Protein AF-A0A7S3IA56-F1 (afdb_monomer)

Foldseek 3Di:
DDDDDDDDDDDDDDDDDDDDDDDDDDDDDPVVVVVVVVVVVVVVVVVVVVVVVVVVVVVVVVVVVVVVVVVVVVVVVVVVVVVVVVVVVVVVVVVVVVVVVVVVVVVVVVVVVVVVVVVVVVVVVVVVVVVVVVVVVVVVVVVVVVVVVVVVVVVVVVVVVPPDPPDPVVVVVVVVVVVVVVVVVVVVVVVVVVVVVVVVVVVVVVVVVVVVVVVVVVVVVVVVVVVVVVVPPPDPDLVVLVLVLLLLVLVLCVVLVHDLLNLLCVQLVDQAADLVNQVVSCVVSVHDDDSVSSVSCCVRPRVHNHDSVNSSVVSVVSVVVVVVVPDDDDDDDDDDPDDDDDPDDPDDPPVLLLVLLLLLLLLLLLLLAALCVLLVVLLVQADQKHALVSQLVSCCDPSRHDPDPVNSSSVSCVLCVVDRTDGSVSSSVSCCCSNVVDPPDLPVVPVLLVVLLVLCVVCVVQLVVQVVVVVVVPPLWAAQVSSVVSCVVSPNDDDVSNSSVLQSVQCVVPVHRHTGNSNCSSPRDDSVSSVSYHDDDPPPPPDPDDDDDDDDDDDDDDDDDDDDDDDDDDDDDDDDDDDDDDDD

Sequence (584 aa):
KDYKPGEIKQRRPLPYLKPSTSNLTLVDPEKSLKCHAKSLIQEKNKVVEENSRLKKLCRELDQEVRSLKSQLRQQEHELFKFKELNCLRRNSKATQSEKRNSHAYTLTTLRENLKYCKSELNRAKDENKKLRSSVKAIKITELKQQVSVYYNEWKKLQLQLQKPRVFSVDSQEFNLSQQVQNLKEKLEFSQKEISELKQENQLLKDQLKSSQKVLTRKATIGESNFKQGLKRELAPTKEAVISNFFRKLCTQLENNQINTEQFSQEICKDSQVDFEQLKEKFNSFKLVFSENELQKALELIFQNKTNPNVLIKQLKLRQLELESNLSSDISSLNSQSSRNHSPDSNYPFTEDIEFILNKLRLQLMDSGKSSEYFLGKWKTKLPESVTSESLNDLFLDESYRIEDPVHRIKLTDFFLNSRKSLTRDSVLQSLKKEIFKEFGSVFEVSEKLKHFHKTLRKKKEEFLGSCKEFDCQNSGFLDWYTVLNVLEDIGITMTPELHKLVQFKCFKLKKSLETIPYRDLDRPWIVHEVLKVPNYAPLVVEEPRETIRSIESTTLLETEPDHLMETRDSLLGQRESVTEFEFN

Organism: NCBI:txid342563

Radius of gyration: 78.42 Å; Cα contacts (8 Å, |Δi|>4): 258; chains: 1; bounding box: 183×103×239 Å

Secondary structure (DSSP, 8-state):
--------PPPPPPPPPPPPP-------HHHHHHHHHHHHHHHHHHHHHHHHHHHHHHHHHHHHHHHHHHHHHHHHHHHHHHHHHHHHHHHHHHHHHHHHHHHHHHHHHHHHHHHHHHHHHHHHHHHHHHHHHHHHHHHHHHHHHHHHHHHHHHHHHHHHHHS----SHHHHHHHHHHHHHHHHHHHHHHHHHHHHHHHHHHHHHHHHHHHHHHHHHHHHHHHHHHHHHTTTS-SPPHHHHHHHHHHHHHHHHHHTT--HHHHHHHHTTSSS--HHHHHHHHHHTT----HHHHHHHIIIIISS---HHHHHHHHHHHHHHHHGGGS---------------S-----SHHHHHHHHHHHHHHHHHTT--HHHHHHHHHHHS-SEEEHHHHHHHTTSTTS----HHHHHHHHHHHHTT-SEEEHHHHHHHHHHHHHTT---HHHHHHHHHHHHHHHHHTHHHHHHHHHHH-TT--S-B-HHHHHHHHHHTT----HHHHHHHHHHHHHHHT-SSSB-GGGTTSPP-GGGTTTSSS-------------------------------------------------

Solvent-accessible surface area (backbone atoms only — not comparable to full-atom values): 35261 Å² total; per-residue (Å²): 137,90,84,82,92,81,79,89,82,79,85,81,83,83,85,85,82,82,87,83,80,87,82,92,74,95,70,70,66,76,65,48,54,56,52,49,52,53,51,53,51,52,50,51,50,52,52,51,51,53,51,51,52,50,53,52,51,50,51,52,48,55,50,49,53,52,50,51,54,50,52,49,54,52,51,53,52,52,52,49,54,54,51,53,53,50,52,54,55,50,52,53,52,51,55,52,50,51,53,50,53,53,50,51,52,51,52,50,52,52,50,51,50,51,50,50,54,51,50,52,52,50,52,52,52,53,50,50,53,51,50,53,52,49,53,49,53,52,52,51,52,52,50,51,51,52,51,52,50,52,50,52,51,50,51,50,51,49,52,63,66,66,47,70,96,69,78,56,64,65,60,48,48,50,52,48,49,52,50,51,50,54,51,50,53,50,49,53,51,51,51,49,51,52,50,52,53,50,50,50,50,50,51,50,51,52,51,47,52,52,49,49,52,51,48,52,53,51,48,56,56,43,52,62,53,43,68,70,49,61,81,73,72,81,68,83,54,72,66,60,56,52,52,53,51,51,54,56,48,52,56,48,32,60,76,66,71,49,56,61,66,61,51,28,47,64,69,45,67,52,86,73,66,52,74,67,58,48,49,50,53,36,49,76,69,70,52,90,73,54,72,72,57,50,54,50,41,38,68,74,62,48,70,56,81,49,52,39,71,59,53,38,51,54,51,56,55,55,51,58,61,60,66,68,75,77,77,86,88,92,81,86,88,89,77,85,80,84,77,90,72,78,98,77,74,96,68,80,70,62,64,61,50,51,54,53,49,49,54,51,38,49,44,41,48,72,65,48,50,42,53,66,57,52,53,52,52,48,61,73,69,47,50,69,71,32,35,61,65,58,45,44,58,56,37,60,36,86,77,58,54,55,86,52,68,68,59,39,52,53,50,34,42,59,68,41,68,81,43,80,56,42,47,38,67,58,43,52,49,49,49,48,48,74,60,60,68,76,74,72,70,71,73,70,49,55,59,54,51,51,48,50,50,55,50,48,57,75,41,38,69,59,50,55,49,53,52,47,67,74,25,80,80,71,77,58,48,39,32,53,67,60,51,48,51,48,42,43,73,75,66,46,83,72,46,81,68,52,44,54,51,53,50,47,52,41,23,67,76,63,77,30,53,69,53,20,53,62,84,60,66,71,54,85,75,67,62,77,70,61,70,32,46,58,63,81,78,80,76,80,74,75,75,78,76,85,76,82,90,82,82,81,87,83,80,89,81,90,81,85,90,85,87,91,76,90,84,84,90,87,89,85,85,86,84,81,87,85,81,86,86,84,89,131

Mean predicted aligned error: 24.68 Å

Structure (mmCIF, N/CA/C/O backbone):
data_AF-A0A7S3IA56-F1
#
_entry.id   AF-A0A7S3IA56-F1
#
loop_
_atom_site.group_PDB
_atom_site.id
_atom_site.type_symbol
_atom_site.label_atom_id
_atom_site.label_alt_id
_atom_site.label_comp_id
_atom_site.label_asym_id
_atom_site.label_entity_id
_atom_site.label_seq_id
_atom_site.pdbx_PDB_ins_code
_atom_site.Cartn_x
_atom_site.Cartn_y
_atom_site.Cartn_z
_atom_site.occupancy
_atom_site.B_iso_or_equiv
_atom_site.auth_seq_id
_atom_site.auth_comp_id
_atom_site.auth_asym_id
_atom_site.auth_atom_id
_atom_site.pdbx_PDB_model_num
ATOM 1 N N . LYS A 1 1 ? 58.331 -8.209 -91.322 1.00 36.94 1 LYS A N 1
ATOM 2 C CA . LYS A 1 1 ? 57.944 -8.508 -92.715 1.00 36.94 1 LYS A CA 1
ATOM 3 C C . LYS A 1 1 ? 58.868 -7.698 -93.606 1.00 36.94 1 LYS A C 1
ATOM 5 O O . LYS A 1 1 ? 58.939 -6.493 -93.423 1.00 36.94 1 LYS A O 1
ATOM 10 N N . ASP A 1 2 ? 59.627 -8.433 -94.411 1.00 44.78 2 ASP A N 1
ATOM 11 C CA . ASP A 1 2 ? 60.446 -8.032 -95.559 1.00 44.78 2 ASP A CA 1
ATOM 12 C C . ASP A 1 2 ? 61.681 -7.149 -95.329 1.00 44.78 2 ASP A C 1
ATOM 14 O O . ASP A 1 2 ? 61.674 -5.948 -95.565 1.00 44.78 2 ASP A O 1
ATOM 18 N N . TYR A 1 3 ? 62.797 -7.803 -94.984 1.00 31.84 3 TYR A N 1
ATOM 19 C CA . TYR A 1 3 ? 64.118 -7.402 -95.478 1.00 31.84 3 TYR A CA 1
ATOM 20 C C . TYR A 1 3 ? 64.990 -8.653 -95.680 1.00 31.84 3 TYR A C 1
ATOM 22 O O . TYR A 1 3 ? 65.279 -9.382 -94.731 1.00 31.84 3 TYR A O 1
ATOM 30 N N . LYS A 1 4 ? 65.355 -8.935 -96.937 1.00 40.91 4 LYS A N 1
ATOM 31 C CA . LYS A 1 4 ? 66.299 -9.994 -97.332 1.00 40.91 4 LYS A CA 1
ATOM 32 C C . LYS A 1 4 ? 67.740 -9.455 -97.253 1.00 40.91 4 LYS A C 1
ATOM 34 O O . LYS A 1 4 ? 67.956 -8.325 -97.689 1.00 40.91 4 LYS A O 1
ATOM 39 N N . PRO A 1 5 ? 68.739 -10.231 -96.795 1.00 41.12 5 PRO A N 1
ATOM 40 C CA . PRO A 1 5 ? 70.150 -9.887 -96.968 1.00 41.12 5 PRO A CA 1
ATOM 41 C C . PRO A 1 5 ? 70.594 -10.228 -98.398 1.00 41.12 5 PRO A C 1
ATOM 43 O O . PRO A 1 5 ? 70.495 -11.379 -98.819 1.00 41.12 5 PRO A O 1
ATOM 46 N N . GLY A 1 6 ? 71.058 -9.226 -99.147 1.00 39.59 6 GLY A N 1
ATOM 47 C CA . GLY A 1 6 ? 71.532 -9.369 -100.523 1.00 39.59 6 GLY A CA 1
ATOM 48 C C . GLY A 1 6 ? 73.046 -9.191 -100.658 1.00 39.59 6 GLY A C 1
ATOM 49 O O . GLY A 1 6 ? 73.581 -8.141 -100.325 1.00 39.59 6 GLY A O 1
ATOM 50 N N . GLU A 1 7 ? 73.669 -10.234 -101.208 1.00 38.19 7 GLU A N 1
ATOM 51 C CA . GLU A 1 7 ? 74.774 -10.223 -102.181 1.00 38.19 7 GLU A CA 1
ATOM 52 C C . GLU A 1 7 ? 76.172 -9.717 -101.771 1.00 38.19 7 GLU A C 1
ATOM 54 O O . GLU A 1 7 ? 76.546 -8.553 -101.906 1.00 38.19 7 GLU A O 1
ATOM 59 N N . ILE A 1 8 ? 77.022 -10.694 -101.439 1.00 38.75 8 ILE A N 1
ATOM 60 C CA . ILE A 1 8 ? 78.484 -10.617 -101.519 1.00 38.75 8 ILE A CA 1
ATOM 61 C C . ILE A 1 8 ? 78.881 -10.574 -103.005 1.00 38.75 8 ILE A C 1
ATOM 63 O O . ILE A 1 8 ? 78.788 -11.581 -103.708 1.00 38.75 8 ILE A O 1
ATOM 67 N N . LYS A 1 9 ? 79.348 -9.421 -103.500 1.00 41.44 9 LYS A N 1
ATOM 68 C CA . LYS A 1 9 ? 79.936 -9.315 -104.846 1.00 41.44 9 LYS A CA 1
ATOM 69 C C . LYS A 1 9 ? 81.388 -9.799 -104.841 1.00 41.44 9 LYS A C 1
ATOM 71 O O . LYS A 1 9 ? 82.242 -9.273 -104.130 1.00 41.44 9 LYS A O 1
ATOM 76 N N . GLN A 1 10 ? 81.635 -10.818 -105.660 1.00 38.88 10 GLN A N 1
ATOM 77 C CA . GLN A 1 10 ? 82.927 -11.448 -105.917 1.00 38.88 10 GLN A CA 1
ATOM 78 C C . GLN A 1 10 ? 83.960 -10.460 -106.488 1.00 38.88 10 GLN A C 1
ATOM 80 O O . GLN A 1 10 ? 83.655 -9.617 -107.335 1.00 38.88 10 GLN A O 1
ATOM 85 N N . ARG A 1 11 ? 85.207 -10.602 -106.021 1.00 36.25 11 ARG A N 1
ATOM 86 C CA . ARG A 1 11 ? 86.402 -9.890 -106.494 1.00 36.25 11 ARG A CA 1
ATOM 87 C C . ARG A 1 11 ? 86.699 -10.247 -107.958 1.00 36.25 11 ARG A C 1
ATOM 89 O O . ARG A 1 11 ? 86.791 -11.424 -108.291 1.00 36.25 11 ARG A O 1
ATOM 96 N N . ARG A 1 12 ? 86.916 -9.239 -108.812 1.00 37.00 12 ARG A N 1
ATOM 97 C CA . ARG A 1 12 ? 87.500 -9.417 -110.155 1.00 37.00 12 ARG A CA 1
ATOM 98 C C . ARG A 1 12 ? 89.031 -9.562 -110.050 1.00 37.00 12 ARG A C 1
ATOM 100 O O . ARG A 1 12 ? 89.632 -8.795 -109.297 1.00 37.00 12 ARG A O 1
ATOM 107 N N . PRO A 1 13 ? 89.664 -10.495 -110.781 1.00 40.94 13 PRO A N 1
ATOM 108 C CA . PRO A 1 13 ? 91.118 -10.635 -110.813 1.00 40.94 13 PRO A CA 1
ATOM 109 C C . PRO A 1 13 ? 91.794 -9.581 -111.712 1.00 40.94 13 PRO A C 1
ATOM 111 O O . PRO A 1 13 ? 91.230 -9.132 -112.710 1.00 40.94 13 PRO A O 1
ATOM 114 N N . LEU A 1 14 ? 93.011 -9.196 -111.315 1.00 37.84 14 LEU A N 1
ATOM 115 C CA . LEU A 1 14 ? 93.925 -8.269 -111.995 1.00 37.84 14 LEU A CA 1
ATOM 116 C C . LEU A 1 14 ? 94.403 -8.829 -113.353 1.00 37.84 14 LEU A C 1
ATOM 118 O O . LEU A 1 14 ? 94.651 -10.033 -113.447 1.00 37.84 14 LEU A O 1
ATOM 122 N N . PRO A 1 15 ? 94.600 -7.993 -114.391 1.00 42.34 15 PRO A N 1
ATOM 123 C CA . PRO A 1 15 ? 95.155 -8.445 -115.660 1.00 42.34 15 PRO A CA 1
ATOM 124 C C . PRO A 1 15 ? 96.685 -8.591 -115.596 1.00 42.34 15 PRO A C 1
ATOM 126 O O . PRO A 1 15 ? 97.406 -7.686 -115.178 1.00 42.34 15 PRO A O 1
ATOM 129 N N . TYR A 1 16 ? 97.159 -9.750 -116.053 1.00 35.31 16 TYR A N 1
ATOM 130 C CA . TYR A 1 16 ? 98.562 -10.083 -116.291 1.00 35.31 16 TYR A CA 1
ATOM 131 C C . TYR A 1 16 ? 99.156 -9.214 -117.413 1.00 35.31 16 TYR A C 1
ATOM 133 O O . TYR A 1 16 ? 98.645 -9.209 -118.534 1.00 35.31 16 TYR A O 1
ATOM 141 N N . LEU A 1 17 ? 100.276 -8.539 -117.139 1.00 37.22 17 LEU A N 1
ATOM 142 C CA . LEU A 1 17 ? 101.141 -7.931 -118.154 1.00 37.22 17 LEU A CA 1
ATOM 143 C C . LEU A 1 17 ? 102.213 -8.946 -118.582 1.00 37.22 17 LEU A C 1
ATOM 145 O O . LEU A 1 17 ? 102.972 -9.452 -117.757 1.00 37.22 17 LEU A O 1
ATOM 149 N N . LYS A 1 18 ? 102.233 -9.259 -119.882 1.00 33.94 18 LYS A N 1
ATOM 150 C CA . LYS A 1 18 ? 103.211 -10.132 -120.552 1.00 33.94 18 LYS A CA 1
ATOM 151 C C . LYS A 1 18 ? 104.568 -9.421 -120.706 1.00 33.94 18 LYS A C 1
ATOM 153 O O . LYS A 1 18 ? 104.570 -8.225 -120.997 1.00 33.94 18 LYS A O 1
ATOM 158 N N . PRO A 1 19 ? 105.707 -10.131 -120.615 1.00 35.97 19 PRO A N 1
ATOM 159 C CA . PRO A 1 19 ? 107.005 -9.582 -120.986 1.00 35.97 19 PRO A CA 1
ATOM 160 C C . PRO A 1 19 ? 107.216 -9.698 -122.502 1.00 35.97 19 PRO A C 1
ATOM 162 O O . PRO A 1 19 ? 107.043 -10.771 -123.078 1.00 35.97 19 PRO A O 1
ATOM 165 N N . SER A 1 20 ? 107.593 -8.591 -123.142 1.00 32.97 20 SER A N 1
ATOM 166 C CA . SER A 1 20 ? 108.018 -8.565 -124.543 1.00 32.97 20 SER A CA 1
ATOM 167 C C . SER A 1 20 ? 109.540 -8.478 -124.586 1.00 32.97 20 SER A C 1
ATOM 169 O O . SER A 1 20 ? 110.132 -7.527 -124.079 1.00 32.97 20 SER A O 1
ATOM 171 N N . THR A 1 21 ? 110.170 -9.501 -125.152 1.00 34.09 21 THR A N 1
ATOM 172 C CA . THR A 1 21 ? 111.609 -9.579 -125.394 1.00 34.09 21 THR A CA 1
ATOM 173 C C . THR A 1 21 ? 111.997 -8.878 -126.695 1.00 34.09 21 THR A C 1
ATOM 175 O O . THR A 1 21 ? 111.237 -8.885 -127.662 1.00 34.09 21 THR A O 1
ATOM 178 N N . SER A 1 22 ? 113.248 -8.403 -126.700 1.00 34.22 22 SER A N 1
ATOM 179 C CA . SER A 1 22 ? 114.167 -8.238 -127.842 1.00 34.22 22 SER A CA 1
ATOM 180 C C . SER A 1 22 ? 113.837 -7.202 -128.926 1.00 34.22 22 SER A C 1
ATOM 182 O O . SER A 1 22 ? 112.888 -7.351 -129.684 1.00 34.22 22 SER A O 1
ATOM 184 N N . ASN A 1 23 ? 114.744 -6.234 -129.110 1.00 37.19 23 ASN A N 1
ATOM 185 C CA . ASN A 1 23 ? 115.738 -6.332 -130.187 1.00 37.19 23 ASN A CA 1
ATOM 186 C C . ASN A 1 23 ? 116.940 -5.402 -129.950 1.00 37.19 23 ASN A C 1
ATOM 188 O O . ASN A 1 23 ? 116.801 -4.214 -129.676 1.00 37.19 23 ASN A O 1
ATOM 192 N N . LEU A 1 24 ? 118.127 -6.006 -130.045 1.00 35.66 24 LEU A N 1
ATOM 193 C CA . LEU A 1 24 ? 119.443 -5.379 -130.040 1.00 35.66 24 LEU A CA 1
ATOM 194 C C . LEU A 1 24 ? 119.621 -4.490 -131.274 1.00 35.66 24 LEU A C 1
ATOM 196 O O . LEU A 1 24 ? 119.377 -4.924 -132.394 1.00 35.66 24 LEU A O 1
ATOM 200 N N . THR A 1 25 ? 120.150 -3.285 -131.085 1.00 37.78 25 THR A N 1
ATOM 201 C CA . THR A 1 25 ? 120.978 -2.627 -132.107 1.00 37.78 25 THR A CA 1
ATOM 202 C C . THR A 1 25 ? 122.085 -1.843 -131.410 1.00 37.78 25 THR A C 1
ATOM 204 O O . THR A 1 25 ? 121.820 -1.043 -130.515 1.00 37.78 25 THR A O 1
ATOM 207 N N . LEU A 1 26 ? 123.332 -2.151 -131.780 1.00 37.19 26 LEU A N 1
ATOM 208 C CA . LEU A 1 26 ? 124.554 -1.522 -131.284 1.00 37.19 26 LEU A CA 1
ATOM 209 C C . LEU A 1 26 ? 124.539 -0.015 -131.575 1.00 37.19 26 LEU A C 1
ATOM 211 O O . LEU A 1 26 ? 124.609 0.378 -132.737 1.00 37.19 26 LEU A O 1
ATOM 215 N N . VAL A 1 27 ? 124.543 0.811 -130.526 1.00 41.31 27 VAL A N 1
ATOM 216 C CA . VAL A 1 27 ? 125.020 2.199 -130.579 1.00 41.31 27 VAL A CA 1
ATOM 217 C C . VAL A 1 27 ? 125.778 2.502 -129.279 1.00 41.31 27 VAL A C 1
ATOM 219 O O . VAL A 1 27 ? 125.243 2.350 -128.184 1.00 41.31 27 VAL A O 1
ATOM 222 N N . ASP A 1 28 ? 127.044 2.876 -129.450 1.00 43.72 28 ASP A N 1
ATOM 223 C CA . ASP A 1 28 ? 128.055 3.403 -128.518 1.00 43.72 28 ASP A CA 1
ATOM 224 C C . ASP A 1 28 ? 127.688 3.521 -127.000 1.00 43.72 28 ASP A C 1
ATOM 226 O O . ASP A 1 28 ? 126.899 4.393 -126.601 1.00 43.72 28 ASP A O 1
ATOM 230 N N . PRO A 1 29 ? 128.269 2.686 -126.108 1.00 51.12 29 PRO A N 1
ATOM 231 C CA . PRO A 1 29 ? 127.777 2.469 -124.739 1.00 51.12 29 PRO A CA 1
ATOM 232 C C . PRO A 1 29 ? 127.956 3.649 -123.764 1.00 51.12 29 PRO A C 1
ATOM 234 O O . PRO A 1 29 ? 127.140 3.815 -122.854 1.00 51.12 29 PRO A O 1
ATOM 237 N N . GLU A 1 30 ? 128.950 4.525 -123.934 1.00 52.81 30 GLU A N 1
ATOM 238 C CA . GLU A 1 30 ? 129.246 5.558 -122.921 1.00 52.81 30 GLU A CA 1
ATOM 239 C C . GLU A 1 30 ? 128.303 6.776 -122.952 1.00 52.81 30 GLU A C 1
ATOM 241 O O . GLU A 1 30 ? 128.049 7.403 -121.916 1.00 52.81 30 GLU A O 1
ATOM 246 N N . LYS A 1 31 ? 127.723 7.106 -124.114 1.00 52.69 31 LYS A N 1
ATOM 247 C CA . LYS A 1 31 ? 126.730 8.194 -124.239 1.00 52.69 31 LYS A CA 1
ATOM 248 C C . LYS A 1 31 ? 125.304 7.720 -123.923 1.00 52.69 31 LYS A C 1
ATOM 250 O O . LYS A 1 31 ? 124.515 8.500 -123.382 1.00 52.69 31 LYS A O 1
ATOM 255 N N . SER A 1 32 ? 125.006 6.442 -124.176 1.0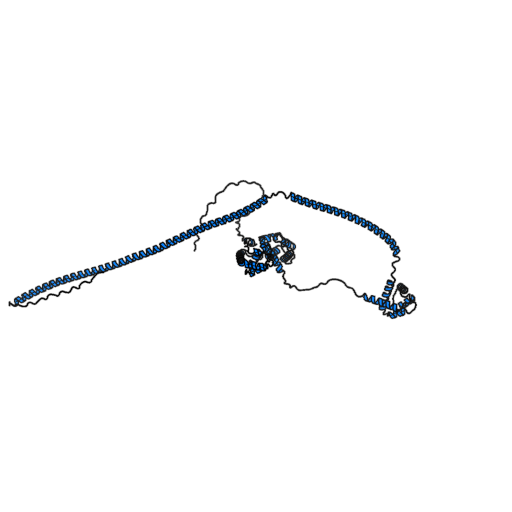0 55.09 32 SER A N 1
ATOM 256 C CA . SER A 1 32 ? 123.731 5.788 -123.845 1.00 55.09 32 SER A CA 1
ATOM 257 C C . SER A 1 32 ? 123.522 5.665 -122.330 1.00 55.09 32 SER A C 1
ATOM 259 O O . SER A 1 32 ? 122.502 6.118 -121.810 1.00 55.09 32 SER A O 1
ATOM 261 N N . LEU A 1 33 ? 124.528 5.190 -121.583 1.00 58.75 33 LEU A N 1
ATOM 262 C CA . LEU A 1 33 ? 124.456 5.034 -120.121 1.00 58.75 33 LEU A CA 1
ATOM 263 C C . LEU A 1 33 ? 124.213 6.362 -119.378 1.00 58.75 33 LEU A C 1
ATOM 265 O O . LEU A 1 33 ? 123.403 6.413 -118.450 1.00 58.75 33 LEU A O 1
ATOM 269 N N . LYS A 1 34 ? 124.842 7.466 -119.812 1.00 58.06 34 LYS A N 1
ATOM 270 C CA . LYS A 1 34 ? 124.615 8.803 -119.225 1.00 58.06 34 LYS A CA 1
ATOM 271 C C . LYS A 1 34 ? 123.226 9.371 -119.539 1.00 58.06 34 LYS A C 1
ATOM 273 O O . LYS A 1 34 ? 122.640 10.019 -118.671 1.00 58.06 34 LYS A O 1
ATOM 278 N N . CYS A 1 35 ? 122.686 9.141 -120.740 1.00 58.03 35 CYS A N 1
ATOM 279 C CA . CYS A 1 35 ? 121.307 9.531 -121.060 1.00 58.03 35 CYS A CA 1
ATOM 280 C C . CYS A 1 35 ? 120.285 8.681 -120.295 1.00 58.03 35 CYS A C 1
ATOM 282 O O . CYS A 1 35 ? 119.316 9.223 -119.759 1.00 58.03 35 CYS A O 1
ATOM 284 N N . HIS A 1 36 ? 120.529 7.375 -120.164 1.00 62.28 36 HIS A N 1
ATOM 285 C CA . HIS A 1 36 ? 119.618 6.464 -119.478 1.00 62.28 36 HIS A CA 1
ATOM 286 C C . HIS A 1 36 ? 119.565 6.725 -117.964 1.00 62.28 36 HIS A C 1
ATOM 288 O O . HIS A 1 36 ? 118.480 6.759 -117.386 1.00 62.28 36 HIS A O 1
ATOM 294 N N . ALA A 1 37 ? 120.708 7.034 -117.336 1.00 68.88 37 ALA A N 1
ATOM 295 C CA . ALA A 1 37 ? 120.772 7.443 -115.932 1.00 68.88 37 ALA A CA 1
ATOM 296 C C . ALA A 1 37 ? 120.004 8.751 -115.661 1.00 68.88 37 ALA A C 1
ATOM 298 O O . ALA A 1 37 ? 119.281 8.847 -114.671 1.00 68.88 37 ALA A O 1
ATOM 299 N N . LYS A 1 38 ? 120.097 9.749 -116.554 1.00 71.75 38 LYS A N 1
ATOM 300 C CA . LYS A 1 38 ? 119.320 10.999 -116.437 1.00 71.75 38 LYS A CA 1
ATOM 301 C C . LYS A 1 38 ? 117.813 10.757 -116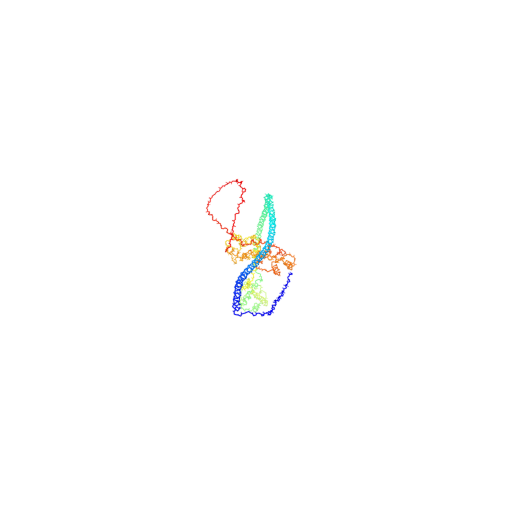.564 1.00 71.75 38 LYS A C 1
ATOM 303 O O . LYS A 1 38 ? 117.046 11.342 -115.801 1.00 71.75 38 LYS A O 1
ATOM 308 N N . SER A 1 39 ? 117.399 9.878 -117.477 1.00 74.56 39 SER A N 1
ATOM 309 C CA . SER A 1 39 ? 115.993 9.493 -117.647 1.00 74.56 39 SER A CA 1
ATOM 310 C C . SER A 1 39 ? 115.442 8.763 -116.415 1.00 74.56 39 SER A C 1
ATOM 312 O O . SER A 1 39 ? 114.360 9.110 -115.948 1.00 74.56 39 SER A O 1
ATOM 314 N N . LEU A 1 40 ? 116.202 7.827 -115.836 1.00 77.31 40 LEU A N 1
ATOM 315 C CA . LEU A 1 40 ? 115.827 7.128 -114.599 1.00 77.31 40 LEU A CA 1
ATOM 316 C C . LEU A 1 40 ? 115.731 8.075 -113.394 1.00 77.31 40 LEU A C 1
ATOM 318 O O . LEU A 1 40 ? 114.846 7.922 -112.556 1.00 77.31 40 LEU A O 1
ATOM 322 N N . ILE A 1 41 ? 116.608 9.082 -113.303 1.00 79.44 41 ILE A N 1
ATOM 323 C CA . ILE A 1 41 ? 116.536 10.109 -112.251 1.00 79.44 41 ILE A CA 1
ATOM 324 C C . ILE A 1 41 ? 115.269 10.962 -112.404 1.00 79.44 41 ILE A C 1
ATOM 326 O O . ILE A 1 41 ? 114.590 11.223 -111.412 1.00 79.44 41 ILE A O 1
ATOM 330 N N . GLN A 1 42 ? 114.917 11.373 -113.627 1.00 79.69 42 GLN A N 1
ATOM 331 C CA . GLN A 1 42 ? 113.673 12.111 -113.875 1.00 79.69 42 GLN A CA 1
ATOM 332 C C . GLN A 1 42 ? 112.430 11.282 -113.535 1.00 79.69 42 GLN A C 1
ATOM 334 O O . GLN A 1 42 ? 111.497 11.800 -112.926 1.00 79.69 42 GLN A O 1
ATOM 339 N N . GLU A 1 43 ? 112.418 9.998 -113.887 1.00 79.69 43 GLU A N 1
ATOM 340 C CA . GLU A 1 43 ? 111.311 9.094 -113.570 1.00 79.69 43 GLU A CA 1
ATOM 341 C C . GLU A 1 43 ? 111.192 8.850 -112.061 1.00 79.69 43 GLU A C 1
ATOM 343 O O . GLU A 1 43 ? 110.103 8.971 -111.500 1.00 79.69 43 GLU A O 1
ATOM 348 N N . LYS A 1 44 ? 112.319 8.641 -111.368 1.00 84.69 44 LYS A N 1
ATOM 349 C CA . LYS A 1 44 ? 112.365 8.592 -109.901 1.00 84.69 44 LYS A CA 1
ATOM 350 C C . LYS A 1 44 ? 111.785 9.864 -109.281 1.00 84.69 44 LYS A C 1
ATOM 352 O O . LYS A 1 44 ? 110.999 9.762 -108.343 1.00 84.69 44 LYS A O 1
ATOM 357 N N . ASN A 1 45 ? 112.140 11.043 -109.793 1.00 85.00 45 ASN A N 1
ATOM 358 C CA . ASN A 1 45 ? 111.621 12.311 -109.279 1.00 85.00 45 ASN A CA 1
ATOM 359 C C . ASN A 1 45 ? 110.103 12.429 -109.485 1.00 85.00 45 ASN A C 1
ATOM 361 O O . ASN A 1 45 ? 109.403 12.770 -108.535 1.00 85.00 45 ASN A O 1
ATOM 365 N N . LYS A 1 46 ? 109.578 12.040 -110.657 1.00 85.81 46 LYS A N 1
ATOM 366 C CA . LYS A 1 46 ? 108.124 11.977 -110.903 1.00 85.81 46 LYS A CA 1
ATOM 367 C C . LYS A 1 46 ? 107.414 11.029 -109.936 1.00 85.81 46 LYS A C 1
ATOM 369 O O . LYS A 1 46 ? 106.377 11.379 -109.385 1.00 85.81 46 LYS A O 1
ATOM 374 N N . VAL A 1 47 ? 107.982 9.850 -109.678 1.00 84.88 47 VAL A N 1
ATOM 375 C CA . VAL A 1 47 ? 107.420 8.889 -108.713 1.00 84.88 47 VAL A CA 1
ATOM 376 C C . VAL A 1 47 ? 107.452 9.448 -107.289 1.00 84.88 47 VAL A C 1
ATOM 378 O O . VAL A 1 47 ? 106.500 9.254 -106.538 1.00 84.88 47 VAL A O 1
ATOM 381 N N . VAL A 1 48 ? 108.513 10.158 -106.899 1.00 87.38 48 VAL A N 1
ATOM 382 C CA . VAL A 1 48 ? 108.603 10.816 -105.585 1.00 87.38 48 VAL A CA 1
ATOM 383 C C . VAL A 1 48 ? 107.549 11.918 -105.448 1.00 87.38 48 VAL A C 1
ATOM 385 O O . VAL A 1 48 ? 106.901 11.998 -104.403 1.00 87.38 48 VAL A O 1
ATOM 388 N N . GLU A 1 49 ? 107.337 12.724 -106.488 1.00 87.56 49 GLU A N 1
ATOM 389 C CA . GLU A 1 49 ? 106.288 13.750 -106.527 1.00 87.56 49 GLU A CA 1
ATOM 390 C C . GLU A 1 49 ? 104.883 13.139 -106.453 1.00 87.56 49 GLU A C 1
ATOM 392 O O . GLU A 1 49 ? 104.085 13.549 -105.607 1.00 87.56 49 GLU A O 1
ATOM 397 N N . GLU A 1 50 ? 104.590 12.108 -107.251 1.00 88.56 50 GLU A N 1
ATOM 398 C CA . GLU A 1 50 ? 103.309 11.387 -107.215 1.00 88.56 50 GLU A CA 1
ATOM 399 C C . GLU A 1 50 ? 103.073 10.762 -105.830 1.00 88.56 50 GLU A C 1
ATOM 401 O O . GLU A 1 50 ? 101.990 10.878 -105.260 1.00 88.56 50 GLU A O 1
ATOM 406 N N . ASN A 1 51 ? 104.103 10.163 -105.226 1.00 89.62 51 ASN A N 1
ATOM 407 C CA . ASN A 1 51 ? 104.022 9.575 -103.888 1.00 89.62 51 ASN A CA 1
ATOM 408 C C . ASN A 1 51 ? 103.827 10.653 -102.804 1.00 89.62 51 ASN A C 1
ATOM 410 O O . ASN A 1 51 ? 103.080 10.451 -101.847 1.00 89.62 51 ASN A O 1
ATOM 414 N N . SER A 1 52 ? 104.429 11.834 -102.969 1.00 90.06 52 SER A N 1
ATOM 415 C CA . SER A 1 52 ? 104.167 12.999 -102.114 1.00 90.06 52 SER A CA 1
ATOM 416 C C . SER A 1 52 ? 102.706 13.458 -102.225 1.00 90.06 52 SER A C 1
ATOM 418 O O . SER A 1 52 ? 102.035 13.656 -101.207 1.00 90.06 52 SER A O 1
ATOM 420 N N . ARG A 1 53 ? 102.171 13.531 -103.453 1.00 92.31 53 ARG A N 1
ATOM 421 C CA . ARG A 1 53 ? 100.768 13.875 -103.728 1.00 92.31 53 ARG A CA 1
ATOM 422 C C . ARG A 1 53 ? 99.800 12.857 -103.124 1.00 92.31 53 ARG A C 1
ATOM 424 O O . ARG A 1 53 ? 98.850 13.249 -102.452 1.00 92.31 53 ARG A O 1
ATOM 431 N N . LEU A 1 54 ? 100.068 11.562 -103.293 1.00 91.06 54 LEU A N 1
ATOM 432 C CA . LEU A 1 54 ? 99.266 10.480 -102.716 1.00 91.06 54 LEU A CA 1
ATOM 433 C C . LEU A 1 54 ? 99.299 10.501 -101.187 1.00 91.06 54 LEU A C 1
ATOM 435 O O . LEU A 1 54 ? 98.256 10.367 -100.558 1.00 91.06 54 LEU A O 1
ATOM 439 N N . LYS A 1 55 ? 100.459 10.744 -100.564 1.00 90.94 55 LYS A N 1
ATOM 440 C CA . LYS A 1 55 ? 100.551 10.905 -99.103 1.00 90.94 55 LYS A CA 1
ATOM 441 C C . LYS A 1 55 ? 99.728 12.084 -98.600 1.00 90.94 55 LYS A C 1
ATOM 443 O O . LYS A 1 55 ? 99.119 11.974 -97.537 1.00 90.94 55 LYS A O 1
ATOM 448 N N . LYS A 1 56 ? 99.709 13.200 -99.336 1.00 92.31 56 LYS A N 1
ATOM 449 C CA . LYS A 1 56 ? 98.868 14.354 -99.003 1.00 92.31 56 LYS A CA 1
ATOM 450 C C . LYS A 1 56 ? 97.383 13.983 -99.070 1.00 92.31 56 LYS A C 1
ATOM 452 O O . LYS A 1 56 ? 96.677 14.199 -98.092 1.00 92.31 56 LYS A O 1
ATOM 457 N N . LEU A 1 57 ? 96.960 13.322 -100.148 1.00 93.31 57 LEU A N 1
ATOM 458 C CA . LEU A 1 57 ? 95.582 12.857 -100.318 1.00 93.31 57 LEU A CA 1
ATOM 459 C C . LEU A 1 57 ? 95.166 11.847 -99.233 1.00 93.31 57 LEU A C 1
ATOM 461 O O . LEU A 1 57 ? 94.078 11.955 -98.680 1.00 93.31 57 LEU A O 1
ATOM 465 N N . CYS A 1 58 ? 96.041 10.903 -98.868 1.00 89.62 58 CYS A N 1
ATOM 466 C CA . CYS A 1 58 ? 95.775 9.964 -97.774 1.00 89.62 58 CYS A CA 1
ATOM 467 C C . CYS A 1 58 ? 95.563 10.687 -96.438 1.00 89.62 58 CYS A C 1
ATOM 469 O O . CYS A 1 58 ? 94.663 10.325 -95.689 1.00 89.62 58 CYS A O 1
ATOM 471 N N . ARG A 1 59 ? 96.349 11.733 -96.143 1.00 92.19 59 ARG A N 1
ATOM 472 C CA . ARG A 1 59 ? 96.167 12.531 -94.918 1.00 92.19 59 ARG A CA 1
ATOM 473 C C . ARG A 1 59 ? 94.847 13.302 -94.922 1.00 92.19 59 ARG A C 1
ATOM 475 O O . ARG A 1 59 ? 94.205 13.375 -93.879 1.00 92.19 59 ARG A O 1
ATOM 482 N N . GLU A 1 60 ? 94.458 13.859 -96.068 1.00 92.56 60 GLU A N 1
ATOM 483 C CA . GLU A 1 60 ? 93.176 14.556 -96.243 1.00 92.56 60 GLU A CA 1
ATOM 484 C C . GLU A 1 60 ? 91.999 13.592 -96.019 1.00 92.56 60 GLU A C 1
ATOM 486 O O . GLU A 1 60 ? 91.126 13.873 -95.198 1.00 92.56 60 GLU A O 1
ATOM 491 N N . LEU A 1 61 ? 92.044 12.402 -96.629 1.00 92.00 61 LEU A N 1
ATOM 492 C CA . LEU A 1 61 ? 91.065 11.330 -96.414 1.00 92.00 61 LEU A CA 1
ATOM 493 C C . LEU A 1 61 ? 91.021 10.861 -94.952 1.00 92.00 61 LEU A C 1
ATOM 495 O O . LEU A 1 61 ? 89.943 10.718 -94.382 1.00 92.00 61 LEU A O 1
ATOM 499 N N . ASP A 1 62 ? 92.170 10.664 -94.303 1.00 89.94 62 ASP A N 1
ATOM 500 C CA . ASP A 1 62 ? 92.229 10.280 -92.886 1.00 89.94 62 ASP A CA 1
ATOM 501 C C . ASP A 1 62 ? 91.627 11.351 -91.967 1.00 89.94 62 ASP A C 1
ATOM 503 O O . ASP A 1 62 ? 91.097 11.047 -90.891 1.00 89.94 62 ASP A O 1
ATOM 507 N N . GLN A 1 63 ? 91.746 12.622 -92.347 1.00 91.69 63 GLN A N 1
ATOM 508 C CA . GLN A 1 63 ? 91.158 13.731 -91.608 1.00 91.69 63 GLN A CA 1
ATOM 509 C C . GLN A 1 63 ? 89.644 13.803 -91.828 1.00 91.69 63 GLN A C 1
ATOM 511 O O . GLN A 1 63 ? 88.900 13.967 -90.858 1.00 91.69 63 GLN A O 1
ATOM 516 N N . GLU A 1 64 ? 89.176 13.578 -93.054 1.00 93.06 64 GLU A N 1
ATOM 517 C CA . GLU A 1 64 ? 87.752 13.488 -93.377 1.00 93.06 64 GLU A CA 1
ATOM 518 C C . GLU A 1 64 ? 87.083 12.297 -92.674 1.00 93.06 64 GLU A C 1
ATOM 520 O O . GLU A 1 64 ? 86.061 12.464 -92.010 1.00 93.06 64 GLU A O 1
ATOM 525 N N . VAL A 1 65 ? 87.707 11.115 -92.683 1.00 92.25 65 VAL A N 1
ATOM 526 C CA . VAL A 1 65 ? 87.221 9.929 -91.957 1.00 92.25 65 VAL A CA 1
ATOM 527 C C . VAL A 1 65 ? 87.149 10.187 -90.452 1.00 92.25 65 VAL A C 1
ATOM 529 O O . VAL A 1 65 ? 86.201 9.750 -89.794 1.00 92.25 65 VAL A O 1
ATOM 532 N N . ARG A 1 66 ? 88.126 10.900 -89.877 1.00 91.56 66 ARG A N 1
ATOM 533 C CA . ARG A 1 66 ? 88.082 11.298 -88.460 1.00 91.56 66 ARG A CA 1
ATOM 534 C C . ARG A 1 66 ? 86.931 12.259 -88.174 1.00 91.56 66 ARG A C 1
ATOM 536 O O . ARG A 1 66 ? 86.228 12.059 -87.185 1.00 91.56 66 ARG A O 1
ATOM 543 N N . SER A 1 67 ? 86.709 13.237 -89.049 1.00 93.81 67 SER A N 1
ATOM 544 C CA . SER A 1 67 ? 85.587 14.175 -88.951 1.00 93.81 67 SER A CA 1
ATOM 545 C C . SER A 1 67 ? 84.239 13.448 -89.017 1.00 93.81 67 SER A C 1
ATOM 547 O O . SER A 1 67 ? 83.425 13.573 -88.102 1.00 93.81 67 SER A O 1
ATOM 549 N N . LEU A 1 68 ? 84.044 12.586 -90.019 1.00 92.69 68 LEU A N 1
ATOM 550 C CA . LEU A 1 68 ? 82.818 11.804 -90.199 1.00 92.69 68 LEU A CA 1
ATOM 551 C C . LEU A 1 68 ? 82.565 10.843 -89.032 1.00 92.69 68 LEU A C 1
ATOM 553 O O . LEU A 1 68 ? 81.439 10.741 -88.555 1.00 92.69 68 LEU A O 1
ATOM 557 N N . LYS A 1 69 ? 83.603 10.178 -88.505 1.00 90.94 69 LYS A N 1
ATOM 558 C CA . LYS A 1 69 ? 83.470 9.341 -87.299 1.00 90.94 69 LYS A CA 1
ATOM 559 C C . LYS A 1 69 ? 83.059 10.157 -86.075 1.00 90.94 69 LYS A C 1
ATOM 561 O O . LYS A 1 69 ? 82.298 9.654 -85.255 1.00 90.94 69 LYS A O 1
ATOM 566 N N . SER A 1 70 ? 83.571 11.380 -85.934 1.00 89.94 70 SER A N 1
ATOM 567 C CA . SER A 1 70 ? 83.178 12.283 -84.848 1.00 89.94 70 SER A CA 1
ATOM 568 C C . SER A 1 70 ? 81.709 12.693 -84.982 1.00 89.94 70 SER A C 1
ATOM 570 O O . SER A 1 70 ? 80.943 12.558 -84.029 1.00 89.94 70 SER A O 1
ATOM 572 N N . GLN A 1 71 ? 81.291 13.097 -86.186 1.00 91.25 71 GLN A N 1
ATOM 573 C CA . GLN A 1 71 ? 79.902 13.456 -86.484 1.00 91.25 71 GLN A CA 1
ATOM 574 C C . GLN A 1 71 ? 78.940 12.284 -86.259 1.00 91.25 71 GLN A C 1
ATOM 576 O O . GLN A 1 71 ? 77.892 12.470 -85.645 1.00 91.25 71 GLN A O 1
ATOM 581 N N . LEU A 1 72 ? 79.310 11.073 -86.685 1.00 90.44 72 LEU A N 1
ATOM 582 C CA . LEU A 1 72 ? 78.494 9.878 -86.480 1.00 90.44 72 LEU A CA 1
ATOM 583 C C . LEU A 1 72 ? 78.284 9.595 -84.988 1.00 90.44 72 LEU A C 1
ATOM 585 O O . LEU A 1 72 ? 77.145 9.442 -84.558 1.00 90.44 72 LEU A O 1
ATOM 589 N N . ARG A 1 73 ? 79.355 9.608 -84.179 1.00 89.19 73 ARG A N 1
ATOM 590 C CA . ARG A 1 73 ? 79.238 9.411 -82.721 1.00 89.19 73 ARG A CA 1
ATOM 591 C C . ARG A 1 73 ? 78.366 10.480 -82.067 1.00 89.19 73 ARG A C 1
ATOM 593 O O . ARG A 1 73 ? 77.602 10.177 -81.155 1.00 89.19 73 ARG A O 1
ATOM 600 N N . GLN A 1 74 ? 78.472 11.727 -82.526 1.00 89.31 74 GLN A N 1
ATOM 601 C CA . GLN A 1 74 ? 77.637 12.816 -82.028 1.00 89.31 74 GLN A CA 1
ATOM 602 C C . GLN A 1 74 ? 76.158 12.581 -82.364 1.00 89.31 74 GLN A C 1
ATOM 604 O O . GLN A 1 74 ? 75.305 12.724 -81.489 1.00 89.31 74 GLN A O 1
ATOM 609 N N . GLN A 1 75 ? 75.847 12.151 -83.589 1.00 90.31 75 GLN A N 1
ATOM 610 C CA . GLN A 1 75 ? 74.479 11.810 -83.988 1.00 90.31 75 GLN A CA 1
ATOM 611 C C . GLN A 1 75 ? 73.928 10.596 -83.231 1.00 90.31 75 GLN A C 1
ATOM 613 O O . GLN A 1 75 ? 72.772 10.618 -82.812 1.00 90.31 75 GLN A O 1
ATOM 618 N N . GLU A 1 76 ? 74.736 9.558 -83.000 1.00 89.50 76 GLU A N 1
ATOM 619 C CA . GLU A 1 76 ? 74.346 8.399 -82.186 1.00 89.50 76 GLU A CA 1
ATOM 620 C C . GLU A 1 76 ? 74.004 8.809 -80.748 1.00 89.50 76 GLU A C 1
ATOM 622 O O . GLU A 1 76 ? 73.003 8.351 -80.190 1.00 89.50 76 GLU A O 1
ATOM 627 N N . HIS A 1 77 ? 74.794 9.713 -80.164 1.00 88.06 77 HIS A N 1
ATOM 628 C CA . HIS A 1 77 ? 74.555 10.224 -78.818 1.00 88.06 77 HIS A CA 1
ATOM 629 C C . HIS A 1 77 ? 73.275 11.069 -78.729 1.00 88.06 77 HIS A C 1
ATOM 631 O O . HIS A 1 77 ? 72.480 10.890 -77.805 1.00 88.06 77 HIS A O 1
ATOM 637 N N . GLU A 1 78 ? 73.018 11.939 -79.707 1.00 87.19 78 GLU A N 1
ATOM 638 C CA . GLU A 1 78 ? 71.769 12.709 -79.774 1.00 87.19 78 GLU A CA 1
ATOM 639 C C . GLU A 1 78 ? 70.545 11.804 -79.986 1.00 87.19 78 GLU A C 1
ATOM 641 O O . GLU A 1 78 ? 69.505 11.983 -79.346 1.00 87.19 78 GLU A O 1
ATOM 646 N N . LEU A 1 79 ? 70.672 10.759 -80.806 1.00 87.19 79 LEU A N 1
ATOM 647 C CA . LEU A 1 79 ? 69.607 9.779 -81.013 1.00 87.19 79 LEU A CA 1
ATOM 648 C C . LEU A 1 79 ? 69.317 8.968 -79.741 1.00 87.19 79 LEU A C 1
ATOM 650 O O . LEU A 1 79 ? 68.157 8.643 -79.467 1.00 87.19 79 LEU A O 1
ATOM 654 N N . PHE A 1 80 ? 70.342 8.671 -78.939 1.00 88.50 80 PHE A N 1
ATOM 655 C CA . PHE A 1 80 ? 70.177 8.057 -77.623 1.00 88.50 80 PHE A CA 1
ATOM 656 C C . PHE A 1 80 ? 69.400 8.972 -76.664 1.00 88.50 80 PHE A C 1
ATOM 658 O O . PHE A 1 80 ? 68.370 8.548 -76.134 1.00 88.50 80 PHE A O 1
ATOM 665 N N . LYS A 1 81 ? 69.804 10.244 -76.525 1.00 84.88 81 LYS A N 1
ATOM 666 C CA . LYS A 1 81 ? 69.076 11.235 -75.706 1.00 84.88 81 LYS A CA 1
ATOM 667 C C . LYS A 1 81 ? 67.621 11.379 -76.143 1.00 84.88 81 LYS A C 1
ATOM 669 O O . LYS A 1 81 ? 66.712 11.430 -75.316 1.00 84.88 81 LYS A O 1
ATOM 674 N N . PHE A 1 82 ? 67.374 11.402 -77.453 1.00 84.06 82 PHE A N 1
ATOM 675 C CA . PHE A 1 82 ? 66.022 11.505 -77.995 1.00 84.06 82 PHE A CA 1
ATOM 676 C C . PHE A 1 82 ? 65.154 10.283 -77.650 1.00 84.06 82 PHE A C 1
ATOM 678 O O . PHE A 1 82 ? 63.962 10.422 -77.357 1.00 84.06 82 PHE A O 1
ATOM 685 N N . LYS A 1 83 ? 65.726 9.071 -77.652 1.00 84.69 83 LYS A N 1
ATOM 686 C CA . LYS A 1 83 ? 65.020 7.856 -77.209 1.00 84.69 83 LYS A CA 1
ATOM 687 C C . LYS A 1 83 ? 64.675 7.921 -75.722 1.00 84.69 83 LYS A C 1
ATOM 689 O O . LYS A 1 83 ? 63.536 7.627 -75.361 1.00 84.69 83 LYS A O 1
ATOM 694 N N . GLU A 1 84 ? 65.614 8.352 -74.888 1.00 80.75 84 GLU A N 1
ATOM 695 C CA . GLU A 1 84 ? 65.422 8.484 -73.442 1.00 80.75 84 GLU A CA 1
ATOM 696 C C . GLU A 1 84 ? 64.320 9.501 -73.098 1.00 80.75 84 GLU A C 1
ATOM 698 O O . GLU A 1 84 ? 63.377 9.184 -72.367 1.00 80.75 84 GLU A O 1
ATOM 703 N N . LEU A 1 85 ? 64.345 10.678 -73.733 1.00 81.12 85 LEU A N 1
ATOM 704 C CA . LEU A 1 85 ? 63.297 11.699 -73.611 1.00 81.12 85 LEU A CA 1
ATOM 705 C C . LEU A 1 85 ? 61.908 11.171 -73.997 1.00 81.12 85 LEU A C 1
ATOM 707 O O . LEU A 1 85 ? 60.912 11.459 -73.328 1.00 81.12 85 LEU A O 1
ATOM 711 N N . ASN A 1 86 ? 61.819 10.366 -75.058 1.00 77.94 86 ASN A N 1
ATOM 712 C CA . ASN A 1 86 ? 60.550 9.766 -75.467 1.00 77.94 86 ASN A CA 1
ATOM 713 C C . ASN A 1 86 ? 60.039 8.717 -74.471 1.00 77.94 86 ASN A C 1
ATOM 715 O O . ASN A 1 86 ? 58.828 8.646 -74.245 1.00 77.94 86 ASN A O 1
ATOM 719 N N . CYS A 1 87 ? 60.924 7.932 -73.852 1.00 72.94 87 CYS A N 1
ATOM 720 C CA . CYS A 1 87 ? 60.551 7.002 -72.784 1.00 72.94 87 CYS A CA 1
ATOM 721 C C . CYS A 1 87 ? 59.991 7.751 -71.566 1.00 72.94 87 CYS A C 1
ATOM 723 O O . CYS A 1 87 ? 58.896 7.429 -71.101 1.00 72.94 87 CYS A O 1
ATOM 725 N N . LEU A 1 88 ? 60.664 8.815 -71.120 1.00 73.69 88 LEU A N 1
ATOM 726 C CA . LEU A 1 88 ? 60.191 9.656 -70.013 1.00 73.69 88 LEU A CA 1
ATOM 727 C C . LEU A 1 88 ? 58.820 10.283 -70.310 1.00 73.69 88 LEU A C 1
ATOM 729 O O . LEU A 1 88 ? 57.927 10.272 -69.461 1.00 73.69 88 LEU A O 1
ATOM 733 N N . ARG A 1 89 ? 58.604 10.758 -71.543 1.00 78.38 89 ARG A N 1
ATOM 734 C CA . ARG A 1 89 ? 57.317 11.328 -71.976 1.00 78.38 89 ARG A CA 1
ATOM 735 C C . ARG A 1 89 ? 56.181 10.301 -72.010 1.00 78.38 89 ARG A C 1
ATOM 737 O O . ARG A 1 89 ? 55.028 10.660 -71.776 1.00 78.38 89 ARG A O 1
ATOM 744 N N . ARG A 1 90 ? 56.468 9.036 -72.330 1.00 71.25 90 ARG A N 1
ATOM 745 C CA . ARG A 1 90 ? 55.464 7.958 -72.276 1.00 71.25 90 ARG A CA 1
ATOM 746 C C . ARG A 1 90 ? 55.101 7.622 -70.832 1.00 71.25 90 ARG A C 1
ATOM 748 O O . ARG A 1 90 ? 53.915 7.545 -70.519 1.00 71.25 90 ARG A O 1
ATOM 755 N N . ASN A 1 91 ? 56.097 7.526 -69.954 1.00 70.94 91 ASN A N 1
ATOM 756 C CA . ASN A 1 91 ? 55.887 7.222 -68.539 1.00 70.94 91 ASN A CA 1
ATOM 757 C C . ASN A 1 91 ? 55.108 8.335 -67.814 1.00 70.94 91 ASN A C 1
ATOM 759 O O . ASN A 1 91 ? 54.228 8.047 -67.002 1.00 70.94 91 ASN A O 1
ATOM 763 N N . SER A 1 92 ? 55.347 9.610 -68.146 1.00 72.69 92 SER A N 1
ATOM 764 C CA . SER A 1 92 ? 54.578 10.724 -67.568 1.00 72.69 92 SER A CA 1
ATOM 765 C C . SER A 1 92 ? 53.105 10.718 -67.997 1.00 72.69 92 SER A C 1
ATOM 767 O O . SER A 1 92 ? 52.218 10.956 -67.180 1.00 72.69 92 SER A O 1
ATOM 769 N N . LYS A 1 93 ? 52.810 10.373 -69.258 1.00 73.88 93 LYS A N 1
ATOM 770 C CA . LYS A 1 93 ? 51.426 10.219 -69.736 1.00 73.88 93 LYS A CA 1
ATOM 771 C C . LYS A 1 93 ? 50.708 9.040 -69.074 1.00 73.88 93 LYS A C 1
ATOM 773 O O . LYS A 1 93 ? 49.543 9.185 -68.711 1.00 73.88 93 LYS A O 1
ATOM 778 N N . ALA A 1 94 ? 51.390 7.906 -68.903 1.00 67.94 94 ALA A N 1
ATOM 779 C CA . ALA A 1 94 ? 50.829 6.727 -68.242 1.00 67.94 94 ALA A CA 1
ATOM 780 C C . ALA A 1 94 ? 50.480 7.022 -66.772 1.00 67.94 94 ALA A C 1
ATOM 782 O O . ALA A 1 94 ? 49.328 6.873 -66.370 1.00 67.94 94 ALA A O 1
ATOM 783 N N . THR A 1 95 ? 51.428 7.578 -66.012 1.00 69.62 95 THR A N 1
ATOM 784 C CA . THR A 1 95 ? 51.214 7.954 -64.601 1.00 69.62 95 THR A CA 1
ATOM 785 C C . THR A 1 95 ? 50.130 9.023 -64.425 1.00 69.62 95 THR A C 1
ATOM 787 O O . THR A 1 95 ? 49.353 8.974 -63.471 1.00 69.62 95 THR A O 1
ATOM 790 N N . GLN A 1 96 ? 50.010 9.981 -65.350 1.00 74.12 96 GLN A N 1
ATOM 791 C CA . GLN A 1 96 ? 48.924 10.964 -65.322 1.00 74.12 96 GLN A CA 1
ATOM 792 C C . GLN A 1 96 ? 47.556 10.333 -65.629 1.00 74.12 96 GLN A C 1
ATOM 794 O O . GLN A 1 96 ? 46.554 10.728 -65.031 1.00 74.12 96 GLN A O 1
ATOM 799 N N . SER A 1 97 ? 47.503 9.347 -66.529 1.00 71.56 97 SER A N 1
ATOM 800 C CA . SER A 1 97 ? 46.284 8.587 -66.827 1.00 71.56 97 SER A CA 1
ATOM 801 C C . SER A 1 97 ? 45.831 7.742 -65.632 1.00 71.56 97 SER A C 1
ATOM 803 O O . SER A 1 97 ? 44.652 7.749 -65.290 1.00 71.56 97 SER A O 1
ATOM 805 N N . GLU A 1 98 ? 46.755 7.064 -64.952 1.00 70.31 98 GLU A N 1
ATOM 806 C CA . GLU A 1 98 ? 46.457 6.267 -63.753 1.00 70.31 98 GLU A CA 1
ATOM 807 C C . GLU A 1 98 ? 45.943 7.135 -62.600 1.00 70.31 98 GLU A C 1
ATOM 809 O O . GLU A 1 98 ? 44.922 6.812 -61.989 1.00 70.31 98 GLU A O 1
ATOM 814 N N . LYS A 1 99 ? 46.578 8.291 -62.355 1.00 74.62 99 LYS A N 1
ATOM 815 C CA . LYS A 1 99 ? 46.100 9.264 -61.358 1.00 74.62 99 LYS A CA 1
ATOM 816 C C . LYS A 1 99 ? 44.686 9.756 -61.675 1.00 74.62 99 LYS A C 1
ATOM 818 O O . LYS A 1 99 ? 43.854 9.824 -60.773 1.00 74.62 99 LYS A O 1
ATOM 823 N N . ARG A 1 100 ? 44.381 10.048 -62.947 1.00 71.81 100 ARG A N 1
ATOM 824 C CA . ARG A 1 100 ? 43.028 10.449 -63.380 1.00 71.81 100 ARG A CA 1
ATOM 825 C C . ARG A 1 100 ? 41.995 9.349 -63.145 1.00 71.81 100 ARG A C 1
ATOM 827 O O . ARG A 1 100 ? 40.918 9.648 -62.640 1.00 71.81 100 ARG A O 1
ATOM 834 N N . ASN A 1 101 ? 42.331 8.097 -63.451 1.00 77.06 101 ASN A N 1
ATOM 835 C CA . ASN A 1 101 ? 41.431 6.962 -63.238 1.00 77.06 101 ASN A CA 1
ATOM 836 C C . ASN A 1 101 ? 41.179 6.709 -61.743 1.00 77.06 101 ASN A C 1
ATOM 838 O O . ASN A 1 101 ? 40.035 6.519 -61.336 1.00 77.06 101 ASN A O 1
ATOM 842 N N . SER A 1 102 ? 42.221 6.797 -60.912 1.00 79.31 102 SER A N 1
ATOM 843 C CA . SER A 1 102 ? 42.098 6.707 -59.453 1.00 79.31 102 SER A CA 1
ATOM 844 C C . SER A 1 102 ? 41.217 7.826 -58.884 1.00 79.31 102 SER A C 1
ATOM 846 O O . SER A 1 102 ? 40.315 7.556 -58.095 1.00 79.31 102 SER A O 1
ATOM 848 N N . HIS A 1 103 ? 41.405 9.073 -59.333 1.00 79.25 103 HIS A N 1
ATOM 849 C CA . HIS A 1 103 ? 40.573 10.202 -58.901 1.00 79.25 103 HIS A CA 1
ATOM 850 C C . HIS A 1 103 ? 39.119 10.084 -59.381 1.00 79.25 103 HIS A C 1
ATOM 852 O O . HIS A 1 103 ? 38.199 10.469 -58.667 1.00 79.25 103 HIS A O 1
ATOM 858 N N . ALA A 1 104 ? 38.881 9.531 -60.573 1.00 81.06 104 ALA A N 1
ATOM 859 C CA . ALA A 1 104 ? 37.527 9.267 -61.054 1.00 81.06 104 ALA A CA 1
ATOM 860 C C . ALA A 1 104 ? 36.814 8.208 -60.194 1.00 81.06 104 ALA A C 1
ATOM 862 O O . ALA A 1 104 ? 35.640 8.375 -59.855 1.00 81.06 104 ALA A O 1
ATOM 863 N N . TYR A 1 105 ? 37.525 7.154 -59.787 1.00 82.25 105 TYR A N 1
ATOM 864 C CA . TYR A 1 105 ? 36.993 6.124 -58.893 1.00 82.25 105 TYR A CA 1
ATOM 865 C C . TYR A 1 105 ? 36.677 6.669 -57.489 1.00 82.25 105 TYR A C 1
ATOM 867 O O . TYR A 1 105 ? 35.603 6.423 -56.939 1.00 82.25 105 TYR A O 1
ATOM 875 N N . THR A 1 106 ? 37.563 7.482 -56.908 1.00 81.94 106 THR A N 1
ATOM 876 C CA . THR A 1 106 ? 37.286 8.099 -55.601 1.00 81.94 106 THR A CA 1
ATOM 877 C C . THR A 1 106 ? 36.137 9.102 -55.677 1.00 81.94 106 THR A C 1
ATOM 879 O O . THR A 1 106 ? 35.278 9.108 -54.799 1.00 81.94 106 THR A O 1
ATOM 882 N N . LEU A 1 107 ? 36.047 9.904 -56.744 1.00 83.56 107 LEU A N 1
ATOM 883 C CA . LEU A 1 107 ? 34.935 10.837 -56.948 1.00 83.56 107 LEU A CA 1
ATOM 884 C C . LEU A 1 107 ? 33.589 10.130 -57.134 1.00 83.56 107 LEU A C 1
ATOM 886 O O . LEU A 1 107 ? 32.578 10.617 -56.633 1.00 83.56 107 LEU A O 1
ATOM 890 N N . THR A 1 108 ? 33.551 9.005 -57.849 1.00 84.81 108 THR A N 1
ATOM 891 C CA . THR A 1 108 ? 32.320 8.208 -57.999 1.00 84.81 108 THR A CA 1
ATOM 892 C C . THR A 1 108 ? 31.890 7.608 -56.664 1.00 84.81 108 THR A C 1
ATOM 894 O O . THR A 1 108 ? 30.752 7.829 -56.254 1.00 84.81 108 THR A O 1
ATOM 897 N N . THR A 1 109 ? 32.820 7.011 -55.919 1.00 84.50 109 THR A N 1
ATOM 898 C CA . THR A 1 109 ? 32.560 6.482 -54.568 1.00 84.50 109 THR A CA 1
ATOM 899 C C . THR A 1 109 ? 32.061 7.574 -53.610 1.00 84.50 109 THR A C 1
ATOM 901 O O . THR A 1 109 ? 31.073 7.395 -52.901 1.00 84.50 109 THR A O 1
ATOM 904 N N . LEU A 1 110 ? 32.687 8.758 -53.613 1.00 87.31 110 LEU A N 1
ATOM 905 C CA . LEU A 1 110 ? 32.250 9.892 -52.790 1.00 87.31 110 LEU A CA 1
ATOM 906 C C . LEU A 1 110 ? 30.855 10.392 -53.182 1.00 87.31 110 LEU A C 1
ATOM 908 O O . LEU A 1 110 ? 30.072 10.759 -52.307 1.00 87.31 110 LEU A O 1
ATOM 912 N N . ARG A 1 111 ? 30.514 10.395 -54.477 1.00 90.31 111 ARG A N 1
ATOM 913 C CA . ARG A 1 111 ? 29.170 10.762 -54.953 1.00 90.31 111 ARG A CA 1
ATOM 914 C C . ARG A 1 111 ? 28.113 9.759 -54.502 1.00 90.31 111 ARG A C 1
ATOM 916 O O . ARG A 1 111 ? 27.027 10.180 -54.106 1.00 90.31 111 ARG A O 1
ATOM 923 N N . GLU A 1 112 ? 28.419 8.468 -54.543 1.00 88.81 112 GLU A N 1
ATOM 924 C CA . GLU A 1 112 ? 27.524 7.409 -54.068 1.00 88.81 112 GLU A CA 1
ATOM 925 C C . GLU A 1 112 ? 27.314 7.494 -52.556 1.00 88.81 112 GLU A C 1
ATOM 927 O O . GLU A 1 112 ? 26.170 7.531 -52.101 1.00 88.81 112 GLU A O 1
ATOM 932 N N . ASN A 1 113 ? 28.391 7.667 -51.786 1.00 88.56 113 ASN A N 1
ATOM 933 C CA . ASN A 1 113 ? 28.311 7.878 -50.341 1.00 88.56 113 ASN A CA 1
ATOM 934 C C . ASN A 1 113 ? 27.517 9.144 -49.995 1.00 88.56 113 ASN A C 1
ATOM 936 O O . ASN A 1 113 ? 26.665 9.125 -49.111 1.00 88.56 113 ASN A O 1
ATOM 940 N N . LEU A 1 114 ? 27.721 10.243 -50.726 1.00 91.12 114 LEU A N 1
ATOM 941 C CA . LEU A 1 114 ? 26.956 11.475 -50.532 1.00 91.12 114 LEU A CA 1
ATOM 942 C C . LEU A 1 114 ? 25.469 11.288 -50.867 1.00 91.12 114 LEU A C 1
ATOM 944 O O . LEU A 1 114 ? 24.612 11.854 -50.186 1.00 91.12 114 LEU A O 1
ATOM 948 N N . LYS A 1 115 ? 25.141 10.484 -51.886 1.00 92.62 115 LYS A N 1
ATOM 949 C CA . LYS A 1 115 ? 23.756 10.114 -52.210 1.00 92.62 115 LYS A CA 1
ATOM 950 C C . LYS A 1 115 ? 23.130 9.295 -51.078 1.00 92.62 115 LYS A C 1
ATOM 952 O O . LYS A 1 115 ? 22.018 9.619 -50.669 1.00 92.62 115 LYS A O 1
ATOM 957 N N . TYR A 1 116 ? 23.857 8.314 -50.546 1.00 92.25 116 TYR A N 1
ATOM 958 C CA . TYR A 1 116 ? 23.425 7.492 -49.416 1.00 92.25 116 TYR A CA 1
ATOM 959 C C . TYR A 1 116 ? 23.196 8.326 -48.145 1.00 92.25 116 TYR A C 1
ATOM 961 O O . TYR A 1 116 ? 22.120 8.282 -47.551 1.00 92.25 116 TYR A O 1
ATOM 969 N N . CYS A 1 117 ? 24.152 9.181 -47.769 1.00 88.06 117 CYS A N 1
ATOM 970 C CA . CYS A 1 117 ? 24.005 10.069 -46.615 1.00 88.06 117 CYS A CA 1
ATOM 971 C C . CYS A 1 117 ? 22.813 11.027 -46.773 1.00 88.06 117 CYS A C 1
ATOM 973 O O . CYS A 1 117 ? 22.097 11.290 -45.809 1.00 88.06 117 CYS A O 1
ATOM 975 N N . LYS A 1 118 ? 22.550 11.529 -47.990 1.00 92.69 118 LYS A N 1
ATOM 976 C CA . LYS A 1 118 ? 21.363 12.354 -48.269 1.00 92.69 118 LYS A CA 1
ATOM 977 C C . LYS A 1 118 ? 20.057 11.572 -48.116 1.00 92.69 118 LYS A C 1
ATOM 979 O O . LYS A 1 118 ? 19.103 12.124 -47.569 1.00 92.69 118 LYS A O 1
ATOM 984 N N . SER A 1 119 ? 19.990 10.321 -48.578 1.00 91.00 119 SER A N 1
ATOM 985 C CA . SER A 1 119 ? 18.795 9.490 -48.380 1.00 91.00 119 SER A CA 1
ATOM 986 C C . SER A 1 119 ? 18.560 9.171 -46.906 1.00 91.00 119 SER A C 1
ATOM 988 O O . SER A 1 119 ? 17.429 9.294 -46.443 1.00 91.00 119 SER A O 1
ATOM 990 N N . GLU A 1 120 ? 19.618 8.863 -46.155 1.00 90.94 120 GLU A N 1
ATOM 991 C CA . GLU A 1 120 ? 19.534 8.606 -44.715 1.00 90.94 120 GLU A CA 1
ATOM 992 C C . GLU A 1 120 ? 19.081 9.846 -43.937 1.00 90.94 120 GLU A C 1
ATOM 994 O O . GLU A 1 120 ? 18.185 9.762 -43.097 1.00 90.94 120 GLU A O 1
ATOM 999 N N . LEU A 1 121 ? 19.609 11.026 -44.279 1.00 92.19 121 LEU A N 1
ATOM 1000 C CA . LEU A 1 121 ? 19.169 12.289 -43.688 1.00 92.19 121 LEU A CA 1
ATOM 1001 C C . LEU A 1 121 ? 17.683 12.566 -43.958 1.00 92.19 121 LEU A C 1
ATOM 1003 O O . LEU A 1 121 ? 16.970 13.026 -43.066 1.00 92.19 121 LEU A O 1
ATOM 1007 N N . ASN A 1 122 ? 17.203 12.304 -45.176 1.00 93.00 122 ASN A N 1
ATOM 1008 C CA . ASN A 1 122 ? 15.789 12.483 -45.513 1.00 93.00 122 ASN A CA 1
ATOM 1009 C C . ASN A 1 122 ? 14.899 11.486 -44.760 1.00 93.00 122 ASN A C 1
ATOM 1011 O O . ASN A 1 122 ? 13.886 11.894 -44.196 1.00 93.00 122 ASN A O 1
ATOM 1015 N N . ARG A 1 123 ? 15.317 10.219 -44.661 1.00 93.25 123 ARG A N 1
ATOM 1016 C CA . ARG A 1 123 ? 14.620 9.200 -43.867 1.00 93.25 123 ARG A CA 1
ATOM 1017 C C . ARG A 1 123 ? 14.503 9.619 -42.400 1.00 93.25 123 ARG A C 1
ATOM 1019 O O . ARG A 1 123 ? 13.401 9.628 -41.856 1.00 93.25 123 ARG A O 1
ATOM 1026 N N . ALA A 1 124 ? 15.604 10.065 -41.794 1.00 88.62 124 ALA A N 1
ATOM 1027 C CA . ALA A 1 124 ? 15.615 10.550 -40.416 1.00 88.62 124 ALA A CA 1
ATOM 1028 C C . ALA A 1 124 ? 14.720 11.790 -40.220 1.00 88.62 124 ALA A C 1
ATOM 1030 O O . ALA A 1 124 ? 14.033 11.909 -39.203 1.00 88.62 124 ALA A O 1
ATOM 1031 N N . LYS A 1 125 ? 14.674 12.712 -41.194 1.00 92.88 125 LYS A N 1
ATOM 1032 C CA . LYS A 1 125 ? 13.754 13.866 -41.166 1.00 92.88 125 LYS A CA 1
ATOM 1033 C C . LYS A 1 125 ? 12.288 13.431 -41.190 1.00 92.88 125 LYS A C 1
ATOM 1035 O O . LYS A 1 125 ? 11.489 13.969 -40.420 1.00 92.88 125 LYS A O 1
ATOM 1040 N N . ASP A 1 126 ? 11.939 12.462 -42.030 1.00 93.12 126 ASP A N 1
ATOM 1041 C CA . ASP A 1 126 ? 10.574 11.941 -42.127 1.00 93.12 126 ASP A CA 1
ATOM 1042 C C . ASP A 1 126 ? 10.154 11.190 -40.859 1.00 93.12 126 ASP A C 1
ATOM 1044 O O . ASP A 1 126 ? 9.039 11.377 -40.365 1.00 93.12 126 ASP A O 1
ATOM 1048 N N . GLU A 1 127 ? 11.052 10.396 -40.276 1.00 92.44 127 GLU A N 1
ATOM 1049 C CA . GLU A 1 127 ? 10.835 9.740 -38.983 1.00 92.44 127 GLU A CA 1
ATOM 1050 C C . GLU A 1 127 ? 10.637 10.761 -37.859 1.00 92.44 127 GLU A C 1
ATOM 1052 O O . GLU A 1 127 ? 9.677 10.661 -37.093 1.00 92.44 127 GLU A O 1
ATOM 1057 N N . ASN A 1 128 ? 11.463 11.810 -37.805 1.00 91.44 128 ASN A N 1
ATOM 1058 C CA . ASN A 1 128 ? 11.316 12.884 -36.822 1.00 91.44 128 ASN A CA 1
ATOM 1059 C C . ASN A 1 128 ? 9.973 13.616 -36.985 1.00 91.44 128 ASN A C 1
ATOM 1061 O O . ASN A 1 128 ? 9.283 13.892 -36.001 1.00 91.44 128 ASN A O 1
ATOM 1065 N N . LYS A 1 129 ? 9.538 13.870 -38.228 1.00 93.19 129 LYS A N 1
ATOM 1066 C CA . LYS A 1 129 ? 8.218 14.451 -38.516 1.00 93.19 129 LYS A CA 1
ATOM 1067 C C . LYS A 1 129 ? 7.084 13.550 -38.016 1.00 93.19 129 LYS A C 1
ATOM 1069 O O . LYS A 1 129 ? 6.157 14.054 -37.381 1.00 93.19 129 LYS A O 1
ATOM 1074 N N . LYS A 1 130 ? 7.160 12.233 -38.248 1.00 91.38 130 LYS A N 1
ATOM 1075 C CA . LYS A 1 130 ? 6.177 11.254 -37.745 1.00 91.38 130 LYS A CA 1
ATOM 1076 C C . LYS A 1 130 ? 6.141 11.221 -36.216 1.00 91.38 130 LYS A C 1
ATOM 1078 O O . LYS A 1 130 ? 5.057 11.302 -35.640 1.00 91.38 130 LYS A O 1
ATOM 1083 N N . LEU A 1 131 ? 7.302 11.182 -35.561 1.00 89.62 131 LEU A N 1
ATOM 1084 C CA . LEU A 1 131 ? 7.410 11.195 -34.100 1.00 89.62 131 LEU A CA 1
ATOM 1085 C C . LEU A 1 131 ? 6.810 12.468 -33.500 1.00 89.62 131 LEU A C 1
ATOM 1087 O O . LEU A 1 131 ? 6.000 12.386 -32.580 1.00 89.62 131 LEU A O 1
ATOM 1091 N N . ARG A 1 132 ? 7.119 13.644 -34.060 1.00 88.88 132 ARG A N 1
ATOM 1092 C CA . ARG A 1 132 ? 6.525 14.918 -33.621 1.00 88.88 132 ARG A CA 1
ATOM 1093 C C . ARG A 1 132 ? 5.002 14.912 -33.731 1.00 88.88 132 ARG A C 1
ATOM 1095 O O . ARG A 1 132 ? 4.329 15.364 -32.807 1.00 88.88 132 ARG A O 1
ATOM 1102 N N . SER A 1 133 ? 4.453 14.399 -34.831 1.00 87.88 133 SER A N 1
ATOM 1103 C CA . SER A 1 133 ? 3.001 14.265 -34.997 1.00 87.88 133 SER A CA 1
ATOM 1104 C C . SER A 1 133 ? 2.394 13.292 -33.984 1.00 87.88 133 SER A C 1
ATOM 1106 O O . SER A 1 133 ? 1.360 13.597 -33.394 1.00 87.88 133 SER A O 1
ATOM 1108 N N . SER A 1 134 ? 3.062 12.166 -33.718 1.00 89.69 134 SER A N 1
ATOM 1109 C CA . SER A 1 134 ? 2.625 11.180 -32.723 1.00 89.69 134 SER A CA 1
ATOM 1110 C C . SER A 1 134 ? 2.613 11.758 -31.307 1.00 89.69 134 SER A C 1
ATOM 1112 O O . SER A 1 134 ? 1.622 11.627 -30.595 1.00 89.69 134 SER A O 1
ATOM 1114 N N . VAL A 1 135 ? 3.680 12.455 -30.905 1.00 86.56 135 VAL A N 1
ATOM 1115 C CA . VAL A 1 135 ? 3.771 13.105 -29.588 1.00 86.56 135 VAL A CA 1
ATOM 1116 C C . VAL A 1 135 ? 2.670 14.153 -29.424 1.00 86.56 135 VAL A C 1
ATOM 1118 O O . VAL A 1 135 ? 2.008 14.187 -28.388 1.00 86.56 135 VAL A O 1
ATOM 1121 N N . LYS A 1 136 ? 2.408 14.966 -30.459 1.00 89.38 136 LYS A N 1
ATOM 1122 C CA . LYS A 1 136 ? 1.289 15.920 -30.447 1.00 89.38 136 LYS A CA 1
ATOM 1123 C C . LYS A 1 136 ? -0.058 15.218 -30.267 1.00 89.38 136 LYS A C 1
ATOM 1125 O O . LYS A 1 136 ? -0.857 15.666 -29.452 1.00 89.38 136 LYS A O 1
ATOM 1130 N N . ALA A 1 137 ? -0.307 14.122 -30.983 1.00 85.75 137 ALA A N 1
ATOM 1131 C CA . ALA A 1 137 ? -1.560 13.374 -30.881 1.00 85.75 137 ALA A CA 1
ATOM 1132 C C . ALA A 1 137 ? -1.764 12.762 -29.484 1.00 85.75 137 ALA A C 1
ATOM 1134 O O . ALA A 1 137 ? -2.851 12.880 -28.911 1.00 85.75 137 ALA A O 1
ATOM 1135 N N . ILE A 1 138 ? -0.710 12.177 -28.906 1.00 87.75 138 ILE A N 1
ATOM 1136 C CA . ILE A 1 138 ? -0.727 11.654 -27.533 1.00 87.75 138 ILE A CA 1
ATOM 1137 C C . ILE A 1 138 ? -1.042 12.787 -26.555 1.00 87.75 138 ILE A C 1
ATOM 1139 O O . ILE A 1 138 ? -1.962 12.655 -25.749 1.00 87.75 138 ILE A O 1
ATOM 1143 N N . LYS A 1 139 ? -0.358 13.934 -26.675 1.00 88.38 139 LYS A N 1
ATOM 1144 C CA . LYS A 1 139 ? -0.575 15.062 -25.765 1.00 88.38 139 LYS A CA 1
ATOM 1145 C C . LYS A 1 139 ? -1.983 15.645 -25.873 1.00 88.38 139 LYS A C 1
ATOM 1147 O O . LYS A 1 139 ? -2.589 15.963 -24.856 1.00 88.38 139 LYS A O 1
ATOM 1152 N N . ILE A 1 140 ? -2.530 15.749 -27.085 1.00 89.69 140 ILE A N 1
ATOM 1153 C CA . ILE A 1 140 ? -3.918 16.184 -27.304 1.00 89.69 140 ILE A CA 1
ATOM 1154 C C . ILE A 1 140 ? -4.900 15.208 -26.649 1.00 89.69 140 ILE A C 1
ATOM 1156 O O . ILE A 1 140 ? -5.883 15.643 -26.055 1.00 89.69 140 ILE A O 1
ATOM 1160 N N . THR A 1 141 ? -4.647 13.902 -26.737 1.00 88.00 141 THR A N 1
ATOM 1161 C CA . THR A 1 141 ? -5.518 12.879 -26.139 1.00 88.00 141 THR A CA 1
ATOM 1162 C C . THR A 1 141 ? -5.482 12.946 -24.613 1.00 88.00 141 THR A C 1
ATOM 1164 O O . THR A 1 141 ? -6.533 12.956 -23.978 1.00 88.00 141 THR A O 1
ATOM 1167 N N . GLU A 1 142 ? -4.291 13.090 -24.030 1.00 87.62 142 GLU A N 1
ATOM 1168 C CA . GLU A 1 142 ? -4.103 13.285 -22.589 1.00 87.62 142 GLU A CA 1
ATOM 1169 C C . GLU A 1 142 ? -4.820 14.552 -22.094 1.00 87.62 142 GLU A C 1
ATOM 1171 O O . GLU A 1 142 ? -5.584 14.497 -21.133 1.00 87.62 142 GLU A O 1
ATOM 1176 N N . LEU A 1 143 ? -4.644 15.682 -22.790 1.00 89.25 143 LEU A N 1
ATOM 1177 C CA . LEU A 1 143 ? -5.316 16.939 -22.450 1.00 89.25 143 LEU A CA 1
ATOM 1178 C C . LEU A 1 143 ? -6.839 16.824 -22.570 1.00 89.25 143 LEU A C 1
ATOM 1180 O O . LEU A 1 143 ? -7.552 17.305 -21.696 1.00 89.25 143 LEU A O 1
ATOM 1184 N N . LYS A 1 144 ? -7.360 16.148 -23.603 1.00 88.62 144 LYS A N 1
ATOM 1185 C CA . LYS A 1 144 ? -8.802 15.875 -23.726 1.00 88.62 144 LYS A CA 1
ATOM 1186 C C . LYS A 1 144 ? -9.327 15.058 -22.548 1.00 88.62 144 LYS A C 1
ATOM 1188 O O . LYS A 1 144 ? -10.408 15.351 -22.042 1.00 88.62 144 LYS A O 1
ATOM 1193 N N . GLN A 1 145 ? -8.569 14.060 -22.098 1.00 87.19 145 GLN A N 1
ATOM 1194 C CA . GLN A 1 145 ? -8.946 13.246 -20.948 1.00 87.19 145 GLN A CA 1
ATOM 1195 C C . GLN A 1 145 ? -8.931 14.066 -19.652 1.00 87.19 145 GLN A C 1
ATOM 1197 O O . GLN A 1 145 ? -9.895 14.000 -18.894 1.00 87.19 145 GLN A O 1
ATOM 1202 N N . GLN A 1 146 ? -7.908 14.901 -19.434 1.00 88.69 146 GLN A N 1
ATOM 1203 C CA . GLN A 1 146 ? -7.850 15.820 -18.291 1.00 88.69 146 GLN A CA 1
ATOM 1204 C C . GLN A 1 146 ? -9.022 16.809 -18.296 1.00 88.69 146 GLN A C 1
ATOM 1206 O O . GLN A 1 146 ? -9.715 16.938 -17.292 1.00 88.69 146 GLN A O 1
ATOM 1211 N N . VAL A 1 147 ? -9.309 17.444 -19.437 1.00 90.69 147 VAL A N 1
ATOM 1212 C CA . VAL A 1 147 ? -10.462 18.348 -19.588 1.00 90.69 147 VAL A CA 1
ATOM 1213 C C . VAL A 1 147 ? -11.772 17.619 -19.297 1.00 90.69 147 VAL A C 1
ATOM 1215 O O . VAL A 1 147 ? -12.630 18.173 -18.620 1.00 90.69 147 VAL A O 1
ATOM 1218 N N . SER A 1 148 ? -11.930 16.370 -19.743 1.00 89.94 148 SER A N 1
ATOM 1219 C CA . SER A 1 148 ? -13.124 15.581 -19.429 1.00 89.94 148 SER A CA 1
ATOM 1220 C C . SER A 1 148 ? -13.252 15.280 -17.934 1.00 89.94 148 SER A C 1
ATOM 1222 O O . SER A 1 148 ? -14.367 15.311 -17.416 1.00 89.94 148 SER A O 1
ATOM 1224 N N . VAL A 1 149 ? -12.148 14.983 -17.240 1.00 89.56 149 VAL A N 1
ATOM 1225 C CA . VAL A 1 149 ? -12.149 14.767 -15.784 1.00 89.56 149 VAL A CA 1
ATOM 1226 C C . VAL A 1 149 ? -12.549 16.053 -15.069 1.00 89.56 149 VAL A C 1
ATOM 1228 O O . VAL A 1 149 ? -13.508 16.034 -14.301 1.00 89.56 149 VAL A O 1
ATOM 1231 N N . TYR A 1 150 ? -11.908 17.178 -15.396 1.00 89.50 150 TYR A N 1
ATOM 1232 C CA . TYR A 1 150 ? -12.239 18.475 -14.805 1.00 89.50 150 TYR A CA 1
ATOM 1233 C C . TYR A 1 150 ? -13.673 18.904 -15.096 1.00 89.50 150 TYR A C 1
ATOM 1235 O O . TYR A 1 150 ? -14.352 19.406 -14.209 1.00 89.50 150 TYR A O 1
ATOM 1243 N N . TYR A 1 151 ? -14.170 18.667 -16.310 1.00 92.44 151 TYR A N 1
ATOM 1244 C CA . TYR A 1 151 ? -15.561 18.938 -16.655 1.00 92.44 151 TYR A CA 1
ATOM 1245 C C . TYR A 1 151 ? -16.528 18.101 -15.807 1.00 92.44 151 TYR A C 1
ATOM 1247 O O . TYR A 1 151 ? -17.520 18.625 -15.303 1.00 92.44 151 TYR A O 1
ATOM 1255 N N . ASN A 1 152 ? -16.237 16.812 -15.605 1.00 87.12 152 ASN A N 1
ATOM 1256 C CA . ASN A 1 152 ? -17.066 15.933 -14.781 1.00 87.12 152 ASN A CA 1
ATOM 1257 C C . ASN A 1 152 ? -17.038 16.335 -13.299 1.00 87.12 152 ASN A C 1
ATOM 1259 O O . ASN A 1 152 ? -18.080 16.327 -12.642 1.00 87.12 152 ASN A O 1
ATOM 1263 N N . GLU A 1 153 ? -15.873 16.716 -12.773 1.00 88.94 153 GLU A N 1
ATOM 1264 C CA . GLU A 1 153 ? -15.733 17.240 -11.411 1.00 88.94 153 GLU A CA 1
ATOM 1265 C C . GLU A 1 153 ? -16.460 18.573 -11.241 1.00 88.94 153 GLU A C 1
ATOM 1267 O O . GLU A 1 153 ? -17.243 18.724 -10.304 1.00 88.94 153 GLU A O 1
ATOM 1272 N N . TRP A 1 154 ? -16.283 19.502 -12.181 1.00 91.75 154 TRP A N 1
ATOM 1273 C CA . TRP A 1 154 ? -17.001 20.772 -12.211 1.00 91.75 154 TRP A CA 1
ATOM 1274 C C . TRP A 1 154 ? -18.513 20.550 -12.246 1.00 91.75 154 TRP A C 1
ATOM 1276 O O . TRP A 1 154 ? -19.231 21.135 -11.443 1.00 91.75 154 TRP A O 1
ATOM 1286 N N . LYS A 1 155 ? -19.007 19.638 -13.090 1.00 90.19 155 LYS A N 1
ATOM 1287 C CA . LYS A 1 155 ? -20.431 19.289 -13.164 1.00 90.19 155 LYS A CA 1
ATOM 1288 C C . LYS A 1 155 ? -20.940 18.674 -11.857 1.00 90.19 155 LYS A C 1
ATOM 1290 O O . LYS A 1 155 ? -22.048 18.981 -11.424 1.00 90.19 155 LYS A O 1
ATOM 1295 N N . LYS A 1 156 ? -20.139 17.830 -11.195 1.00 86.38 156 LYS A N 1
ATOM 1296 C CA . LYS A 1 156 ? -20.468 17.260 -9.878 1.00 86.38 156 LYS A CA 1
ATOM 1297 C C . LYS A 1 156 ? -20.548 18.345 -8.802 1.00 86.38 156 LYS A C 1
ATOM 1299 O O . LYS A 1 156 ? -21.497 18.342 -8.022 1.00 86.38 156 LYS A O 1
ATOM 1304 N N . LEU A 1 157 ? -19.592 19.272 -8.775 1.00 84.44 157 LEU A N 1
ATOM 1305 C CA . LEU A 1 157 ? -19.584 20.415 -7.858 1.00 84.44 157 LEU A CA 1
ATOM 1306 C C . LEU A 1 157 ? -20.754 21.363 -8.138 1.00 84.44 157 LEU A C 1
ATOM 1308 O O . LEU A 1 157 ? -21.440 21.784 -7.212 1.00 84.44 157 LEU A O 1
ATOM 1312 N N . GLN A 1 158 ? -21.050 21.630 -9.409 1.00 87.25 158 GLN A N 1
ATOM 1313 C CA . GLN A 1 158 ? -22.197 22.429 -9.823 1.00 87.25 158 GLN A CA 1
ATOM 1314 C C . GLN A 1 158 ? -23.514 21.784 -9.380 1.00 87.25 158 GLN A C 1
ATOM 1316 O O . GLN A 1 158 ? -24.369 22.481 -8.851 1.00 87.25 158 GLN A O 1
ATOM 1321 N N . LEU A 1 159 ? -23.665 20.459 -9.506 1.00 80.94 159 LEU A N 1
ATOM 1322 C CA . LEU A 1 159 ? -24.820 19.729 -8.970 1.00 80.94 159 LEU A CA 1
ATOM 1323 C C . LEU A 1 159 ? -24.889 19.785 -7.439 1.00 80.94 159 LEU A C 1
ATOM 1325 O O . LEU A 1 159 ? -25.979 19.856 -6.884 1.00 80.94 159 LEU A O 1
ATOM 1329 N N . GLN A 1 160 ? -23.754 19.763 -6.737 1.00 79.81 160 GLN A N 1
ATOM 1330 C CA . GLN A 1 160 ? -23.723 19.941 -5.280 1.00 79.81 160 GLN A CA 1
ATOM 1331 C C . GLN A 1 160 ? -24.116 21.361 -4.849 1.00 79.81 160 GLN A C 1
ATOM 1333 O O . GLN A 1 160 ? -24.705 21.514 -3.785 1.00 79.81 160 GLN A O 1
ATOM 1338 N N . LEU A 1 161 ? -23.828 22.369 -5.675 1.00 73.31 161 LEU A N 1
ATOM 1339 C CA . LEU A 1 161 ? -24.211 23.768 -5.458 1.00 73.31 161 LEU A CA 1
ATOM 1340 C C . LEU A 1 161 ? -25.656 24.069 -5.895 1.00 73.31 161 LEU A C 1
ATOM 1342 O O . LEU A 1 161 ? -26.314 24.894 -5.273 1.00 73.31 161 LEU A O 1
ATOM 1346 N N . GLN A 1 162 ? -26.156 23.400 -6.941 1.00 64.94 162 GLN A N 1
ATOM 1347 C CA . GLN A 1 162 ? -27.543 23.495 -7.417 1.00 64.94 162 GLN A CA 1
ATOM 1348 C C . GLN A 1 162 ? -28.523 22.642 -6.616 1.00 64.94 162 GLN A C 1
ATOM 1350 O O . GLN A 1 162 ? -29.729 22.854 -6.734 1.00 64.94 162 GLN A O 1
ATOM 1355 N N . LYS A 1 163 ? -28.049 21.696 -5.792 1.00 55.44 163 LYS A N 1
ATOM 1356 C CA . LYS A 1 163 ? -28.885 21.160 -4.717 1.00 55.44 163 LYS A CA 1
ATOM 1357 C C . LYS A 1 163 ? -29.289 22.355 -3.854 1.00 55.44 163 LYS A C 1
ATOM 1359 O O . LYS A 1 163 ? -28.402 22.963 -3.252 1.00 55.44 163 LYS A O 1
ATOM 1364 N N . PRO A 1 164 ? -30.579 22.725 -3.807 1.00 47.06 164 PRO A N 1
ATOM 1365 C CA . PRO A 1 164 ? -30.991 23.867 -3.021 1.00 47.06 164 PRO A CA 1
ATOM 1366 C C . PRO A 1 164 ? -30.571 23.598 -1.577 1.00 47.06 164 PRO A C 1
ATOM 1368 O O . PRO A 1 164 ? -30.997 22.618 -0.969 1.00 47.06 164 PRO A O 1
ATOM 1371 N N . ARG A 1 165 ? -29.733 24.474 -1.013 1.00 50.91 165 ARG A N 1
ATOM 1372 C CA . ARG A 1 165 ? -29.690 24.682 0.438 1.00 50.91 165 ARG A CA 1
ATOM 1373 C C . ARG A 1 165 ? -30.995 25.368 0.833 1.00 50.91 165 ARG A C 1
ATOM 1375 O O . ARG A 1 165 ? -31.005 26.533 1.201 1.00 50.91 165 ARG A O 1
ATOM 1382 N N . VAL A 1 166 ? -32.103 24.659 0.682 1.00 47.75 166 VAL A N 1
ATOM 1383 C CA . VAL A 1 166 ? -33.385 25.052 1.242 1.00 47.75 166 VAL A CA 1
ATOM 1384 C C . VAL A 1 166 ? -34.001 23.782 1.815 1.00 47.75 166 VAL A C 1
ATOM 1386 O O . VAL A 1 166 ? -34.236 22.814 1.097 1.00 47.75 166 VAL A O 1
ATOM 1389 N N . PHE A 1 167 ? -34.192 23.843 3.133 1.00 47.75 167 PHE A N 1
ATOM 1390 C CA . PHE A 1 167 ? -34.769 22.865 4.054 1.00 47.75 167 PHE A CA 1
ATOM 1391 C C . PHE A 1 167 ? -33.853 21.754 4.579 1.00 47.75 167 PHE A C 1
ATOM 1393 O O . PHE A 1 167 ? -33.927 20.594 4.187 1.00 47.75 167 PHE A O 1
ATOM 1400 N N . SER A 1 168 ? -33.095 22.106 5.621 1.00 48.34 168 SER A N 1
ATOM 1401 C CA . SER A 1 168 ? -33.089 21.253 6.817 1.00 48.34 168 SER A CA 1
ATOM 1402 C C . SER A 1 168 ? -33.319 21.996 8.130 1.00 48.34 168 SER A C 1
ATOM 1404 O O . SER A 1 168 ? -33.317 21.333 9.157 1.00 48.34 168 SER A O 1
ATOM 1406 N N . VAL A 1 169 ? -33.537 23.320 8.136 1.00 49.81 169 VAL A N 1
ATOM 1407 C CA . VAL A 1 169 ? -33.923 24.003 9.382 1.00 49.81 169 VAL A CA 1
ATOM 1408 C C . VAL A 1 169 ? -35.315 23.527 9.789 1.00 49.81 169 VAL A C 1
ATOM 1410 O O . VAL A 1 169 ? -35.418 22.934 10.845 1.00 49.81 169 VAL A O 1
ATOM 1413 N N . ASP A 1 170 ? -36.317 23.565 8.907 1.00 51.62 170 ASP A N 1
ATOM 1414 C CA . ASP A 1 170 ? -37.670 23.087 9.243 1.00 51.62 170 ASP A CA 1
ATOM 1415 C C . ASP A 1 170 ? -37.744 21.574 9.490 1.00 51.62 170 ASP A C 1
ATOM 1417 O O . ASP A 1 170 ? -38.518 21.122 10.327 1.00 51.62 170 ASP A O 1
ATOM 1421 N N . SER A 1 171 ? -36.933 20.757 8.805 1.00 53.97 171 SER A N 1
ATOM 1422 C CA . SER A 1 171 ? -36.931 19.307 9.045 1.00 53.97 171 SER A CA 1
ATOM 1423 C C . SER A 1 171 ? -36.161 18.932 10.310 1.00 53.97 171 SER A C 1
ATOM 1425 O O . SER A 1 171 ? -36.528 17.963 10.969 1.00 53.97 171 SER A O 1
ATOM 1427 N N . GLN A 1 172 ? -35.096 19.663 10.666 1.00 57.22 172 GLN A N 1
ATOM 1428 C CA . GLN A 1 172 ? -34.438 19.503 11.964 1.00 57.22 172 GLN A CA 1
ATOM 1429 C C . GLN A 1 172 ? -35.289 20.089 13.082 1.00 57.22 172 GLN A C 1
ATOM 1431 O O . GLN A 1 172 ? -35.363 19.468 14.128 1.00 57.22 172 GLN A O 1
ATOM 1436 N N . GLU A 1 173 ? -35.961 21.215 12.871 1.00 64.62 173 GLU A N 1
ATOM 1437 C CA . GLU A 1 173 ? -36.863 21.842 13.833 1.00 64.62 173 GLU A CA 1
ATOM 1438 C C . GLU A 1 173 ? -38.089 20.964 14.068 1.00 64.62 173 GLU A C 1
ATOM 1440 O O . GLU A 1 173 ? -38.421 20.706 15.215 1.00 64.62 173 GLU A O 1
ATOM 1445 N N . PHE A 1 174 ? -38.683 20.375 13.026 1.00 70.75 174 PHE A N 1
ATOM 1446 C CA . PHE A 1 174 ? -39.752 19.387 13.177 1.00 70.75 174 PHE A CA 1
ATOM 1447 C C . PHE A 1 174 ? -39.270 18.135 13.921 1.00 70.75 174 PHE A C 1
ATOM 1449 O O . PHE A 1 174 ? -39.934 17.673 14.843 1.00 70.75 174 PHE A O 1
ATOM 1456 N N . ASN A 1 175 ? -38.091 17.600 13.583 1.00 71.25 175 ASN A N 1
ATOM 1457 C CA . ASN A 1 175 ? -37.565 16.390 14.226 1.00 71.25 175 ASN A CA 1
ATOM 1458 C C . ASN A 1 175 ? -37.143 16.648 15.686 1.00 71.25 175 ASN A C 1
ATOM 1460 O O . ASN A 1 175 ? -37.427 15.838 16.565 1.00 71.25 175 ASN A O 1
ATOM 1464 N N . LEU A 1 176 ? -36.549 17.808 15.975 1.00 75.44 176 LEU A N 1
ATOM 1465 C CA . LEU A 1 176 ? -36.235 18.257 17.332 1.00 75.44 176 LEU A CA 1
ATOM 1466 C C . LEU A 1 176 ? -37.510 18.558 18.123 1.00 75.44 176 LEU A C 1
ATOM 1468 O O . LEU A 1 176 ? -37.600 18.161 19.277 1.00 75.44 176 LEU A O 1
ATOM 1472 N N . SER A 1 177 ? -38.517 19.182 17.513 1.00 77.38 177 SER A N 1
ATOM 1473 C CA . SER A 1 177 ? -39.805 19.473 18.151 1.00 77.38 177 SER A CA 1
ATOM 1474 C C . SER A 1 177 ? -40.568 18.183 18.476 1.00 77.38 1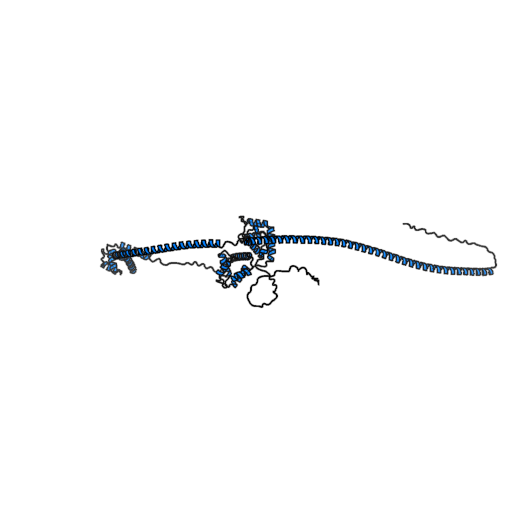77 SER A C 1
ATOM 1476 O O . SER A 1 177 ? -41.066 18.022 19.588 1.00 77.38 177 SER A O 1
ATOM 1478 N N . GLN A 1 178 ? -40.539 17.188 17.583 1.00 81.19 178 GLN A N 1
ATOM 1479 C CA . GLN A 1 178 ? -41.080 15.850 17.842 1.00 81.19 178 GLN A CA 1
ATOM 1480 C C . GLN A 1 178 ? -40.318 15.130 18.969 1.00 81.19 178 GLN A C 1
ATOM 1482 O O . GLN A 1 178 ? -40.929 14.485 19.820 1.00 81.19 178 GLN A O 1
ATOM 1487 N N . GLN A 1 179 ? -38.985 15.245 19.014 1.00 82.75 179 GLN A N 1
ATOM 1488 C CA . GLN A 1 179 ? -38.174 14.676 20.097 1.00 82.75 179 GLN A CA 1
ATOM 1489 C C . GLN A 1 179 ? -38.445 15.359 21.440 1.00 82.75 179 GLN A C 1
ATOM 1491 O O . GLN A 1 179 ? -38.591 14.672 22.450 1.00 82.75 179 GLN A O 1
ATOM 1496 N N . VAL A 1 180 ? -38.562 16.688 21.456 1.00 87.38 180 VAL A N 1
ATOM 1497 C CA . VAL A 1 180 ? -38.909 17.469 22.649 1.00 87.38 180 VAL A CA 1
ATOM 1498 C C . VAL A 1 180 ? -40.306 17.099 23.141 1.00 87.38 180 VAL A C 1
ATOM 1500 O O . VAL A 1 180 ? -40.476 16.869 24.337 1.00 87.38 180 VAL A O 1
ATOM 1503 N N . GLN A 1 181 ? -41.281 16.956 22.243 1.00 86.19 181 GLN A N 1
ATOM 1504 C CA . GLN A 1 181 ? -42.637 16.542 22.596 1.00 86.19 181 GLN A CA 1
ATOM 1505 C C . GLN A 1 181 ? -42.665 15.119 23.178 1.00 86.19 181 GLN A C 1
ATOM 1507 O O . GLN A 1 181 ? -43.226 14.910 24.251 1.00 86.19 181 GLN A O 1
ATOM 1512 N N . ASN A 1 182 ? -41.961 14.166 22.560 1.00 86.88 182 ASN A N 1
ATOM 1513 C CA . ASN A 1 182 ? -41.844 12.798 23.080 1.00 86.88 182 ASN A CA 1
ATOM 1514 C C . ASN A 1 182 ? -41.157 12.744 24.457 1.00 86.88 182 ASN A C 1
ATOM 1516 O O . ASN A 1 182 ? -41.524 11.936 25.311 1.00 86.88 182 ASN A O 1
ATOM 1520 N N . LEU A 1 183 ? -40.137 13.577 24.688 1.00 86.69 183 LEU A N 1
ATOM 1521 C CA . LEU A 1 183 ? -39.476 13.675 25.992 1.00 86.69 183 LEU A CA 1
ATOM 1522 C C . LEU A 1 183 ? -40.390 14.310 27.041 1.00 86.69 183 LEU A C 1
ATOM 1524 O O . LEU A 1 183 ? -40.386 13.869 28.189 1.00 86.69 183 LEU A O 1
ATOM 1528 N N . LYS A 1 184 ? -41.193 15.301 26.650 1.00 89.75 184 LYS A N 1
ATOM 1529 C CA . LYS A 1 184 ? -42.172 15.945 27.524 1.00 89.75 184 LYS A CA 1
ATOM 1530 C C . LYS A 1 184 ? -43.269 14.970 27.951 1.00 89.75 184 LYS A C 1
ATOM 1532 O O . LYS A 1 184 ? -43.553 14.877 29.138 1.00 89.75 184 LYS A O 1
ATOM 1537 N N . GLU A 1 185 ? -43.798 14.178 27.022 1.00 88.94 185 GLU A N 1
ATOM 1538 C CA . GLU A 1 185 ? -44.791 13.138 27.319 1.00 88.94 185 GLU A CA 1
ATOM 1539 C C . GLU A 1 185 ? -44.225 12.051 28.243 1.00 88.94 185 GLU A C 1
ATOM 1541 O O . GLU A 1 185 ? -44.879 11.650 29.206 1.00 88.94 185 GLU A O 1
ATOM 1546 N N . LYS A 1 186 ? -42.975 11.619 28.022 1.00 88.69 186 LYS A N 1
ATOM 1547 C CA . LYS A 1 186 ? -42.289 10.695 28.942 1.00 88.69 186 LYS A CA 1
ATOM 1548 C C . LYS A 1 186 ? -42.097 11.300 30.331 1.00 88.69 186 LYS A C 1
ATOM 1550 O O . LYS A 1 186 ? -42.287 10.603 31.323 1.00 88.69 186 LYS A O 1
ATOM 1555 N N . LEU A 1 187 ? -41.735 12.580 30.412 1.00 90.31 187 LEU A N 1
ATOM 1556 C CA . LEU A 1 187 ? -41.556 13.277 31.683 1.00 90.31 187 LEU A CA 1
ATOM 1557 C C . LEU A 1 187 ? -42.880 13.410 32.444 1.00 90.31 187 LEU A C 1
ATOM 1559 O O . LEU A 1 187 ? -42.908 13.140 33.641 1.00 90.31 187 LEU A O 1
ATOM 1563 N N . GLU A 1 188 ? -43.966 13.784 31.763 1.00 90.50 188 GLU A N 1
ATOM 1564 C CA . GLU A 1 188 ? -45.310 13.865 32.348 1.00 90.50 188 GLU A CA 1
ATOM 1565 C C . GLU A 1 188 ? -45.790 12.492 32.834 1.00 90.50 188 GLU A C 1
ATOM 1567 O O . GLU A 1 188 ? -46.313 12.378 33.944 1.00 90.50 188 GLU A O 1
ATOM 1572 N N . PHE A 1 189 ? -45.541 11.434 32.056 1.00 90.38 189 PHE A N 1
ATOM 1573 C CA . PHE A 1 189 ? -45.848 10.065 32.463 1.00 90.38 189 PHE A CA 1
ATOM 1574 C C . PHE A 1 189 ? -45.074 9.664 33.726 1.00 90.38 189 PHE A C 1
ATOM 1576 O O . PHE A 1 189 ? -45.680 9.239 34.707 1.00 90.38 189 PHE A O 1
ATOM 1583 N N . SER A 1 190 ? -43.755 9.878 33.757 1.00 86.50 190 SER A N 1
ATOM 1584 C CA . SER A 1 190 ? -42.937 9.585 34.940 1.00 86.50 190 SER A CA 1
ATOM 1585 C C . SER A 1 190 ? -43.310 10.453 36.146 1.00 86.50 190 SER A C 1
ATOM 1587 O O . SER A 1 190 ? -43.280 9.980 37.278 1.00 86.50 190 SER A O 1
ATOM 1589 N N . GLN A 1 191 ? -43.694 11.716 35.949 1.00 89.62 191 GLN A N 1
ATOM 1590 C CA . GLN A 1 191 ? -44.182 12.574 37.034 1.00 89.62 191 GLN A CA 1
ATOM 1591 C C . GLN A 1 191 ? -45.512 12.080 37.606 1.00 89.62 191 GLN A C 1
ATOM 1593 O O . GLN A 1 191 ? -45.717 12.142 38.825 1.00 89.62 191 GLN A O 1
ATOM 1598 N N . LYS A 1 192 ? -46.402 11.573 36.749 1.00 90.56 192 LYS A N 1
ATOM 1599 C CA . LYS A 1 192 ? -47.658 10.954 37.169 1.00 90.56 192 LYS A CA 1
ATOM 1600 C C . LYS A 1 192 ? -47.395 9.673 37.958 1.00 90.56 192 LYS A C 1
ATOM 1602 O O . LYS A 1 192 ? -47.897 9.553 39.070 1.00 90.56 192 LYS A O 1
ATOM 1607 N N . GLU A 1 193 ? -46.522 8.804 37.458 1.00 90.06 193 GLU A N 1
ATOM 1608 C CA . GLU A 1 193 ? -46.101 7.576 38.142 1.00 90.06 193 GLU A CA 1
ATOM 1609 C C . GLU A 1 193 ? -45.459 7.874 39.509 1.00 90.06 193 GLU A C 1
ATOM 1611 O O . GLU A 1 193 ? -45.824 7.278 40.517 1.00 90.06 193 GLU A O 1
ATOM 1616 N N . ILE A 1 194 ? -44.580 8.880 39.600 1.00 90.06 194 ILE A N 1
ATOM 1617 C CA . ILE A 1 194 ? -44.004 9.327 40.880 1.00 90.06 194 ILE A CA 1
ATOM 1618 C C . ILE A 1 194 ? -45.091 9.829 41.838 1.00 90.06 194 ILE A C 1
ATOM 1620 O O . ILE A 1 194 ? -44.992 9.617 43.047 1.00 90.06 194 ILE A O 1
ATOM 1624 N N . SER A 1 195 ? -46.108 10.526 41.333 1.00 90.06 195 SER A N 1
ATOM 1625 C CA . SER A 1 195 ? -47.208 11.039 42.157 1.00 90.06 195 SER A CA 1
ATOM 1626 C C . SER A 1 195 ? -48.090 9.907 42.683 1.00 90.06 195 SER A C 1
ATOM 1628 O O . SER A 1 195 ? -48.411 9.898 43.871 1.00 90.06 195 SER A O 1
ATOM 1630 N N . GLU A 1 196 ? -48.402 8.924 41.840 1.00 91.00 196 GLU A N 1
ATOM 1631 C CA . GLU A 1 196 ? -49.131 7.709 42.216 1.00 91.00 196 GLU A CA 1
ATOM 1632 C C . GLU A 1 196 ? -48.339 6.897 43.250 1.00 91.00 196 GLU A C 1
ATOM 1634 O O . GLU A 1 196 ? -48.864 6.597 44.321 1.00 91.00 196 GLU A O 1
ATOM 1639 N N . LEU A 1 197 ? -47.040 6.671 43.026 1.00 89.38 197 LEU A N 1
ATOM 1640 C CA . LEU A 1 197 ? -46.152 5.990 43.976 1.00 89.38 197 LEU A CA 1
ATOM 1641 C C . LEU A 1 197 ? -45.993 6.749 45.298 1.00 89.38 197 LEU A C 1
ATOM 1643 O O . LEU A 1 197 ? -45.839 6.136 46.358 1.00 89.38 197 LEU A O 1
ATOM 1647 N N . LYS A 1 198 ? -46.013 8.088 45.278 1.00 89.19 198 LYS A N 1
ATOM 1648 C CA . LYS A 1 198 ? -46.034 8.903 46.504 1.00 89.19 198 LYS A CA 1
ATOM 1649 C C . LYS A 1 198 ? -47.341 8.715 47.266 1.00 89.19 198 LYS A C 1
ATOM 1651 O O . LYS A 1 198 ? -47.309 8.618 48.493 1.00 89.19 198 LYS A O 1
ATOM 1656 N N . GLN A 1 199 ? -48.466 8.662 46.561 1.00 89.88 199 GLN A N 1
ATOM 1657 C CA . GLN A 1 199 ? -49.783 8.475 47.157 1.00 89.88 199 GLN A CA 1
ATOM 1658 C C . GLN A 1 199 ? -49.938 7.058 47.729 1.00 89.88 199 GLN A C 1
ATOM 1660 O O . GLN A 1 199 ? -50.392 6.903 48.862 1.00 89.88 199 GLN A O 1
ATOM 1665 N N . GLU A 1 200 ? -49.463 6.043 47.007 1.00 87.94 200 GLU A N 1
ATOM 1666 C CA . GLU A 1 200 ? -49.392 4.659 47.472 1.00 87.94 200 GLU A CA 1
ATOM 1667 C C . GLU A 1 200 ? -48.476 4.527 48.694 1.00 87.94 200 GLU A C 1
ATOM 1669 O O . GLU A 1 200 ? -48.880 3.960 49.706 1.00 87.94 200 GLU A O 1
ATOM 1674 N N . ASN A 1 201 ? -47.284 5.134 48.678 1.00 88.12 201 ASN A N 1
ATOM 1675 C CA . ASN A 1 201 ? -46.407 5.152 49.852 1.00 88.12 201 ASN A CA 1
ATOM 1676 C C . ASN A 1 201 ? -47.056 5.826 51.062 1.00 88.12 201 ASN A C 1
ATOM 1678 O O . ASN A 1 201 ? -46.837 5.401 52.197 1.00 88.12 201 ASN A O 1
ATOM 1682 N N . GLN A 1 202 ? -47.829 6.891 50.847 1.00 88.88 202 GLN A N 1
ATOM 1683 C CA . GLN A 1 202 ? -48.544 7.555 51.928 1.00 88.88 202 GLN A CA 1
ATOM 1684 C C . GLN A 1 202 ? -49.647 6.651 52.494 1.00 88.88 202 GLN A C 1
ATOM 1686 O O . GLN A 1 202 ? -49.726 6.490 53.712 1.00 88.88 202 GLN A O 1
ATOM 1691 N N . LEU A 1 203 ? -50.415 5.981 51.629 1.00 89.19 203 LEU A N 1
ATOM 1692 C CA . LEU A 1 203 ? -51.400 4.973 52.030 1.00 89.19 203 LEU A CA 1
ATOM 1693 C C . LEU A 1 203 ? -50.753 3.816 52.798 1.00 89.19 203 LEU A C 1
ATOM 1695 O O . LEU A 1 203 ? -51.248 3.445 53.858 1.00 89.19 203 LEU A O 1
ATOM 1699 N N . LEU A 1 204 ? -49.621 3.291 52.325 1.00 87.31 204 LEU A N 1
ATOM 1700 C CA . LEU A 1 204 ? -48.862 2.240 53.006 1.00 87.31 204 LEU A CA 1
ATOM 1701 C C . LEU A 1 204 ? -48.344 2.710 54.369 1.00 87.31 204 LEU A C 1
ATOM 1703 O O . LEU A 1 204 ? -48.433 1.970 55.346 1.00 87.31 204 LEU A O 1
ATOM 1707 N N . LYS A 1 205 ? -47.854 3.951 54.484 1.00 87.06 205 LYS A N 1
ATOM 1708 C CA . LYS A 1 205 ? -47.454 4.536 55.776 1.00 87.06 205 LYS A CA 1
ATOM 1709 C C . LYS A 1 205 ? -48.631 4.661 56.737 1.00 87.06 205 LYS A C 1
ATOM 1711 O O . LYS A 1 205 ? -48.474 4.391 57.929 1.00 87.06 205 LYS A O 1
ATOM 1716 N N . ASP A 1 206 ? -49.799 5.058 56.248 1.00 85.81 206 ASP A N 1
ATOM 1717 C CA . ASP A 1 206 ? -50.994 5.195 57.077 1.00 85.81 206 ASP A CA 1
ATOM 1718 C C . ASP A 1 206 ? -51.562 3.822 57.480 1.00 85.81 206 ASP A C 1
ATOM 1720 O O . ASP A 1 206 ? -51.920 3.632 58.647 1.00 85.81 206 ASP A O 1
ATOM 1724 N N . GLN A 1 207 ? -51.510 2.827 56.587 1.00 84.44 207 GLN A N 1
ATOM 1725 C CA . GLN A 1 207 ? -51.795 1.420 56.893 1.00 84.44 207 GLN A CA 1
ATOM 1726 C C . GLN A 1 207 ? -50.798 0.822 57.893 1.00 84.44 207 GLN A C 1
ATOM 1728 O O . GLN A 1 207 ? -51.178 0.043 58.772 1.00 84.44 207 GLN A O 1
ATOM 1733 N N . LEU A 1 208 ? -49.519 1.194 57.808 1.00 83.88 208 LEU A N 1
ATOM 1734 C CA . LEU A 1 208 ? -48.503 0.776 58.768 1.00 83.88 208 LEU A CA 1
ATOM 1735 C C . LEU A 1 208 ? -48.800 1.378 60.143 1.00 83.88 208 LEU A C 1
ATOM 1737 O O . LEU A 1 208 ? -48.810 0.653 61.134 1.00 83.88 208 LEU A O 1
ATOM 1741 N N . LYS A 1 209 ? -49.143 2.671 60.217 1.00 83.25 209 LYS A N 1
ATOM 1742 C CA . LYS A 1 209 ? -49.562 3.321 61.470 1.00 83.25 209 LYS A CA 1
ATOM 1743 C C . LYS A 1 209 ? -50.821 2.685 62.055 1.00 83.25 209 LYS A C 1
ATOM 1745 O O . LYS A 1 209 ? -50.890 2.502 63.271 1.00 83.25 209 LYS A O 1
ATOM 1750 N N . SER A 1 210 ? -51.818 2.339 61.238 1.00 78.75 210 SER A N 1
ATOM 1751 C CA . SER A 1 210 ? -53.017 1.648 61.728 1.00 78.75 210 SER A CA 1
ATOM 1752 C C . SER A 1 210 ? -52.692 0.236 62.211 1.00 78.75 210 SER A C 1
ATOM 1754 O O . SER A 1 210 ? -53.134 -0.150 63.291 1.00 78.75 210 SER A O 1
ATOM 1756 N N . SER A 1 211 ? -51.859 -0.507 61.481 1.00 76.44 211 SER A N 1
ATOM 1757 C CA . SER A 1 211 ? -51.408 -1.849 61.870 1.00 76.44 211 SER A CA 1
ATOM 1758 C C . SER A 1 211 ? -50.576 -1.813 63.148 1.00 76.44 211 SER A C 1
ATOM 1760 O O . SER A 1 211 ? -50.766 -2.643 64.030 1.00 76.44 211 SER A O 1
ATOM 1762 N N . GLN A 1 212 ? -49.728 -0.800 63.315 1.00 78.50 212 GLN A N 1
ATOM 1763 C CA . GLN A 1 212 ? -48.941 -0.578 64.523 1.00 78.50 212 GLN A CA 1
ATOM 1764 C C . GLN A 1 212 ? -49.825 -0.182 65.713 1.00 78.50 212 GLN A C 1
ATOM 1766 O O . GLN A 1 212 ? -49.585 -0.648 66.825 1.00 78.50 212 GLN A O 1
ATOM 1771 N N . LYS A 1 213 ? -50.900 0.592 65.496 1.00 73.88 213 LYS A N 1
ATOM 1772 C CA . LYS A 1 213 ? -51.946 0.848 66.508 1.00 73.88 213 LYS A CA 1
ATOM 1773 C C . LYS A 1 213 ? -52.703 -0.428 66.896 1.00 73.88 213 LYS A C 1
ATOM 1775 O O . LYS A 1 213 ? -53.022 -0.621 68.066 1.00 73.88 213 LYS A O 1
ATOM 1780 N N . VAL A 1 214 ? -52.983 -1.316 65.942 1.00 71.50 214 VAL A N 1
ATOM 1781 C CA . VAL A 1 214 ? -53.608 -2.623 66.215 1.00 71.50 214 VAL A CA 1
ATOM 1782 C C . VAL A 1 214 ? -52.640 -3.546 66.957 1.00 71.50 214 VAL A C 1
ATOM 1784 O O . VAL A 1 214 ? -53.051 -4.192 67.915 1.00 71.50 214 VAL A O 1
ATOM 1787 N N . LEU A 1 215 ? -51.361 -3.575 66.580 1.00 66.19 215 LEU A N 1
ATOM 1788 C CA . LEU A 1 215 ? -50.315 -4.344 67.258 1.00 66.19 215 LEU A CA 1
ATOM 1789 C C . LEU A 1 215 ? -50.068 -3.842 68.680 1.00 66.19 215 LEU A C 1
ATOM 1791 O O . LEU A 1 215 ? -49.977 -4.658 69.583 1.00 66.19 215 LEU A O 1
ATOM 1795 N N . THR A 1 216 ? -50.041 -2.530 68.916 1.00 65.62 216 THR A N 1
ATOM 1796 C CA . THR A 1 216 ? -49.916 -1.967 70.276 1.00 65.62 216 THR A CA 1
ATOM 1797 C C . THR A 1 216 ? -51.157 -2.233 71.130 1.00 65.62 216 THR A C 1
ATOM 1799 O O . THR A 1 216 ? -51.020 -2.539 72.313 1.00 65.62 216 THR A O 1
ATOM 1802 N N . ARG A 1 217 ? -52.366 -2.227 70.549 1.00 61.56 217 ARG A N 1
ATOM 1803 C CA . ARG A 1 217 ? -53.592 -2.694 71.229 1.00 61.56 217 ARG A CA 1
ATOM 1804 C C . ARG A 1 217 ? -53.567 -4.201 71.519 1.00 61.56 217 ARG A C 1
ATOM 1806 O O . ARG A 1 217 ? -53.949 -4.621 72.604 1.00 61.56 217 ARG A O 1
ATOM 1813 N N . LYS A 1 218 ? -53.075 -5.026 70.591 1.00 61.03 218 LYS A N 1
ATOM 1814 C CA . LYS A 1 218 ? -52.889 -6.472 70.811 1.00 61.03 218 LYS A CA 1
ATOM 1815 C C . LYS A 1 218 ? -51.779 -6.770 71.823 1.00 61.03 218 LYS A C 1
ATOM 1817 O O . LYS A 1 218 ? -51.929 -7.709 72.589 1.00 61.03 218 LYS A O 1
ATOM 1822 N N . ALA A 1 219 ? -50.716 -5.970 71.871 1.00 55.56 219 ALA A N 1
ATOM 1823 C CA . ALA A 1 219 ? -49.624 -6.096 72.834 1.00 55.56 219 ALA A CA 1
ATOM 1824 C C . ALA A 1 219 ? -50.062 -5.692 74.248 1.00 55.56 219 ALA A C 1
ATOM 1826 O O . ALA A 1 219 ? -49.721 -6.385 75.194 1.00 55.56 219 ALA A O 1
ATOM 1827 N N . THR A 1 220 ? -50.896 -4.657 74.394 1.00 56.91 220 THR A N 1
ATOM 1828 C CA . THR A 1 220 ? -51.474 -4.272 75.698 1.00 56.91 220 THR A CA 1
ATOM 1829 C C . THR A 1 220 ? -52.500 -5.291 76.211 1.00 56.91 220 THR A C 1
ATOM 1831 O O . THR A 1 220 ? -52.524 -5.591 77.403 1.00 56.91 220 THR A O 1
ATOM 1834 N N . ILE A 1 221 ? -53.291 -5.906 75.322 1.00 55.88 221 ILE A N 1
ATOM 1835 C CA . ILE A 1 221 ? -54.158 -7.053 75.666 1.00 55.88 221 ILE A CA 1
ATOM 1836 C C . ILE A 1 221 ? -53.313 -8.313 75.958 1.00 55.88 221 ILE A C 1
ATOM 1838 O O . ILE A 1 221 ? -53.628 -9.085 76.863 1.00 55.88 221 ILE A O 1
ATOM 1842 N N . GLY A 1 222 ? -52.204 -8.492 75.237 1.00 53.31 222 GLY A N 1
ATOM 1843 C CA . GLY A 1 222 ? -51.220 -9.552 75.440 1.00 53.31 222 GLY A CA 1
ATOM 1844 C C . GLY A 1 222 ? -50.511 -9.453 76.790 1.00 53.31 222 GLY A C 1
ATOM 1845 O O . GLY A 1 222 ? -50.479 -10.438 77.508 1.00 53.31 222 GLY A O 1
ATOM 1846 N N . GLU A 1 223 ? -50.029 -8.280 77.200 1.00 49.12 223 GLU A N 1
ATOM 1847 C CA . GLU A 1 223 ? -49.354 -8.051 78.490 1.00 49.12 223 GLU A CA 1
ATOM 1848 C C . GLU A 1 223 ? -50.265 -8.291 79.701 1.00 49.12 223 GLU A C 1
ATOM 1850 O O . GLU A 1 223 ? -49.816 -8.833 80.714 1.00 49.12 223 GLU A O 1
ATOM 1855 N N . SER A 1 224 ? -51.549 -7.938 79.587 1.00 50.06 224 SER A N 1
ATOM 1856 C CA . SER A 1 224 ? -52.575 -8.237 80.595 1.00 50.06 224 SER A CA 1
ATOM 1857 C C . SER A 1 224 ? -52.748 -9.749 80.791 1.00 50.06 224 SER A C 1
ATOM 1859 O O . SER A 1 224 ? -52.755 -10.240 81.920 1.00 50.06 224 SER A O 1
ATOM 1861 N N . ASN A 1 225 ? -52.809 -10.506 79.693 1.00 46.72 225 ASN A N 1
ATOM 1862 C CA . ASN A 1 225 ? -53.015 -11.957 79.728 1.00 46.72 225 ASN A CA 1
ATOM 1863 C C . ASN A 1 225 ? -51.710 -12.737 80.003 1.00 46.72 225 ASN A C 1
ATOM 1865 O O . ASN A 1 225 ? -51.738 -13.817 80.592 1.00 46.72 225 ASN A O 1
ATOM 1869 N N . PHE A 1 226 ? -50.552 -12.166 79.665 1.00 47.91 226 PHE A N 1
ATOM 1870 C CA . PHE A 1 226 ? -49.222 -12.740 79.890 1.00 47.91 226 PHE A CA 1
ATOM 1871 C C . PHE A 1 226 ? -48.784 -12.619 81.358 1.00 47.91 226 PHE A C 1
ATOM 1873 O O . PHE A 1 226 ? -48.194 -13.552 81.897 1.00 47.91 226 PHE A O 1
ATOM 1880 N N . LYS A 1 227 ? -49.157 -11.542 82.070 1.00 46.59 227 LYS A N 1
ATOM 1881 C CA . LYS A 1 227 ? -48.903 -11.416 83.522 1.00 46.59 227 LYS A CA 1
ATOM 1882 C C . LYS A 1 227 ? -49.712 -12.399 84.379 1.00 46.59 227 LYS A C 1
ATOM 1884 O O . LYS A 1 227 ? -49.271 -12.739 85.477 1.00 46.59 227 LYS A O 1
ATOM 1889 N N . GLN A 1 228 ? -50.855 -12.887 83.890 1.00 46.50 228 GLN A N 1
ATOM 1890 C CA . GLN A 1 228 ? -51.639 -13.937 84.554 1.00 46.50 228 GLN A CA 1
ATOM 1891 C C . GLN A 1 228 ? -51.162 -15.360 84.197 1.00 46.50 228 GLN A C 1
ATOM 1893 O O . GLN A 1 228 ? -51.246 -16.249 85.044 1.00 46.50 228 GLN A O 1
ATOM 1898 N N . GLY A 1 229 ? -50.598 -15.567 82.999 1.00 42.47 229 GLY A N 1
ATOM 1899 C CA . GLY A 1 229 ? -50.039 -16.852 82.550 1.00 42.47 229 GLY A CA 1
ATOM 1900 C C . GLY A 1 229 ? -48.622 -17.162 83.060 1.00 42.47 229 GLY A C 1
ATOM 1901 O O . GLY A 1 229 ? -48.332 -18.306 83.407 1.00 42.47 229 GLY A O 1
ATOM 1902 N N . LEU A 1 230 ? -47.750 -16.155 83.219 1.00 42.06 230 LEU A N 1
ATOM 1903 C CA . LEU A 1 230 ? -46.341 -16.379 83.592 1.00 42.06 230 LEU A CA 1
ATOM 1904 C C . LEU A 1 230 ? -46.095 -16.862 85.029 1.00 42.06 230 LEU A C 1
ATOM 1906 O O . LEU A 1 230 ? -44.982 -17.268 85.348 1.00 42.06 230 LEU A O 1
ATOM 1910 N N . LYS A 1 231 ? -47.105 -16.848 85.907 1.00 42.41 231 LYS A N 1
ATOM 1911 C CA . LYS A 1 231 ? -46.993 -17.467 87.241 1.00 42.41 231 LYS A CA 1
ATOM 1912 C C . LYS A 1 231 ? -47.206 -18.988 87.226 1.00 42.41 231 LYS A C 1
ATOM 1914 O O . LYS A 1 231 ? -47.039 -19.605 88.273 1.00 42.41 231 LYS A O 1
ATOM 1919 N N . ARG A 1 232 ? -47.570 -19.599 86.087 1.00 45.34 232 ARG A N 1
ATOM 1920 C CA . ARG A 1 232 ? -47.849 -21.047 85.991 1.00 45.34 232 ARG A CA 1
ATOM 1921 C C . ARG A 1 232 ? -46.892 -21.857 85.100 1.00 45.34 232 ARG A C 1
ATOM 1923 O O . ARG A 1 232 ? -46.858 -23.066 85.277 1.00 45.34 232 ARG A O 1
ATOM 1930 N N . GLU A 1 233 ? -46.083 -21.248 84.225 1.00 42.22 233 GLU A N 1
ATOM 1931 C CA . GLU A 1 233 ? -45.297 -21.994 83.206 1.00 42.22 233 GLU A CA 1
ATOM 1932 C C . GLU A 1 233 ? -43.756 -21.917 83.313 1.00 42.22 233 GLU A C 1
ATOM 1934 O O . GLU A 1 233 ? -43.055 -22.430 82.448 1.00 42.22 233 GLU A O 1
ATOM 1939 N N . LEU A 1 234 ? -43.189 -21.353 84.386 1.00 46.84 234 LEU A N 1
ATOM 1940 C CA . LEU A 1 234 ? -41.731 -21.333 84.639 1.00 46.84 234 LEU A CA 1
ATOM 1941 C C . LEU A 1 234 ? -41.293 -22.319 85.741 1.00 46.84 234 LEU A C 1
ATOM 1943 O O . LEU A 1 234 ? -40.407 -22.029 86.544 1.00 46.84 234 LEU A O 1
ATOM 1947 N N . ALA A 1 235 ? -41.905 -23.505 85.789 1.00 47.53 235 ALA A N 1
ATOM 1948 C CA . ALA A 1 235 ? -41.375 -24.626 86.563 1.00 47.53 235 ALA A CA 1
ATOM 1949 C C . ALA A 1 235 ? -40.448 -25.471 85.661 1.00 47.53 235 ALA A C 1
ATOM 1951 O O . ALA A 1 235 ? -40.877 -25.860 84.574 1.00 47.53 235 ALA A O 1
ATOM 1952 N N . PRO A 1 236 ? -39.195 -25.773 86.062 1.00 55.06 236 PRO A N 1
ATOM 1953 C CA . PRO A 1 236 ? -38.331 -26.661 85.287 1.00 55.06 236 PRO A CA 1
ATOM 1954 C C . PRO A 1 236 ? -38.994 -28.037 85.133 1.00 55.06 236 PRO A C 1
ATOM 1956 O O . PRO A 1 236 ? -39.515 -28.588 86.107 1.00 55.06 236 PRO A O 1
ATOM 1959 N N . THR A 1 237 ? -38.991 -28.594 83.918 1.00 61.19 237 THR A N 1
ATOM 1960 C CA . THR A 1 237 ? -39.549 -29.930 83.652 1.00 61.19 237 THR A CA 1
ATOM 1961 C C . THR A 1 237 ? -38.861 -30.977 84.528 1.00 61.19 237 THR A C 1
ATOM 1963 O O . THR A 1 237 ? -37.654 -30.903 84.778 1.00 61.19 237 THR A O 1
ATOM 1966 N N . LYS A 1 238 ? -39.624 -31.971 85.009 1.00 66.19 238 LYS A N 1
ATOM 1967 C CA . LYS A 1 238 ? -39.108 -33.039 85.887 1.00 66.19 238 LYS A CA 1
ATOM 1968 C C . LYS A 1 238 ? -37.860 -33.715 85.297 1.00 66.19 238 LYS A C 1
ATOM 1970 O O . LYS A 1 238 ? -36.910 -33.979 86.025 1.00 66.19 238 LYS A O 1
ATOM 1975 N N . GLU A 1 239 ? -37.814 -33.907 83.979 1.00 65.38 239 GLU A N 1
ATOM 1976 C CA . GLU A 1 239 ? -36.670 -34.507 83.278 1.00 65.38 239 GLU A CA 1
ATOM 1977 C C . GLU A 1 239 ? -35.402 -33.643 83.308 1.00 65.38 239 GLU A C 1
ATOM 1979 O O . GLU A 1 239 ? -34.308 -34.183 83.473 1.00 65.38 239 GLU A O 1
ATOM 1984 N N . ALA A 1 240 ? -35.519 -32.314 83.217 1.00 67.12 240 ALA A N 1
ATOM 1985 C CA . ALA A 1 240 ? -34.364 -31.418 83.282 1.00 67.12 240 ALA A CA 1
ATOM 1986 C C . ALA A 1 240 ? -33.737 -31.405 84.687 1.00 67.12 240 ALA A C 1
ATOM 1988 O O . ALA A 1 240 ? -32.513 -31.374 84.831 1.00 67.12 240 ALA A O 1
ATOM 1989 N N . VAL A 1 241 ? -34.573 -31.491 85.729 1.00 69.12 241 VAL A N 1
ATOM 1990 C CA . VAL A 1 241 ? -34.125 -31.597 87.127 1.00 69.12 241 VAL A CA 1
ATOM 1991 C C . VAL A 1 241 ? -33.388 -32.920 87.362 1.00 69.12 241 VAL A C 1
ATOM 1993 O O . VAL A 1 241 ? -32.283 -32.913 87.903 1.00 69.12 241 VAL A O 1
ATOM 1996 N N . ILE A 1 242 ? -33.948 -34.040 86.890 1.00 72.44 242 ILE A N 1
ATOM 1997 C CA . ILE A 1 242 ? -33.335 -35.374 87.005 1.00 72.44 242 ILE A CA 1
ATOM 1998 C C . ILE A 1 242 ? -32.003 -35.435 86.239 1.00 72.44 242 ILE A C 1
ATOM 2000 O O . ILE A 1 242 ? -31.001 -35.921 86.764 1.00 72.44 242 ILE A O 1
ATOM 2004 N N . SER A 1 243 ? -31.957 -34.898 85.017 1.00 73.25 243 SER A N 1
ATOM 2005 C CA . SER A 1 243 ? -30.748 -34.926 84.187 1.00 73.25 243 SER A CA 1
ATOM 2006 C C . SER A 1 243 ? -29.605 -34.092 84.773 1.00 73.25 243 SER A C 1
ATOM 2008 O O . SER A 1 243 ? -28.446 -34.500 84.699 1.00 73.25 243 SER A O 1
ATOM 2010 N N . ASN A 1 244 ? -29.901 -32.932 85.370 1.00 77.31 244 ASN A N 1
ATOM 2011 C CA . ASN A 1 244 ? -28.890 -32.108 86.038 1.00 77.31 244 ASN A CA 1
ATOM 2012 C C . ASN A 1 244 ? -28.349 -32.779 87.304 1.00 77.31 244 ASN A C 1
ATOM 2014 O O . ASN A 1 244 ? -27.143 -32.731 87.549 1.00 77.31 244 ASN A O 1
ATOM 2018 N N . PHE A 1 245 ? -29.222 -33.440 88.067 1.00 83.00 245 PHE A N 1
ATOM 2019 C CA . PHE A 1 245 ? -28.832 -34.184 89.260 1.00 83.00 245 PHE A CA 1
ATOM 2020 C C . PHE A 1 245 ? -27.864 -35.328 88.929 1.00 83.00 245 PHE A C 1
ATOM 2022 O O . PHE A 1 245 ? -26.777 -35.389 89.501 1.00 83.00 245 PHE A O 1
ATOM 2029 N N . PHE A 1 246 ? -28.201 -36.183 87.955 1.00 81.69 246 PHE A N 1
ATOM 2030 C CA . PHE A 1 246 ? -27.339 -37.307 87.572 1.00 81.69 246 PHE A CA 1
ATOM 2031 C C . PHE A 1 246 ? -25.996 -36.867 86.995 1.00 81.69 246 PHE A C 1
ATOM 2033 O O . PHE A 1 246 ? -24.979 -37.477 87.304 1.00 81.69 246 PHE A O 1
ATOM 2040 N N . ARG A 1 247 ? -25.961 -35.777 86.222 1.00 79.12 247 ARG A N 1
ATOM 2041 C CA . ARG A 1 247 ? -24.708 -35.218 85.698 1.00 79.12 247 ARG A CA 1
ATOM 2042 C C . ARG A 1 247 ? -23.752 -34.829 86.827 1.00 79.12 247 ARG A C 1
ATOM 2044 O O . ARG A 1 247 ? -22.599 -35.241 86.827 1.00 79.12 247 ARG A O 1
ATOM 2051 N N . LYS A 1 248 ? -24.260 -34.083 87.815 1.00 82.31 248 LYS A N 1
ATOM 2052 C CA . LYS A 1 248 ? -23.498 -33.661 88.999 1.00 82.31 248 LYS A CA 1
ATOM 2053 C C . LYS A 1 248 ? -23.055 -34.863 89.835 1.00 82.31 248 LYS A C 1
ATOM 2055 O O . LYS A 1 248 ? -21.936 -34.871 90.337 1.00 82.31 248 LYS A O 1
ATOM 2060 N N . LEU A 1 249 ? -23.906 -35.884 89.944 1.00 83.81 249 LEU A N 1
ATOM 2061 C CA . LEU A 1 249 ? -23.602 -37.122 90.657 1.00 83.81 249 LEU A CA 1
ATOM 2062 C C . LEU A 1 249 ? -22.480 -37.918 89.980 1.00 83.81 249 LEU A C 1
ATOM 2064 O O . LEU A 1 249 ? -21.534 -38.288 90.664 1.00 83.81 249 LEU A O 1
ATOM 2068 N N . CYS A 1 250 ? -22.531 -38.124 88.659 1.00 80.50 250 CYS A N 1
ATOM 2069 C CA . CYS A 1 250 ? -21.474 -38.825 87.920 1.00 80.50 250 CYS A CA 1
ATOM 2070 C C . CYS A 1 250 ? -20.117 -38.128 88.080 1.00 80.50 250 CYS A C 1
ATOM 2072 O O . CYS A 1 250 ? -19.147 -38.774 88.464 1.00 80.50 250 CYS A O 1
ATOM 2074 N N . THR A 1 251 ? -20.070 -36.802 87.906 1.00 79.38 251 THR A N 1
ATOM 2075 C CA . THR A 1 251 ? -18.833 -36.025 88.084 1.00 79.38 251 THR A CA 1
ATOM 2076 C C . THR A 1 251 ? -18.269 -36.149 89.502 1.00 79.38 251 THR A C 1
ATOM 2078 O O . THR A 1 251 ? -17.060 -36.249 89.682 1.00 79.38 251 THR A O 1
ATOM 2081 N N . GLN A 1 252 ? -19.120 -36.152 90.533 1.00 81.69 252 GLN A N 1
ATOM 2082 C CA . GLN A 1 252 ? -18.649 -36.289 91.914 1.00 81.69 252 GLN A CA 1
ATOM 2083 C C . GLN A 1 252 ? -18.224 -37.721 92.266 1.00 81.69 252 GLN A C 1
ATOM 2085 O O . GLN A 1 252 ? -17.251 -37.885 92.998 1.00 81.69 252 GLN A O 1
ATOM 2090 N N . LEU A 1 253 ? -18.895 -38.749 91.736 1.00 82.25 253 LEU A N 1
ATOM 2091 C CA . LEU A 1 253 ? -18.480 -40.145 91.916 1.00 82.25 253 LEU A CA 1
ATOM 2092 C C . LEU A 1 253 ? -17.115 -40.411 91.265 1.00 82.25 253 LEU A C 1
ATOM 2094 O O . LEU A 1 253 ? -16.265 -41.042 91.889 1.00 82.25 253 LEU A O 1
ATOM 2098 N N . GLU A 1 254 ? -16.880 -39.875 90.063 1.00 79.75 254 GLU A N 1
ATOM 2099 C CA . GLU A 1 254 ? -15.583 -39.941 89.374 1.00 79.75 254 GLU A CA 1
ATOM 2100 C C . GLU A 1 254 ? -14.486 -39.209 90.152 1.00 79.75 254 GLU A C 1
ATOM 2102 O O . GLU A 1 254 ? -13.449 -39.798 90.458 1.00 79.75 254 GLU A O 1
ATOM 2107 N N . ASN A 1 255 ? -14.734 -37.954 90.545 1.00 81.38 255 ASN A N 1
ATOM 2108 C CA . ASN A 1 255 ? -13.763 -37.145 91.287 1.00 81.38 255 ASN A CA 1
ATOM 2109 C C . ASN A 1 255 ? -13.385 -37.764 92.643 1.00 81.38 255 ASN A C 1
ATOM 2111 O O . ASN A 1 255 ? -12.235 -37.658 93.068 1.00 81.38 255 ASN A O 1
ATOM 2115 N N . ASN A 1 256 ? -14.334 -38.426 93.312 1.00 81.12 256 ASN A N 1
ATOM 2116 C CA . ASN A 1 256 ? -14.109 -39.079 94.601 1.00 81.12 256 ASN A CA 1
ATOM 2117 C C . ASN A 1 256 ? -13.641 -40.546 94.470 1.00 81.12 256 ASN A C 1
ATOM 2119 O O . ASN A 1 256 ? -13.477 -41.209 95.493 1.00 81.12 256 ASN A O 1
ATOM 2123 N N . GLN A 1 257 ? -13.422 -41.052 93.247 1.00 79.31 257 GLN A N 1
ATOM 2124 C CA . GLN A 1 257 ? -13.031 -42.441 92.945 1.00 79.31 257 GLN A CA 1
ATOM 2125 C C . GLN A 1 257 ? -13.973 -43.499 93.551 1.00 79.31 257 GLN A C 1
ATOM 2127 O O . GLN A 1 257 ? -13.544 -44.557 94.016 1.00 79.31 257 GLN A O 1
ATOM 2132 N N . ILE A 1 258 ? -15.276 -43.221 93.558 1.00 79.75 258 ILE A N 1
ATOM 2133 C CA . ILE A 1 258 ? -16.288 -44.108 94.139 1.00 79.75 258 ILE A CA 1
ATOM 2134 C C . ILE A 1 258 ? -16.827 -45.031 93.051 1.00 79.75 258 ILE A C 1
ATOM 2136 O O . ILE A 1 258 ? -17.327 -44.578 92.022 1.00 79.75 258 ILE A O 1
ATOM 2140 N N . ASN A 1 259 ? -16.784 -46.340 93.297 1.00 80.50 259 ASN A N 1
ATOM 2141 C CA . ASN A 1 259 ? -17.352 -47.312 92.372 1.00 80.50 259 ASN A CA 1
ATOM 2142 C C . ASN A 1 259 ? -18.886 -47.165 92.310 1.00 80.50 259 ASN A C 1
ATOM 2144 O O . ASN A 1 259 ? -19.580 -47.282 93.322 1.00 80.50 259 ASN A O 1
ATOM 2148 N N . THR A 1 260 ? -19.419 -46.949 91.104 1.00 78.19 260 THR A N 1
ATOM 2149 C CA . THR A 1 260 ? -20.852 -46.777 90.816 1.00 78.19 260 THR A CA 1
ATOM 2150 C C . THR A 1 260 ? -21.713 -47.940 91.320 1.00 78.19 260 THR A C 1
ATOM 2152 O O . THR A 1 260 ? -22.853 -47.735 91.743 1.00 78.19 260 THR A O 1
ATOM 2155 N N . GLU A 1 261 ? -21.180 -49.161 91.297 1.00 76.81 261 GLU A N 1
ATOM 2156 C CA . GLU A 1 261 ? -21.865 -50.375 91.748 1.00 76.81 261 GLU A CA 1
ATOM 2157 C C . GLU A 1 261 ? -21.927 -50.427 93.277 1.00 76.81 261 GLU A C 1
ATOM 2159 O O . GLU A 1 261 ? -22.991 -50.689 93.836 1.00 76.81 261 GLU A O 1
ATOM 2164 N N . GLN A 1 262 ? -20.833 -50.061 93.951 1.00 79.56 262 GLN A N 1
ATOM 2165 C CA . GLN A 1 262 ? -20.774 -49.954 95.411 1.00 79.56 262 GLN A CA 1
ATOM 2166 C C . GLN A 1 262 ? -21.691 -48.837 95.935 1.00 79.56 262 GLN A C 1
ATOM 2168 O O . GLN A 1 262 ? -22.440 -49.045 96.888 1.00 79.56 262 GLN A O 1
ATOM 2173 N N . PHE A 1 263 ? -21.688 -47.673 95.278 1.00 83.06 263 PHE A N 1
ATOM 2174 C CA . PHE A 1 263 ? -22.583 -46.562 95.605 1.00 83.06 263 PHE A CA 1
ATOM 2175 C C . PHE A 1 263 ? -24.059 -46.962 95.464 1.00 83.06 263 PHE A C 1
ATOM 2177 O O . PHE A 1 263 ? -24.857 -46.752 96.376 1.00 83.06 263 PHE A O 1
ATOM 2184 N N . SER A 1 264 ? -24.424 -47.593 94.345 1.00 77.94 264 SER A N 1
ATOM 2185 C CA . SER A 1 264 ? -25.815 -47.977 94.079 1.00 77.94 264 SER A CA 1
ATOM 2186 C C . SER A 1 264 ? -26.315 -49.065 95.032 1.00 77.94 264 SER A C 1
ATOM 2188 O O . SER A 1 264 ? -27.478 -49.044 95.426 1.00 77.94 264 SER A O 1
ATOM 2190 N N . GLN A 1 265 ? -25.448 -49.998 95.437 1.00 78.31 265 GLN A N 1
ATOM 2191 C CA . GLN A 1 265 ? -25.790 -51.027 96.423 1.00 78.31 265 GLN A CA 1
ATOM 2192 C C . GLN A 1 265 ? -26.020 -50.439 97.820 1.00 78.31 265 GLN A C 1
ATOM 2194 O O . GLN A 1 265 ? -26.989 -50.816 98.472 1.00 78.31 265 GLN A O 1
ATOM 2199 N N . GLU A 1 266 ? -25.186 -49.496 98.269 1.00 77.31 266 GLU A N 1
ATOM 2200 C CA . GLU A 1 266 ? -25.298 -48.913 99.615 1.00 77.31 266 GLU A CA 1
ATOM 2201 C C . GLU A 1 266 ? -26.470 -47.918 99.727 1.00 77.31 266 GLU A C 1
ATOM 2203 O O . GLU A 1 266 ? -27.183 -47.882 100.735 1.00 77.31 266 GLU A O 1
ATOM 2208 N N . ILE A 1 267 ? -26.746 -47.154 98.662 1.00 77.25 267 ILE A N 1
ATOM 2209 C CA . ILE A 1 267 ? -27.913 -46.262 98.599 1.00 77.25 267 ILE A CA 1
ATOM 2210 C C . ILE A 1 267 ? -29.221 -47.061 98.601 1.00 77.25 267 ILE A C 1
ATOM 2212 O O . ILE A 1 267 ? -30.134 -46.719 99.352 1.00 77.25 267 ILE A O 1
ATOM 2216 N N . CYS A 1 268 ? -29.296 -48.161 97.845 1.00 72.25 268 CYS A N 1
ATOM 2217 C CA . CYS A 1 268 ? -30.505 -48.984 97.704 1.00 72.25 268 CYS A CA 1
ATOM 2218 C C . CYS A 1 268 ? -30.629 -50.126 98.735 1.00 72.25 268 CYS A C 1
ATOM 2220 O O . CYS A 1 268 ? -31.511 -50.974 98.598 1.00 72.25 268 CYS A O 1
ATOM 2222 N N . LYS A 1 269 ? -29.749 -50.173 99.744 1.00 71.75 269 LYS A N 1
ATOM 2223 C CA . LYS A 1 269 ? -29.696 -51.226 100.776 1.00 71.75 269 LYS A CA 1
ATOM 2224 C C . LYS A 1 269 ? -30.937 -51.268 101.669 1.00 71.75 269 LYS A C 1
ATOM 2226 O O . LYS A 1 269 ? -31.365 -52.346 102.073 1.00 71.75 269 LYS A O 1
ATOM 2231 N N . ASP A 1 270 ? -31.528 -50.103 101.924 1.00 67.81 270 ASP A N 1
ATOM 2232 C CA . ASP A 1 270 ? -32.699 -49.952 102.784 1.00 67.81 270 ASP A CA 1
ATOM 2233 C C . ASP A 1 270 ? -33.975 -49.857 101.945 1.00 67.81 270 ASP A C 1
ATOM 2235 O O . ASP A 1 270 ? -34.024 -49.203 100.903 1.00 67.81 270 ASP A O 1
ATOM 2239 N N . SER A 1 271 ? -35.035 -50.534 102.389 1.00 59.62 271 SER A N 1
ATOM 2240 C CA . SER A 1 271 ? -36.279 -50.673 101.622 1.00 59.62 271 SER A CA 1
ATOM 2241 C C . SER A 1 271 ? -37.093 -49.383 101.477 1.00 59.62 271 SER A C 1
ATOM 2243 O O . SER A 1 271 ? -37.943 -49.322 100.587 1.00 59.62 271 SER A O 1
ATOM 2245 N N . GLN A 1 272 ? -36.840 -48.386 102.327 1.00 63.97 272 GLN A N 1
ATOM 2246 C CA . GLN A 1 272 ? -37.306 -47.006 102.205 1.00 63.97 272 GLN A CA 1
ATOM 2247 C C . GLN A 1 272 ? -36.213 -46.098 102.762 1.00 63.97 272 GLN A C 1
ATOM 2249 O O . GLN A 1 272 ? -35.784 -46.300 103.892 1.00 63.97 272 GLN A O 1
ATOM 2254 N N . VAL A 1 273 ? -35.765 -45.137 101.958 1.00 67.88 273 VAL A N 1
ATOM 2255 C CA . VAL A 1 273 ? -34.775 -44.138 102.362 1.00 67.88 273 VAL A CA 1
ATOM 2256 C C . VAL A 1 273 ? -35.540 -42.848 102.638 1.00 67.88 273 VAL A C 1
ATOM 2258 O O . VAL A 1 273 ? -36.230 -42.357 101.747 1.00 67.88 273 VAL A O 1
ATOM 2261 N N . ASP A 1 274 ? -35.471 -42.326 103.861 1.00 76.75 274 ASP A N 1
ATOM 2262 C CA . ASP A 1 274 ? -35.977 -40.985 104.175 1.00 76.75 274 ASP A CA 1
ATOM 2263 C C . ASP A 1 274 ? -34.920 -39.904 103.863 1.00 76.75 274 ASP A C 1
ATOM 2265 O O . ASP A 1 274 ? -33.787 -40.203 103.477 1.00 76.75 274 ASP A O 1
ATOM 2269 N N . PHE A 1 275 ? -35.292 -38.626 103.959 1.00 78.38 275 PHE A N 1
ATOM 2270 C CA . PHE A 1 275 ? -34.398 -37.525 103.584 1.00 78.38 275 PHE A CA 1
ATOM 2271 C C . PHE A 1 275 ? -33.118 -37.466 104.431 1.00 78.38 275 PHE A C 1
ATOM 2273 O O . PHE A 1 275 ? -32.042 -37.225 103.883 1.00 78.38 275 PHE A O 1
ATOM 2280 N N . GLU A 1 276 ? -33.214 -37.724 105.737 1.00 79.75 276 GLU A N 1
ATOM 2281 C CA . GLU A 1 276 ? -32.059 -37.684 106.640 1.00 79.75 276 GLU A CA 1
ATOM 2282 C C . GLU A 1 276 ? -31.109 -38.857 106.373 1.00 79.75 276 GLU A C 1
ATOM 2284 O O . GLU A 1 276 ? -29.898 -38.659 106.280 1.00 79.75 276 GLU A O 1
ATOM 2289 N N . GLN A 1 277 ? -31.644 -40.050 106.106 1.00 77.94 277 GLN A N 1
ATOM 2290 C CA . GLN A 1 277 ? -30.855 -41.211 105.692 1.00 77.94 277 GLN A CA 1
ATOM 2291 C C . GLN A 1 277 ? -30.185 -40.993 104.329 1.00 77.94 277 GLN A C 1
ATOM 2293 O O . GLN A 1 277 ? -29.022 -41.353 104.142 1.00 77.94 277 GLN A O 1
ATOM 2298 N N . LEU A 1 278 ? -30.883 -40.382 103.363 1.00 80.69 278 LEU A N 1
ATOM 2299 C CA . LEU A 1 278 ? -30.298 -40.046 102.061 1.00 80.69 278 LEU A CA 1
ATOM 2300 C C . LEU A 1 278 ? -29.141 -39.052 102.230 1.00 80.69 278 LEU A C 1
ATOM 2302 O O . LEU A 1 278 ? -28.082 -39.220 101.624 1.00 80.69 278 LEU A O 1
ATOM 2306 N N . LYS A 1 279 ? -29.331 -38.040 103.080 1.00 80.81 279 LYS A N 1
ATOM 2307 C CA . LYS A 1 279 ? -28.334 -37.013 103.384 1.00 80.81 279 LYS A CA 1
ATOM 2308 C C . LYS A 1 279 ? -27.114 -37.604 104.095 1.00 80.81 279 LYS A C 1
ATOM 2310 O O . LYS A 1 279 ? -25.991 -37.321 103.681 1.00 80.81 279 LYS A O 1
ATOM 2315 N N . GLU A 1 280 ? -27.299 -38.475 105.087 1.00 81.44 280 GLU A N 1
ATOM 2316 C CA . GLU A 1 280 ? -26.197 -39.193 105.745 1.00 81.44 280 GLU A CA 1
ATOM 2317 C C . GLU A 1 280 ? -25.405 -40.067 104.770 1.00 81.44 280 GLU A C 1
ATOM 2319 O O . GLU A 1 280 ? -24.174 -40.021 104.772 1.00 81.44 280 GLU A O 1
ATOM 2324 N N . LYS A 1 281 ? -26.082 -40.816 103.891 1.00 82.12 281 LYS A N 1
ATOM 2325 C CA . LYS A 1 281 ? -25.398 -41.653 102.896 1.00 82.12 281 LYS A CA 1
ATOM 2326 C C . LYS A 1 281 ? -24.641 -40.825 101.858 1.00 82.12 281 LYS A C 1
ATOM 2328 O O . LYS A 1 281 ? -23.518 -41.163 101.508 1.00 82.12 281 LYS A O 1
ATOM 2333 N N . PHE A 1 282 ? -25.200 -39.718 101.373 1.00 84.62 282 PHE A N 1
ATOM 2334 C CA . PHE A 1 282 ? -24.464 -38.833 100.460 1.00 84.62 282 PHE A CA 1
ATOM 2335 C C . PHE A 1 282 ? -23.251 -38.191 101.154 1.00 84.62 282 PHE A C 1
ATOM 2337 O O . PHE A 1 282 ? -22.177 -38.107 100.555 1.00 84.62 282 PHE A O 1
ATOM 2344 N N . ASN A 1 283 ? -23.377 -37.834 102.436 1.00 82.38 283 ASN A N 1
ATOM 2345 C CA . ASN A 1 283 ? -22.268 -37.320 103.239 1.00 82.38 283 ASN A CA 1
ATOM 2346 C C . ASN A 1 283 ? -21.184 -38.378 103.505 1.00 82.38 283 ASN A C 1
ATOM 2348 O O . ASN A 1 283 ? -19.999 -38.044 103.464 1.00 82.38 283 ASN A O 1
ATOM 2352 N N . SER A 1 284 ? -21.546 -39.649 103.724 1.00 82.06 284 SER A N 1
ATOM 2353 C CA . SER A 1 284 ? -20.570 -40.735 103.918 1.00 82.06 284 SER A CA 1
ATOM 2354 C C . SER A 1 284 ? -19.718 -40.978 102.665 1.00 82.06 284 SER A C 1
ATOM 2356 O O . SER A 1 284 ? -18.526 -41.269 102.772 1.00 82.06 284 SER A O 1
ATOM 2358 N N . PHE A 1 285 ? -20.289 -40.737 101.481 1.00 80.75 285 PHE A N 1
ATOM 2359 C CA . PHE A 1 285 ? -19.596 -40.724 100.188 1.00 80.75 285 PHE A CA 1
ATOM 2360 C C . PHE A 1 285 ? -18.941 -39.370 99.833 1.00 80.75 285 PHE A C 1
ATOM 2362 O O . PHE A 1 285 ? -18.419 -39.210 98.729 1.00 80.75 285 PHE A O 1
ATOM 2369 N N . LYS A 1 286 ? -18.934 -38.386 100.745 1.00 81.38 286 LYS A N 1
ATOM 2370 C CA . LYS A 1 286 ? -18.401 -37.024 100.521 1.00 81.38 286 LYS A CA 1
ATOM 2371 C C . LYS A 1 286 ? -18.997 -36.322 99.287 1.00 81.38 286 LYS A C 1
ATOM 2373 O O . LYS A 1 286 ? -18.306 -35.564 98.603 1.00 81.38 286 LYS A O 1
ATOM 2378 N N . LEU A 1 287 ? -20.266 -36.584 98.981 1.00 84.19 287 LEU A N 1
ATOM 2379 C CA . LEU A 1 287 ? -20.989 -35.963 97.872 1.00 84.19 287 LEU A CA 1
ATOM 2380 C C . LEU A 1 287 ? -21.637 -34.652 98.331 1.00 84.19 287 LEU A C 1
ATOM 2382 O O . LEU A 1 287 ? -22.241 -34.587 99.398 1.00 84.19 287 LEU A O 1
ATOM 2386 N N . VAL A 1 288 ? -21.537 -33.603 97.513 1.00 81.81 288 VAL A N 1
ATOM 2387 C CA . VAL A 1 288 ? -21.988 -32.247 97.856 1.00 81.81 288 VAL A CA 1
ATOM 2388 C C . VAL A 1 288 ? -23.204 -31.862 97.016 1.00 81.81 288 VAL A C 1
ATOM 2390 O O . VAL A 1 288 ? -23.086 -31.505 95.837 1.00 81.81 288 VAL A O 1
ATOM 2393 N N . PHE A 1 289 ? -24.375 -31.886 97.649 1.00 82.25 289 PHE A N 1
ATOM 2394 C CA . PHE A 1 289 ? -25.653 -31.452 97.083 1.00 82.25 289 PHE A CA 1
ATOM 2395 C C . PHE A 1 289 ? -26.376 -30.514 98.055 1.00 82.25 289 PHE A C 1
ATOM 2397 O O . PHE A 1 289 ? -26.256 -30.654 99.269 1.00 82.25 289 PHE A O 1
ATOM 2404 N N . SER A 1 290 ? -27.126 -29.545 97.525 1.00 80.50 290 SER A N 1
ATOM 2405 C CA . SER A 1 290 ? -27.984 -28.689 98.352 1.00 80.50 290 SER A CA 1
ATOM 2406 C C . SER A 1 290 ? -29.215 -29.455 98.841 1.00 80.50 290 SER A C 1
ATOM 2408 O O . SER A 1 290 ? -29.684 -30.380 98.177 1.00 80.50 290 SER A O 1
ATOM 2410 N N . GLU A 1 291 ? -29.790 -29.042 99.973 1.00 77.00 291 GLU A N 1
ATOM 2411 C CA . GLU A 1 291 ? -30.982 -29.695 100.540 1.00 77.00 291 GLU A CA 1
ATOM 2412 C C . GLU A 1 291 ? -32.155 -29.727 99.550 1.00 77.00 291 GLU A C 1
ATOM 2414 O O . GLU A 1 291 ? -32.825 -30.743 99.409 1.00 77.00 291 GLU A O 1
ATOM 2419 N N . ASN A 1 292 ? -32.340 -28.656 98.774 1.00 78.00 292 ASN A N 1
ATOM 2420 C CA . ASN A 1 292 ? -33.371 -28.576 97.736 1.00 78.00 292 ASN A CA 1
ATOM 2421 C C . ASN A 1 292 ? -33.123 -29.554 96.567 1.00 78.00 292 ASN A C 1
ATOM 2423 O O . ASN A 1 292 ? -34.068 -30.084 95.987 1.00 78.00 292 ASN A O 1
ATOM 2427 N N . GLU A 1 293 ? -31.861 -29.810 96.204 1.00 77.56 293 GLU A N 1
ATOM 2428 C CA . GLU A 1 293 ? -31.511 -30.804 95.178 1.00 77.56 293 GLU A CA 1
ATOM 2429 C C . GLU A 1 293 ? -31.743 -32.232 95.687 1.00 77.56 293 GLU A C 1
ATOM 2431 O O . GLU A 1 293 ? -32.306 -33.048 94.958 1.00 77.56 293 GLU A O 1
ATOM 2436 N N . LEU A 1 294 ? -31.365 -32.522 96.937 1.00 79.69 294 LEU A N 1
ATOM 2437 C CA . LEU A 1 294 ? -31.570 -33.833 97.560 1.00 79.69 294 LEU A CA 1
ATOM 2438 C C . LEU A 1 294 ? -33.053 -34.132 97.797 1.00 79.69 294 LEU A C 1
ATOM 2440 O O . LEU A 1 294 ? -33.482 -35.255 97.557 1.00 79.69 294 LEU A O 1
ATOM 2444 N N . GLN A 1 295 ? -33.851 -33.134 98.183 1.00 77.75 295 GLN A N 1
ATOM 2445 C CA . GLN A 1 295 ? -35.290 -33.296 98.403 1.00 77.75 295 GLN A CA 1
ATOM 2446 C C . GLN A 1 295 ? -36.001 -33.636 97.088 1.00 77.75 295 GLN A C 1
ATOM 2448 O O . GLN A 1 295 ? -36.807 -34.561 97.018 1.00 77.75 295 GLN A O 1
ATOM 2453 N N . LYS A 1 296 ? -35.634 -32.947 96.001 1.00 77.94 296 LYS A N 1
ATOM 2454 C CA . LYS A 1 296 ? -36.152 -33.242 94.659 1.00 77.94 296 LYS A CA 1
ATOM 2455 C C . LYS A 1 296 ? -35.670 -34.590 94.132 1.00 77.94 296 LYS A C 1
ATOM 2457 O O . LYS A 1 296 ? -36.430 -35.273 93.452 1.00 77.94 296 LYS A O 1
ATOM 2462 N N . ALA A 1 297 ? -34.435 -34.990 94.432 1.00 75.00 297 ALA A N 1
ATOM 2463 C CA . ALA A 1 297 ? -33.929 -36.313 94.078 1.00 75.00 297 ALA A CA 1
ATOM 2464 C C . ALA A 1 297 ? -34.654 -37.423 94.855 1.00 75.00 297 ALA A C 1
ATOM 2466 O O . ALA A 1 297 ? -35.006 -38.447 94.272 1.00 75.00 297 ALA A O 1
ATOM 2467 N N . LEU A 1 298 ? -34.948 -37.204 96.139 1.00 79.38 298 LEU A N 1
ATOM 2468 C CA . LEU A 1 298 ? -35.752 -38.116 96.945 1.00 79.38 298 LEU A CA 1
ATOM 2469 C C . LEU A 1 298 ? -37.145 -38.303 96.332 1.00 79.38 298 LEU A C 1
ATOM 2471 O O . LEU A 1 298 ? -37.564 -39.432 96.107 1.00 79.38 298 LEU A O 1
ATOM 2475 N N . GLU A 1 299 ? -37.824 -37.209 95.984 1.00 77.25 299 GLU A N 1
ATOM 2476 C CA . GLU A 1 299 ? -39.171 -37.236 95.400 1.00 77.25 299 GLU A CA 1
ATOM 2477 C C . GLU A 1 299 ? -39.219 -37.810 93.976 1.00 77.25 299 GLU A C 1
ATOM 2479 O O . GLU A 1 299 ? -40.194 -38.456 93.604 1.00 77.25 299 GLU A O 1
ATOM 2484 N N . LEU A 1 300 ? -38.194 -37.581 93.151 1.00 74.00 300 LEU A N 1
ATOM 2485 C CA . LEU A 1 300 ? -38.238 -37.937 91.727 1.00 74.00 300 LEU A CA 1
ATOM 2486 C C . LEU A 1 300 ? -37.496 -39.233 91.376 1.00 74.00 300 LEU A C 1
ATOM 2488 O O . LEU A 1 300 ? -37.786 -39.817 90.333 1.00 74.00 300 LEU A O 1
ATOM 2492 N N . ILE A 1 301 ? -36.539 -39.672 92.198 1.00 71.81 301 ILE A N 1
ATOM 2493 C CA . ILE A 1 301 ? -35.613 -40.775 91.875 1.00 71.81 301 ILE A CA 1
ATOM 2494 C C . ILE A 1 301 ? -35.680 -41.893 92.926 1.00 71.81 301 ILE A C 1
ATOM 2496 O O . ILE A 1 301 ? -35.697 -43.071 92.563 1.00 71.81 301 ILE A O 1
ATOM 2500 N N . PHE A 1 302 ? -35.747 -41.543 94.216 1.00 72.94 302 PHE A N 1
ATOM 2501 C CA . PHE A 1 302 ? -35.621 -42.505 95.323 1.00 72.94 302 PHE A CA 1
ATOM 2502 C C . PHE A 1 302 ? -36.939 -42.829 96.054 1.00 72.94 302 PHE A C 1
ATOM 2504 O O . PHE A 1 302 ? -36.954 -43.679 96.940 1.00 72.94 302 PHE A O 1
ATOM 2511 N N . GLN A 1 303 ? -38.057 -42.206 95.662 1.00 65.81 303 GLN A N 1
ATOM 2512 C CA . GLN A 1 303 ? -39.360 -42.322 96.335 1.00 65.81 303 GLN A CA 1
ATOM 2513 C C . GLN A 1 303 ? -39.973 -43.734 96.261 1.00 65.81 303 GLN A C 1
ATOM 2515 O O . GLN A 1 303 ? -40.720 -44.140 97.148 1.00 65.81 303 GLN A O 1
ATOM 2520 N N . ASN A 1 304 ? -39.644 -44.495 95.212 1.00 59.25 304 ASN A N 1
ATOM 2521 C CA . ASN A 1 304 ? -40.111 -45.862 94.983 1.00 59.25 304 ASN A CA 1
ATOM 2522 C C . ASN A 1 304 ? -38.896 -46.785 94.906 1.00 59.25 304 ASN A C 1
ATOM 2524 O O . ASN A 1 304 ? -38.019 -46.492 94.100 1.00 59.25 304 ASN A O 1
ATOM 2528 N N . LYS A 1 305 ? -38.865 -47.881 95.693 1.00 62.09 305 LYS A N 1
ATOM 2529 C CA . LYS A 1 305 ? -37.791 -48.906 95.757 1.00 62.09 305 LYS A CA 1
ATOM 2530 C C . LYS A 1 305 ? -36.928 -48.942 94.489 1.00 62.09 305 LYS A C 1
ATOM 2532 O O . LYS A 1 305 ? -37.247 -49.636 93.519 1.00 62.09 305 LYS A O 1
ATOM 2537 N N . THR A 1 306 ? -35.841 -48.177 94.488 1.00 63.44 306 THR A N 1
ATOM 2538 C CA . THR A 1 306 ? -34.990 -48.051 93.309 1.00 63.44 306 THR A CA 1
ATOM 2539 C C . THR A 1 306 ? -34.139 -49.308 93.220 1.00 63.44 306 THR A C 1
ATOM 2541 O O . THR A 1 306 ? -33.405 -49.641 94.146 1.00 63.44 306 THR A O 1
ATOM 2544 N N . ASN A 1 307 ? -34.259 -50.054 92.123 1.00 67.12 307 ASN A N 1
ATOM 2545 C CA . ASN A 1 307 ? -33.426 -51.232 91.912 1.00 67.12 307 ASN A CA 1
ATOM 2546 C C . ASN A 1 307 ? -31.981 -50.773 91.625 1.00 67.12 307 ASN A C 1
ATOM 2548 O O . ASN A 1 307 ? -31.794 -49.962 90.709 1.00 67.12 307 ASN A O 1
ATOM 2552 N N . PRO A 1 308 ? -30.960 -51.295 92.331 1.00 68.12 308 PRO A N 1
ATOM 2553 C CA . PRO A 1 308 ? -29.569 -50.891 92.128 1.00 68.12 308 PRO A CA 1
ATOM 2554 C C . PRO A 1 308 ? -29.117 -51.067 90.671 1.00 68.12 308 PRO A C 1
ATOM 2556 O O . PRO A 1 308 ? -28.421 -50.208 90.141 1.00 68.12 308 PRO A O 1
ATOM 2559 N N . ASN A 1 309 ? -29.595 -52.096 89.962 1.00 70.62 309 ASN A N 1
ATOM 2560 C CA . ASN A 1 309 ? -29.257 -52.314 88.550 1.00 70.62 309 ASN A CA 1
ATOM 2561 C C . ASN A 1 309 ? -29.845 -51.239 87.619 1.00 70.62 309 ASN A C 1
ATOM 2563 O O . ASN A 1 309 ? -29.256 -50.925 86.585 1.00 70.62 309 ASN A O 1
ATOM 2567 N N . VAL A 1 310 ? -30.993 -50.654 87.978 1.00 71.56 310 VAL A N 1
ATOM 2568 C CA . VAL A 1 310 ? -31.618 -49.558 87.218 1.00 71.56 310 VAL A CA 1
ATOM 2569 C C . VAL A 1 310 ? -30.844 -48.260 87.436 1.00 71.56 310 VAL A C 1
ATOM 2571 O O . VAL A 1 310 ? -30.573 -47.548 86.469 1.00 71.56 310 VAL A O 1
ATOM 2574 N N . LEU A 1 311 ? -30.423 -47.996 88.676 1.00 76.56 311 LEU A N 1
ATOM 2575 C CA . LEU A 1 311 ? -29.603 -46.834 89.015 1.00 76.56 311 LEU A CA 1
ATOM 2576 C C . LEU A 1 311 ? -28.226 -46.900 88.334 1.00 76.56 311 LEU A C 1
ATOM 2578 O O . LEU A 1 311 ? -27.811 -45.934 87.696 1.00 76.56 311 LEU A O 1
ATOM 2582 N N . ILE A 1 312 ? -27.573 -48.069 88.357 1.00 75.50 312 ILE A N 1
ATOM 2583 C CA . ILE A 1 312 ? -26.298 -48.311 87.659 1.00 75.50 312 ILE A CA 1
ATOM 2584 C C . ILE A 1 312 ? -26.444 -48.066 86.154 1.00 75.50 312 ILE A C 1
ATOM 2586 O O . ILE A 1 312 ? -25.595 -47.411 85.551 1.00 75.50 312 ILE A O 1
ATOM 2590 N N . LYS A 1 313 ? -27.523 -48.560 85.530 1.00 76.62 313 LYS A N 1
ATOM 2591 C CA . LYS A 1 313 ? -27.758 -48.371 84.092 1.00 76.62 313 LYS A CA 1
ATOM 2592 C C . LYS A 1 313 ? -27.937 -46.893 83.731 1.00 76.62 313 LYS A C 1
ATOM 2594 O O . LYS A 1 313 ? -27.417 -46.464 82.705 1.00 76.62 313 LYS A O 1
ATOM 2599 N N . GLN A 1 314 ? -28.639 -46.116 84.560 1.00 73.38 314 GLN A N 1
ATOM 2600 C CA . GLN A 1 314 ? -28.813 -44.678 84.334 1.00 73.38 314 GLN A CA 1
ATOM 2601 C C . GLN A 1 314 ? -27.514 -43.889 84.533 1.00 73.38 314 GLN A C 1
ATOM 2603 O O . GLN A 1 314 ? -27.224 -43.004 83.731 1.00 73.38 314 GLN A O 1
ATOM 2608 N N . LEU A 1 315 ? -26.708 -44.240 85.537 1.00 76.69 315 LEU A N 1
ATOM 2609 C CA . LEU A 1 315 ? -25.404 -43.614 85.770 1.00 76.69 315 LEU A CA 1
ATOM 2610 C C . LEU A 1 315 ? -24.428 -43.901 84.616 1.00 76.69 315 LEU A C 1
ATOM 2612 O O . LEU A 1 315 ? -23.872 -42.961 84.052 1.00 76.69 315 LEU A O 1
ATOM 2616 N N . LYS A 1 316 ? -24.306 -45.166 84.181 1.00 77.06 316 LYS A N 1
ATOM 2617 C CA . LYS A 1 316 ? -23.434 -45.558 83.054 1.00 77.06 316 LYS A CA 1
ATOM 2618 C C . LYS A 1 316 ? -23.849 -44.896 81.731 1.00 77.06 316 LYS A C 1
ATOM 2620 O O . LYS A 1 316 ? -22.994 -44.453 80.972 1.00 77.06 316 LYS A O 1
ATOM 2625 N N . LEU A 1 317 ? -25.154 -44.785 81.459 1.00 76.62 317 LEU A N 1
ATOM 2626 C CA . LEU A 1 317 ? -25.657 -44.131 80.244 1.00 76.62 317 LEU A CA 1
ATOM 2627 C C . LEU A 1 317 ? -25.307 -42.635 80.204 1.00 76.62 317 LEU A C 1
ATOM 2629 O O . LEU A 1 317 ? -24.952 -42.121 79.149 1.00 76.62 317 LEU A O 1
ATOM 2633 N N . ARG A 1 318 ? -25.358 -41.944 81.348 1.00 72.06 318 ARG A N 1
ATOM 2634 C CA . ARG A 1 318 ? -25.031 -40.511 81.431 1.00 72.06 318 ARG A CA 1
ATOM 2635 C C . ARG A 1 318 ? -23.526 -40.222 81.463 1.00 72.06 318 ARG A C 1
ATOM 2637 O O . ARG A 1 318 ? -23.137 -39.133 81.058 1.00 72.06 318 ARG A O 1
ATOM 2644 N N . GLN A 1 319 ? -22.687 -41.171 81.887 1.00 70.00 319 GLN A N 1
ATOM 2645 C CA . GLN A 1 319 ? -21.225 -41.062 81.750 1.00 70.00 319 GLN A CA 1
ATOM 2646 C C . GLN A 1 319 ? -20.791 -41.076 80.276 1.00 70.00 319 GLN A C 1
ATOM 2648 O O . GLN A 1 319 ? -20.039 -40.205 79.852 1.00 70.00 319 GLN A O 1
ATOM 2653 N N . LEU A 1 320 ? -21.358 -41.976 79.465 1.00 69.25 320 LEU A N 1
ATOM 2654 C CA . LEU A 1 320 ? -21.085 -42.047 78.020 1.00 69.25 320 LEU A CA 1
ATOM 2655 C C . LEU A 1 320 ? -21.449 -40.754 77.264 1.00 69.25 320 LEU A C 1
ATOM 2657 O O . LEU A 1 320 ? -20.745 -40.354 76.341 1.00 69.25 320 LEU A O 1
ATOM 2661 N N . GLU A 1 321 ? -22.530 -40.075 77.658 1.00 65.81 321 GLU A N 1
ATOM 2662 C CA . GLU A 1 321 ? -22.924 -38.784 77.068 1.00 65.81 321 GLU A CA 1
ATOM 2663 C C . GLU A 1 321 ? -21.971 -37.631 77.435 1.00 65.81 321 GLU A C 1
ATOM 2665 O O . GLU A 1 321 ? -21.880 -36.646 76.703 1.00 65.81 321 GLU A O 1
ATOM 2670 N N . LEU A 1 322 ? -21.264 -37.716 78.565 1.00 62.69 322 LEU A N 1
ATOM 2671 C CA . LEU A 1 322 ? -20.286 -36.703 78.970 1.00 62.69 322 LEU A CA 1
ATOM 2672 C C . LEU A 1 322 ? -18.977 -36.832 78.176 1.00 62.69 322 LEU A C 1
ATOM 2674 O O . LEU A 1 322 ? -18.390 -35.815 77.810 1.00 62.69 322 LEU A O 1
ATOM 2678 N N . GLU A 1 323 ? -18.567 -38.055 77.837 1.00 57.09 323 GLU A N 1
ATOM 2679 C CA . GLU A 1 323 ? -17.350 -38.326 77.058 1.00 57.09 323 GLU A CA 1
ATOM 2680 C C . GLU A 1 323 ? -17.474 -37.909 75.579 1.00 57.09 323 GLU A C 1
ATOM 2682 O O . GLU A 1 323 ? -16.491 -37.478 74.974 1.00 57.09 323 GLU A O 1
ATOM 2687 N N . SER A 1 324 ? -18.676 -37.954 74.986 1.00 51.34 324 SER A N 1
ATOM 2688 C CA . SER A 1 324 ? -18.873 -37.614 73.564 1.00 51.34 324 SER A CA 1
ATOM 2689 C C . SER A 1 324 ? -18.819 -36.113 73.249 1.00 51.34 324 SER A C 1
ATOM 2691 O O . SER A 1 324 ? -18.739 -35.741 72.082 1.00 51.34 324 SER A O 1
ATOM 2693 N N . ASN A 1 325 ? -18.873 -35.237 74.256 1.00 49.34 325 ASN A N 1
ATOM 2694 C CA . ASN A 1 325 ? -18.946 -33.779 74.077 1.00 49.34 325 ASN A CA 1
ATOM 2695 C C . ASN A 1 325 ? -17.573 -33.073 74.111 1.00 49.34 325 ASN A C 1
ATOM 2697 O O . ASN A 1 325 ? -17.513 -31.847 74.131 1.00 49.34 325 ASN A O 1
ATOM 2701 N N . LEU A 1 326 ? -16.469 -33.830 74.106 1.00 44.66 326 LEU A N 1
ATOM 2702 C CA . LEU A 1 326 ? -15.091 -33.314 74.162 1.00 44.66 326 LEU A CA 1
ATOM 2703 C C . LEU A 1 326 ? -14.370 -33.251 72.797 1.00 44.66 326 LEU A C 1
ATOM 2705 O O . LEU A 1 326 ? -13.193 -32.902 72.750 1.00 44.66 326 LEU A O 1
ATOM 2709 N N . SER A 1 327 ? -15.038 -33.557 71.677 1.00 40.47 327 SER A N 1
ATOM 2710 C CA . SER A 1 327 ? -14.411 -33.579 70.344 1.00 40.47 327 SER A CA 1
ATOM 2711 C C . SER A 1 327 ? -15.243 -32.858 69.278 1.00 40.47 327 SER A C 1
ATOM 2713 O O . SER A 1 327 ? -15.975 -33.498 68.532 1.00 40.47 327 SER A O 1
ATOM 2715 N N . SER A 1 328 ? -15.108 -31.527 69.200 1.00 35.34 328 SER A N 1
ATOM 2716 C CA . SER A 1 328 ? -15.168 -30.753 67.944 1.00 35.34 328 SER A CA 1
ATOM 2717 C C . SER A 1 328 ? -15.071 -29.248 68.219 1.00 35.34 328 SER A C 1
ATOM 2719 O O . SER A 1 328 ? -16.056 -28.646 68.633 1.00 35.34 328 SER A O 1
ATOM 2721 N N . ASP A 1 329 ? -13.915 -28.643 67.934 1.00 31.75 329 ASP A N 1
ATOM 2722 C CA . ASP A 1 329 ? -13.790 -27.196 67.742 1.00 31.75 329 ASP A CA 1
ATOM 2723 C C . ASP A 1 329 ? -12.617 -26.854 66.801 1.00 31.75 329 ASP A C 1
ATOM 2725 O O . ASP A 1 329 ? -11.579 -27.517 66.807 1.00 31.75 329 ASP A O 1
ATOM 2729 N N . ILE A 1 330 ? -12.813 -25.755 66.062 1.00 33.22 330 ILE A N 1
ATOM 2730 C CA . ILE A 1 330 ? -11.906 -24.942 65.223 1.00 33.22 330 ILE A CA 1
ATOM 2731 C C . ILE A 1 330 ? -12.199 -24.933 63.707 1.00 33.22 330 ILE A C 1
ATOM 2733 O O . ILE A 1 330 ? -12.359 -25.930 63.010 1.00 33.22 330 ILE A O 1
ATOM 2737 N N . SER A 1 331 ? -12.267 -23.688 63.247 1.00 33.00 331 SER A N 1
ATOM 2738 C CA . SER A 1 331 ? -12.917 -23.063 62.109 1.00 33.00 331 SER A CA 1
ATOM 2739 C C . SER A 1 331 ? -11.973 -22.644 60.967 1.00 33.00 331 SER A C 1
ATOM 2741 O O . SER A 1 331 ? -10.829 -22.277 61.202 1.00 33.00 331 SER A O 1
ATOM 2743 N N . SER A 1 332 ? -12.557 -22.548 59.764 1.00 28.34 332 SER A N 1
ATOM 2744 C CA . SER A 1 332 ? -12.413 -21.488 58.738 1.00 28.34 332 SER A CA 1
ATOM 2745 C C . SER A 1 332 ? -11.058 -21.104 58.095 1.00 28.34 332 SER A C 1
ATOM 2747 O O . SER A 1 332 ? -10.183 -20.536 58.735 1.00 28.34 332 SER A O 1
ATOM 2749 N N . LEU A 1 333 ? -11.098 -21.165 56.752 1.00 26.97 333 LEU A N 1
ATOM 2750 C CA . LEU A 1 333 ? -10.563 -20.244 55.727 1.00 26.97 333 LEU A CA 1
ATOM 2751 C C . LEU A 1 333 ? -9.046 -20.142 55.426 1.00 26.97 333 LEU A C 1
ATOM 2753 O O . LEU A 1 333 ? -8.212 -19.880 56.281 1.00 26.97 333 LEU A O 1
ATOM 2757 N N . ASN A 1 334 ? -8.797 -20.146 54.106 1.00 25.95 334 ASN A N 1
ATOM 2758 C CA . ASN A 1 334 ? -7.598 -19.823 53.317 1.00 25.95 334 ASN A CA 1
ATOM 2759 C C . ASN A 1 334 ? -6.553 -20.928 53.071 1.00 25.95 334 ASN A C 1
ATOM 2761 O O . ASN A 1 334 ? -5.706 -21.247 53.897 1.00 25.95 334 ASN A O 1
ATOM 2765 N N . SER A 1 335 ? -6.534 -21.398 51.822 1.00 28.53 335 SER A N 1
ATOM 2766 C CA . SER A 1 335 ? -5.396 -22.048 51.159 1.00 28.53 335 SER A CA 1
ATOM 2767 C C . SER A 1 335 ? -5.329 -21.417 49.760 1.00 28.53 335 SER A C 1
ATOM 2769 O O . SER A 1 335 ? -6.172 -21.689 48.915 1.00 28.53 335 SER A O 1
ATOM 2771 N N . GLN A 1 336 ? -4.527 -20.379 49.506 1.00 28.19 336 GLN A N 1
ATOM 2772 C CA . GLN A 1 336 ? -3.105 -20.498 49.163 1.00 28.19 336 GLN A CA 1
ATOM 2773 C C . GLN A 1 336 ? -2.736 -21.903 48.669 1.00 28.19 336 GLN A C 1
ATOM 2775 O O . GLN A 1 336 ? -2.404 -22.781 49.456 1.00 28.19 336 GLN A O 1
ATOM 2780 N N . SER A 1 337 ? -2.755 -22.092 47.348 1.00 28.20 337 SER A N 1
ATOM 2781 C CA . SER A 1 337 ? -1.793 -22.988 46.712 1.00 28.20 337 SER A CA 1
ATOM 2782 C C . SER A 1 337 ? -0.699 -22.120 46.102 1.00 28.20 337 SER A C 1
ATOM 2784 O O . SER A 1 337 ? -0.837 -21.492 45.056 1.00 28.20 337 SER A O 1
ATOM 2786 N N . SER A 1 338 ? 0.385 -22.024 46.858 1.00 27.67 338 SER A N 1
ATOM 2787 C CA . SER A 1 338 ? 1.685 -21.594 46.392 1.00 27.67 338 SER A CA 1
ATOM 2788 C C . SER A 1 338 ? 2.227 -22.646 45.424 1.00 27.67 338 SER A C 1
ATOM 2790 O O . SER A 1 338 ? 2.488 -23.791 45.791 1.00 27.67 338 SER A O 1
ATOM 2792 N N . ARG A 1 339 ? 2.459 -22.251 44.175 1.00 26.17 339 ARG A N 1
ATOM 2793 C CA . ARG A 1 339 ? 3.535 -22.839 43.378 1.00 26.17 339 ARG A CA 1
ATOM 2794 C C . ARG A 1 339 ? 4.431 -21.714 42.900 1.00 26.17 339 ARG A C 1
ATOM 2796 O O . ARG A 1 339 ? 4.171 -21.053 41.903 1.00 26.17 339 ARG A O 1
ATOM 2803 N N . ASN A 1 340 ? 5.476 -21.511 43.692 1.00 25.47 340 ASN A N 1
ATOM 2804 C CA . ASN A 1 340 ? 6.681 -20.809 43.301 1.00 25.47 340 ASN A CA 1
ATOM 2805 C C . ASN A 1 340 ? 7.272 -21.503 42.069 1.00 25.47 340 ASN A C 1
ATOM 2807 O O . ASN A 1 340 ? 7.711 -22.648 42.163 1.00 25.47 340 ASN A O 1
ATOM 2811 N N . HIS A 1 341 ? 7.332 -20.786 40.953 1.00 25.17 341 HIS A N 1
ATOM 2812 C CA . HIS A 1 341 ? 8.385 -20.964 39.965 1.00 25.17 341 HIS A CA 1
ATOM 2813 C C . HIS A 1 341 ? 9.061 -19.608 39.752 1.00 25.17 341 HIS A C 1
ATOM 2815 O O . HIS A 1 341 ? 8.401 -18.582 39.596 1.00 25.17 341 HIS A O 1
ATOM 2821 N N . SER A 1 342 ? 10.388 -19.642 39.841 1.00 26.56 342 SER A N 1
ATOM 2822 C CA . SER A 1 342 ? 11.340 -18.574 39.547 1.00 26.56 342 SER A CA 1
ATOM 2823 C C . SER A 1 342 ? 11.116 -17.918 38.174 1.00 26.56 342 SER A C 1
ATOM 2825 O O . SER A 1 342 ? 10.481 -18.518 37.304 1.00 26.56 342 SER A O 1
ATOM 2827 N N . PRO A 1 343 ? 11.656 -16.701 37.964 1.00 33.38 343 PRO A N 1
ATOM 2828 C CA . PRO A 1 343 ? 11.464 -15.933 36.745 1.00 33.38 343 PRO A CA 1
ATOM 2829 C C . PRO A 1 343 ? 12.352 -16.503 35.642 1.00 33.38 343 PRO A C 1
ATOM 2831 O O . PRO A 1 343 ? 13.514 -16.144 35.528 1.00 33.38 343 PRO A O 1
ATOM 2834 N N . ASP A 1 344 ? 11.808 -17.414 34.851 1.00 28.02 344 ASP A N 1
ATOM 2835 C CA . ASP A 1 344 ? 12.358 -17.754 33.543 1.00 28.02 344 ASP A CA 1
ATOM 2836 C C . ASP A 1 344 ? 11.224 -18.323 32.687 1.00 28.02 344 ASP A C 1
ATOM 2838 O O . ASP A 1 344 ? 10.978 -19.526 32.622 1.00 28.02 344 ASP A O 1
ATOM 2842 N N . SER A 1 345 ? 10.471 -17.424 32.054 1.00 26.31 345 SER A N 1
ATOM 2843 C CA . SER A 1 345 ? 9.583 -17.779 30.949 1.00 26.31 345 SER A CA 1
ATOM 2844 C C . SER A 1 345 ? 9.782 -16.788 29.806 1.00 26.31 345 SER A C 1
ATOM 2846 O O . SER A 1 345 ? 9.009 -15.852 29.610 1.00 26.31 345 SER A O 1
ATOM 2848 N N . ASN A 1 346 ? 10.834 -17.017 29.024 1.00 34.28 346 ASN A N 1
ATOM 2849 C CA . ASN A 1 346 ? 10.814 -16.681 27.607 1.00 34.28 346 ASN A CA 1
ATOM 2850 C C . ASN A 1 346 ? 9.744 -17.561 26.930 1.00 34.28 346 ASN A C 1
ATOM 2852 O O . ASN A 1 346 ? 10.032 -18.691 26.552 1.00 34.28 346 ASN A O 1
ATOM 2856 N N . TYR A 1 347 ? 8.510 -17.062 26.821 1.00 29.92 347 TYR A N 1
ATOM 2857 C CA . TYR A 1 347 ? 7.479 -17.507 25.866 1.00 29.92 347 TYR A CA 1
ATOM 2858 C C . TYR A 1 347 ? 6.593 -16.281 25.511 1.00 29.92 347 TYR A C 1
ATOM 2860 O O . TYR A 1 347 ? 6.488 -15.357 26.320 1.00 29.92 347 TYR A O 1
ATOM 2868 N N . PRO A 1 348 ? 6.047 -16.172 24.286 1.00 37.09 348 PRO A N 1
ATOM 2869 C CA . PRO A 1 348 ? 6.223 -15.004 23.426 1.00 37.09 348 PRO A CA 1
ATOM 2870 C C . PRO A 1 348 ? 5.105 -13.967 23.585 1.00 37.09 348 PRO A C 1
ATOM 2872 O O . PRO A 1 348 ? 4.056 -14.063 22.962 1.00 37.09 348 PRO A O 1
ATOM 2875 N N . PHE A 1 349 ? 5.347 -12.899 24.343 1.00 42.03 349 PHE A N 1
ATOM 2876 C CA . PHE A 1 349 ? 4.544 -11.671 24.204 1.00 42.03 349 PHE A CA 1
ATOM 2877 C C . PHE A 1 349 ? 4.959 -10.826 22.984 1.00 42.03 349 PHE A C 1
ATOM 2879 O O . PHE A 1 349 ? 4.242 -9.911 22.583 1.00 42.03 349 PHE A O 1
ATOM 2886 N N . THR A 1 350 ? 6.110 -11.115 22.375 1.00 49.78 350 THR A N 1
ATOM 2887 C CA . THR A 1 350 ? 6.701 -10.313 21.296 1.00 49.78 350 THR A CA 1
ATOM 2888 C C . THR A 1 350 ? 6.064 -10.539 19.924 1.00 49.78 350 THR A C 1
ATOM 2890 O O . THR A 1 350 ? 5.964 -9.582 19.160 1.00 49.78 350 THR A O 1
ATOM 2893 N N . GLU A 1 351 ? 5.598 -11.754 19.610 1.00 50.41 351 GLU A N 1
ATOM 2894 C CA . GLU A 1 351 ? 4.989 -12.066 18.302 1.00 50.41 351 GLU A CA 1
ATOM 2895 C C . GLU A 1 351 ? 3.632 -11.366 18.113 1.00 50.41 351 GLU A C 1
ATOM 2897 O O . GLU A 1 351 ? 3.386 -10.761 17.068 1.00 50.41 351 GLU A O 1
ATOM 2902 N N . ASP A 1 352 ? 2.801 -11.333 19.159 1.00 67.88 352 ASP A N 1
ATOM 2903 C CA . ASP A 1 352 ? 1.514 -10.626 19.153 1.00 67.88 352 ASP A CA 1
ATOM 2904 C C . ASP A 1 352 ? 1.681 -9.111 18.971 1.00 67.88 352 ASP A C 1
ATOM 2906 O O . ASP A 1 352 ? 0.945 -8.479 18.213 1.00 67.88 352 ASP A O 1
ATOM 2910 N N . ILE A 1 353 ? 2.639 -8.502 19.677 1.00 79.31 353 ILE A N 1
ATOM 2911 C CA . ILE A 1 353 ? 2.846 -7.048 19.628 1.00 79.31 353 ILE A CA 1
ATOM 2912 C C . ILE A 1 353 ? 3.359 -6.633 18.253 1.00 79.31 353 ILE A C 1
ATOM 2914 O O . ILE A 1 353 ? 2.868 -5.649 17.702 1.00 79.31 353 ILE A O 1
ATOM 2918 N N . GLU A 1 354 ? 4.298 -7.383 17.675 1.00 81.19 354 GLU A N 1
ATOM 2919 C CA . GLU A 1 354 ? 4.828 -7.074 16.349 1.00 81.19 354 GLU A CA 1
ATOM 2920 C C . GLU A 1 354 ? 3.750 -7.212 15.269 1.00 81.19 354 GLU A C 1
ATOM 2922 O O . GLU A 1 354 ? 3.661 -6.358 14.389 1.00 81.19 354 GLU A O 1
ATOM 2927 N N . PHE A 1 355 ? 2.858 -8.204 15.368 1.00 79.69 355 PHE A N 1
ATOM 2928 C CA . PHE A 1 355 ? 1.694 -8.308 14.484 1.00 79.69 355 PHE A CA 1
ATOM 2929 C C . PHE A 1 355 ? 0.792 -7.065 14.570 1.00 79.69 355 PHE A C 1
ATOM 2931 O O . PHE A 1 355 ? 0.426 -6.478 13.543 1.00 79.69 355 PHE A O 1
ATOM 2938 N N . ILE A 1 356 ? 0.469 -6.618 15.789 1.00 83.00 356 ILE A N 1
ATOM 2939 C CA . ILE A 1 356 ? -0.369 -5.432 16.012 1.00 83.00 356 ILE A CA 1
ATOM 2940 C C . ILE A 1 356 ? 0.339 -4.165 15.505 1.00 83.00 356 ILE A C 1
ATOM 2942 O O . ILE A 1 356 ? -0.278 -3.347 14.815 1.00 83.00 356 ILE A O 1
ATOM 2946 N N . LEU A 1 357 ? 1.635 -4.010 15.795 1.00 83.69 357 LEU A N 1
ATOM 2947 C CA . LEU A 1 357 ? 2.460 -2.912 15.291 1.00 83.69 357 LEU A CA 1
ATOM 2948 C C . LEU A 1 357 ? 2.480 -2.908 13.767 1.00 83.69 357 LEU A C 1
ATOM 2950 O O . LEU A 1 357 ? 2.305 -1.855 13.161 1.00 83.69 357 LEU A O 1
ATOM 2954 N N . ASN A 1 358 ? 2.633 -4.065 13.132 1.00 79.50 358 ASN A N 1
ATOM 2955 C CA . ASN A 1 358 ? 2.681 -4.151 11.683 1.00 79.50 358 ASN A CA 1
ATOM 2956 C C . ASN A 1 358 ? 1.333 -3.755 11.056 1.00 79.50 358 ASN A C 1
ATOM 2958 O O . ASN A 1 358 ? 1.300 -2.976 10.104 1.00 79.50 358 ASN A O 1
ATOM 2962 N N . LYS A 1 359 ? 0.205 -4.167 11.651 1.00 81.69 359 LYS A N 1
ATOM 2963 C CA . LYS A 1 359 ? -1.133 -3.698 11.244 1.00 81.69 359 LYS A CA 1
ATOM 2964 C C . LYS A 1 359 ? -1.270 -2.175 11.369 1.00 81.69 359 LYS A C 1
ATOM 2966 O O . LYS A 1 359 ? -1.752 -1.530 10.437 1.00 81.69 359 LYS A O 1
ATOM 2971 N N . LEU A 1 360 ? -0.800 -1.595 12.474 1.00 83.31 360 LEU A N 1
ATOM 2972 C CA . LEU A 1 360 ? -0.794 -0.146 12.693 1.00 83.31 360 LEU A CA 1
ATOM 2973 C C . LEU A 1 360 ? 0.078 0.586 11.656 1.00 83.31 360 LEU A C 1
ATOM 2975 O O . LEU A 1 360 ? -0.347 1.589 11.083 1.00 83.31 360 LEU A O 1
ATOM 2979 N N . ARG A 1 361 ? 1.275 0.064 11.358 1.00 81.31 361 ARG A N 1
ATOM 2980 C CA . ARG A 1 361 ? 2.176 0.604 10.323 1.00 81.31 361 ARG A CA 1
ATOM 2981 C C . ARG A 1 361 ? 1.490 0.625 8.956 1.00 81.31 361 ARG A C 1
ATOM 2983 O O . ARG A 1 361 ? 1.520 1.649 8.277 1.00 81.31 361 ARG A O 1
ATOM 2990 N N . LEU A 1 362 ? 0.818 -0.464 8.579 1.00 78.38 362 LEU A N 1
ATOM 2991 C CA . LEU A 1 362 ? 0.087 -0.575 7.312 1.00 78.38 362 LEU A CA 1
ATOM 2992 C C . LEU A 1 362 ? -1.078 0.422 7.214 1.00 78.38 362 LEU A C 1
ATOM 2994 O O . LEU A 1 362 ? -1.260 1.044 6.166 1.00 78.38 362 LEU A O 1
ATOM 2998 N N . GLN A 1 363 ? -1.835 0.626 8.297 1.00 79.12 363 GLN A N 1
ATOM 2999 C CA . GLN A 1 363 ? -2.901 1.636 8.354 1.00 79.12 363 GLN A CA 1
ATOM 3000 C C . GLN A 1 363 ? -2.352 3.059 8.175 1.00 79.12 363 GLN A C 1
ATOM 3002 O O . GLN A 1 363 ? -2.894 3.850 7.401 1.00 79.12 363 GLN A O 1
ATOM 3007 N N . LEU A 1 364 ? -1.242 3.379 8.845 1.00 78.12 364 LEU A N 1
ATOM 3008 C CA . LEU A 1 364 ? -0.597 4.686 8.725 1.00 78.12 364 LEU A CA 1
ATOM 3009 C C . LEU A 1 364 ? -0.047 4.922 7.315 1.00 78.12 364 LEU A C 1
ATOM 3011 O O . LEU A 1 364 ? -0.213 6.017 6.780 1.00 78.12 364 LEU A O 1
ATOM 3015 N N . MET A 1 365 ? 0.538 3.906 6.675 1.00 73.06 365 MET A N 1
ATOM 3016 C CA . MET A 1 365 ? 0.970 3.992 5.274 1.00 73.06 365 MET A CA 1
ATOM 3017 C C . MET A 1 365 ? -0.201 4.250 4.321 1.00 73.06 365 MET A C 1
ATOM 3019 O O . MET A 1 365 ? -0.092 5.069 3.410 1.00 73.06 365 MET A O 1
ATOM 3023 N N . ASP A 1 366 ? -1.332 3.577 4.534 1.00 72.56 366 ASP A N 1
ATOM 3024 C CA . ASP A 1 366 ? -2.519 3.709 3.687 1.00 72.56 366 ASP A CA 1
ATOM 3025 C C . ASP A 1 366 ? -3.139 5.114 3.731 1.00 72.56 366 ASP A C 1
ATOM 3027 O O . ASP A 1 366 ? -3.687 5.585 2.734 1.00 72.56 366 ASP A O 1
ATOM 3031 N N . SER A 1 367 ? -2.978 5.825 4.851 1.00 72.75 367 SER A N 1
ATOM 3032 C CA . SER A 1 367 ? -3.423 7.217 4.990 1.00 72.75 367 SER A CA 1
ATOM 3033 C C . SER A 1 367 ? -2.734 8.189 4.013 1.00 72.75 367 SER A C 1
ATOM 3035 O O . SER A 1 367 ? -3.254 9.278 3.746 1.00 72.75 367 SER A O 1
ATOM 3037 N N . GLY A 1 368 ? -1.545 7.828 3.509 1.00 66.94 368 GLY A N 1
ATOM 3038 C CA . GLY A 1 368 ? -0.713 8.675 2.653 1.00 66.94 368 GLY A CA 1
ATOM 3039 C C . GLY A 1 368 ? -0.238 9.975 3.315 1.00 66.94 368 GLY A C 1
ATOM 3040 O O . GLY A 1 368 ? -0.006 10.961 2.610 1.00 66.94 368 GLY A O 1
ATOM 3041 N N . LYS A 1 369 ? -0.164 10.019 4.652 1.00 73.38 369 LYS A N 1
ATOM 3042 C CA . LYS A 1 369 ? 0.343 11.158 5.436 1.00 73.38 369 LYS A CA 1
ATOM 3043 C C . LYS A 1 369 ? 1.800 10.933 5.855 1.00 73.38 369 LYS A C 1
ATOM 3045 O O . LYS A 1 369 ? 2.228 9.797 6.043 1.00 73.38 369 LYS A O 1
ATOM 3050 N N . SER A 1 370 ? 2.555 12.024 6.023 1.00 71.38 370 SER A N 1
ATOM 3051 C CA . SER A 1 370 ? 3.962 11.951 6.440 1.00 71.38 370 SER A CA 1
ATOM 3052 C C . SER A 1 370 ? 4.116 11.628 7.932 1.00 71.38 370 SER A C 1
ATOM 3054 O O . SER A 1 370 ? 3.178 11.788 8.720 1.00 71.38 370 SER A O 1
ATOM 3056 N N . SER A 1 371 ? 5.314 11.208 8.348 1.00 74.50 371 SER A N 1
ATOM 3057 C CA . SER A 1 371 ? 5.620 10.952 9.758 1.00 74.50 371 SER A CA 1
ATOM 3058 C C . SER A 1 371 ? 5.497 12.222 10.586 1.00 74.50 371 SER A C 1
ATOM 3060 O O . SER A 1 371 ? 5.001 12.176 11.706 1.00 74.50 371 SER A O 1
ATOM 3062 N N . GLU A 1 372 ? 5.883 13.370 10.030 1.00 76.62 372 GLU A N 1
ATOM 3063 C CA . GLU A 1 372 ? 5.813 14.676 10.693 1.00 76.62 372 GLU A CA 1
ATOM 3064 C C . GLU A 1 372 ? 4.364 15.074 10.963 1.00 76.62 372 GLU A C 1
ATOM 3066 O O . GLU A 1 372 ? 4.073 15.618 12.027 1.00 76.62 372 GLU A O 1
ATOM 3071 N N . TYR A 1 373 ? 3.444 14.756 10.044 1.00 82.62 373 TYR A N 1
ATOM 3072 C CA . TYR A 1 373 ? 2.015 14.976 10.256 1.00 82.62 373 TYR A CA 1
ATOM 3073 C C . TYR A 1 373 ? 1.514 14.203 11.483 1.00 82.62 373 TYR A C 1
ATOM 3075 O O . TYR A 1 373 ? 0.876 14.783 12.364 1.00 82.62 373 TYR A O 1
ATOM 3083 N N . PHE A 1 374 ? 1.833 12.908 11.570 1.00 84.12 374 PHE A N 1
ATOM 3084 C CA . PHE A 1 374 ? 1.422 12.075 12.701 1.00 84.12 374 PHE A CA 1
ATOM 3085 C C . PHE A 1 374 ? 2.091 12.494 14.004 1.00 84.12 374 PHE A C 1
ATOM 3087 O O . PHE A 1 374 ? 1.402 12.667 15.003 1.00 84.12 374 PHE A O 1
ATOM 3094 N N . LEU A 1 375 ? 3.401 12.745 13.993 1.00 84.81 375 LEU A N 1
ATOM 3095 C CA . LEU A 1 375 ? 4.134 13.206 15.173 1.00 84.81 375 LEU A CA 1
ATOM 3096 C C . LEU A 1 375 ? 3.617 14.562 15.669 1.00 84.81 375 LEU A C 1
ATOM 3098 O O . LEU A 1 375 ? 3.469 14.749 16.874 1.00 84.81 375 LEU A O 1
ATOM 3102 N N . GLY A 1 376 ? 3.285 15.485 14.761 1.00 83.94 376 GLY A N 1
ATOM 3103 C CA . GLY A 1 376 ? 2.656 16.761 15.098 1.00 83.94 376 GLY A CA 1
ATOM 3104 C C . GLY A 1 376 ? 1.282 16.578 15.746 1.00 83.94 376 GLY A C 1
ATOM 3105 O O . GLY A 1 376 ? 1.013 17.173 16.789 1.00 83.94 376 GLY A O 1
ATOM 3106 N N . LYS A 1 377 ? 0.443 15.698 15.182 1.00 88.38 377 LYS A N 1
ATOM 3107 C CA . LYS A 1 377 ? -0.889 15.370 15.719 1.00 88.38 377 LYS A CA 1
ATOM 3108 C C . LYS A 1 377 ? -0.814 14.656 17.074 1.00 88.38 377 LYS A C 1
ATOM 3110 O O . LYS A 1 377 ? -1.589 14.955 17.977 1.00 88.38 377 LYS A O 1
ATOM 3115 N N . TRP A 1 378 ? 0.121 13.726 17.249 1.00 90.44 378 TRP A N 1
ATOM 3116 C CA . TRP A 1 378 ? 0.323 13.030 18.520 1.00 90.44 378 TRP A CA 1
ATOM 3117 C C . TRP A 1 378 ? 0.852 13.980 19.590 1.00 90.44 378 TRP A C 1
ATOM 3119 O O . TRP A 1 378 ? 0.398 13.929 20.727 1.00 90.44 378 TRP A O 1
ATOM 3129 N N . LYS A 1 379 ? 1.742 14.911 19.226 1.00 89.62 379 LYS A N 1
ATOM 3130 C CA . LYS A 1 379 ? 2.266 15.924 20.149 1.00 89.62 379 LYS A CA 1
ATOM 3131 C C . LYS A 1 379 ? 1.191 16.884 20.665 1.00 89.62 379 LYS A C 1
ATOM 3133 O O . LYS A 1 379 ? 1.305 17.334 21.803 1.00 89.62 379 LYS A O 1
ATOM 3138 N N . THR A 1 380 ? 0.183 17.206 19.850 1.00 88.12 380 THR A N 1
ATOM 3139 C CA . THR A 1 380 ? -0.927 18.086 20.254 1.00 88.12 380 THR A CA 1
ATOM 3140 C C . THR A 1 380 ? -1.998 17.361 21.065 1.00 88.12 380 THR A C 1
ATOM 3142 O O . THR A 1 380 ? -2.646 17.992 21.892 1.00 88.12 380 THR A O 1
ATOM 3145 N N . LYS A 1 381 ? -2.180 16.051 20.853 1.00 88.62 381 LYS A N 1
ATOM 3146 C CA . LYS A 1 381 ? -3.160 15.233 21.585 1.00 88.62 381 LYS A CA 1
ATOM 3147 C C . LYS A 1 381 ? -2.645 14.664 22.904 1.00 88.62 381 LYS A C 1
ATOM 3149 O O . LYS A 1 381 ? -3.435 14.473 23.821 1.00 88.62 381 LYS A O 1
ATOM 3154 N N . LEU A 1 382 ? -1.353 14.357 22.994 1.00 90.62 382 LEU A N 1
ATOM 3155 C CA . LEU A 1 382 ? -0.773 13.767 24.195 1.00 90.62 382 LEU A CA 1
ATOM 3156 C C . LEU A 1 382 ? -0.462 14.843 25.254 1.00 90.62 382 LEU A C 1
ATOM 3158 O O . LEU A 1 382 ? 0.178 15.849 24.924 1.00 90.62 382 LEU A O 1
ATOM 3162 N N . PRO A 1 383 ? -0.849 14.627 26.526 1.00 89.75 383 PRO A N 1
ATOM 3163 C CA . PRO A 1 383 ? -0.452 15.486 27.643 1.00 89.75 383 PRO A CA 1
ATOM 3164 C C . PRO A 1 383 ? 1.054 15.375 27.934 1.00 89.75 383 PRO A C 1
ATOM 3166 O O . PRO A 1 383 ? 1.723 14.461 27.456 1.00 89.75 383 PRO A O 1
ATOM 3169 N N . GLU A 1 384 ? 1.608 16.291 28.738 1.00 87.88 384 GLU A N 1
ATOM 3170 C CA . GLU A 1 384 ? 3.036 16.272 29.114 1.00 87.88 384 GLU A CA 1
ATOM 3171 C C . GLU A 1 384 ? 3.446 14.995 29.863 1.00 87.88 384 GLU A C 1
ATOM 3173 O O . GLU A 1 384 ? 4.524 14.451 29.608 1.00 87.88 384 GLU A O 1
ATOM 3178 N N . SER A 1 385 ? 2.564 14.500 30.738 1.00 91.81 385 SER A N 1
ATOM 3179 C CA . SER A 1 385 ? 2.666 13.193 31.390 1.00 91.81 385 SER A CA 1
ATOM 3180 C C . SER A 1 385 ? 1.664 12.241 30.747 1.00 91.81 385 SER A C 1
ATOM 3182 O O . SER A 1 385 ? 0.458 12.360 30.957 1.00 91.81 385 SER A O 1
ATOM 3184 N N . VAL A 1 386 ? 2.171 11.317 29.941 1.00 90.81 386 VAL A N 1
ATOM 3185 C CA . VAL A 1 386 ? 1.384 10.338 29.196 1.00 90.81 386 VAL A CA 1
ATOM 3186 C C . VAL A 1 386 ? 1.122 9.118 30.072 1.00 90.81 386 VAL A C 1
ATOM 3188 O O . VAL A 1 386 ? 2.047 8.537 30.633 1.00 90.81 386 VAL A O 1
ATOM 3191 N N . THR A 1 387 ? -0.142 8.728 30.161 1.00 90.38 387 THR A N 1
ATOM 3192 C CA . THR A 1 387 ? -0.684 7.605 30.941 1.00 90.38 387 THR A CA 1
ATOM 3193 C C . THR A 1 387 ? -1.320 6.566 30.021 1.00 90.38 387 THR A C 1
ATOM 3195 O O . THR A 1 387 ? -1.525 6.820 28.831 1.00 90.38 387 THR A O 1
ATOM 3198 N N . SER A 1 388 ? -1.702 5.407 30.567 1.00 86.00 388 SER A N 1
ATOM 3199 C CA . SER A 1 388 ? -2.394 4.375 29.788 1.00 86.00 388 SER A CA 1
ATOM 3200 C C . SER A 1 388 ? -3.707 4.868 29.173 1.00 86.00 388 SER A C 1
ATOM 3202 O O . SER A 1 388 ? -4.031 4.502 28.049 1.00 86.00 388 SER A O 1
ATOM 3204 N N . GLU A 1 389 ? -4.446 5.731 29.873 1.00 86.50 389 GLU A N 1
ATOM 3205 C CA . GLU A 1 389 ? -5.694 6.321 29.370 1.00 86.50 389 GLU A CA 1
ATOM 3206 C C . GLU A 1 389 ? -5.446 7.238 28.170 1.00 86.50 389 GLU A C 1
ATOM 3208 O O . GLU A 1 389 ? -6.027 7.033 27.110 1.00 86.50 389 GLU A O 1
ATOM 3213 N N . SER A 1 390 ? -4.503 8.176 28.285 1.00 90.00 390 SER A N 1
ATOM 3214 C CA . SER A 1 390 ? -4.199 9.120 27.197 1.00 90.00 390 SER A CA 1
ATOM 3215 C C . SER A 1 390 ? -3.609 8.448 25.950 1.00 90.00 390 SER A C 1
ATOM 3217 O O . SER A 1 390 ? -3.870 8.893 24.832 1.00 90.00 390 SER A O 1
ATOM 3219 N N . LEU A 1 391 ? -2.850 7.356 26.108 1.00 87.12 391 LEU A N 1
ATOM 3220 C CA . LEU A 1 391 ? -2.403 6.529 24.980 1.00 87.12 391 LEU A CA 1
ATOM 3221 C C . LEU A 1 391 ? -3.535 5.699 24.370 1.00 87.12 391 LEU A C 1
ATOM 3223 O O . LEU A 1 391 ? -3.636 5.619 23.146 1.00 87.12 391 LEU A O 1
ATOM 3227 N N . ASN A 1 392 ? -4.414 5.120 25.190 1.00 87.75 392 ASN A N 1
ATOM 3228 C CA . ASN A 1 392 ? -5.590 4.414 24.685 1.00 87.75 392 ASN A CA 1
ATOM 3229 C C . ASN A 1 392 ? -6.503 5.351 23.883 1.00 87.75 392 ASN A C 1
ATOM 3231 O O . ASN A 1 392 ? -6.942 4.973 22.797 1.00 87.75 392 ASN A O 1
ATOM 3235 N N . ASP A 1 393 ? -6.725 6.576 24.365 1.00 86.50 393 ASP A N 1
ATOM 3236 C CA . ASP A 1 393 ? -7.495 7.607 23.664 1.00 86.50 393 ASP A CA 1
ATOM 3237 C C . ASP A 1 393 ? -6.834 8.018 22.347 1.00 86.50 393 ASP A C 1
ATOM 3239 O O . ASP A 1 393 ? -7.513 8.229 21.338 1.00 86.50 393 ASP A O 1
ATOM 3243 N N . LEU A 1 394 ? -5.498 8.081 22.317 1.00 88.50 394 LEU A N 1
ATOM 3244 C CA . LEU A 1 394 ? -4.758 8.334 21.086 1.00 88.50 394 LEU A CA 1
ATOM 3245 C C . LEU A 1 394 ? -5.082 7.267 20.031 1.00 88.50 394 LEU A C 1
ATOM 3247 O O . LEU A 1 394 ? -5.422 7.620 18.903 1.00 88.50 394 LEU A O 1
ATOM 3251 N N . PHE A 1 395 ? -5.028 5.983 20.395 1.00 87.50 395 PHE A N 1
ATOM 3252 C CA . PHE A 1 395 ? -5.288 4.846 19.499 1.00 87.50 395 PHE A CA 1
ATOM 3253 C C . PHE A 1 395 ? -6.761 4.662 19.096 1.00 87.50 395 PHE A C 1
ATOM 3255 O O . PHE A 1 395 ? -7.080 3.763 18.312 1.00 87.50 395 PHE A O 1
ATOM 3262 N N . LEU A 1 396 ? -7.662 5.509 19.597 1.00 85.06 396 LEU A N 1
ATOM 3263 C CA . LEU A 1 396 ? -9.056 5.583 19.159 1.00 85.06 396 LEU A CA 1
ATOM 3264 C C . LEU A 1 396 ? -9.289 6.619 18.045 1.00 85.06 396 LEU A C 1
ATOM 3266 O O . LEU A 1 396 ? -10.396 6.696 17.514 1.00 85.06 396 LEU A O 1
ATOM 3270 N N . ASP A 1 397 ? -8.269 7.389 17.656 1.00 82.75 397 ASP A N 1
ATOM 3271 C CA . ASP A 1 397 ? -8.353 8.358 16.559 1.00 82.75 397 ASP A CA 1
ATOM 3272 C C . ASP A 1 397 ? -8.642 7.678 15.209 1.00 82.75 397 ASP A C 1
ATOM 3274 O O . ASP A 1 397 ? -7.982 6.708 14.838 1.00 82.75 397 ASP A O 1
ATOM 3278 N N . GLU A 1 398 ? -9.585 8.230 14.437 1.00 71.50 398 GLU A N 1
ATOM 3279 C CA . GLU A 1 398 ? -10.019 7.703 13.133 1.00 71.50 398 GLU A CA 1
ATOM 3280 C C . GLU A 1 398 ? -8.873 7.414 12.154 1.00 71.50 398 GLU A C 1
ATOM 3282 O O . GLU A 1 398 ? -8.985 6.517 11.324 1.00 71.50 398 GLU A O 1
ATOM 3287 N N . SER A 1 399 ? -7.763 8.154 12.235 1.00 70.06 399 SER A N 1
ATOM 3288 C CA . SER A 1 399 ? -6.658 8.020 11.276 1.00 70.06 399 SER A CA 1
ATOM 3289 C C . SER A 1 399 ? -5.799 6.761 11.473 1.00 70.06 399 SER A C 1
ATOM 3291 O O . SER A 1 399 ? -5.035 6.416 10.575 1.00 70.06 399 SER A O 1
ATOM 3293 N N . TYR A 1 400 ? -5.866 6.112 12.638 1.00 78.56 400 TYR A N 1
ATOM 3294 C CA . TYR A 1 400 ? -5.042 4.947 13.003 1.00 78.56 400 TYR A CA 1
ATOM 3295 C C . TYR A 1 400 ? -5.704 4.132 14.122 1.00 78.56 400 TYR A C 1
ATOM 3297 O O . TYR A 1 400 ? -5.069 3.695 15.085 1.00 78.56 400 TYR A O 1
ATOM 3305 N N . ARG A 1 401 ? -7.024 3.974 14.000 1.00 82.50 401 ARG A 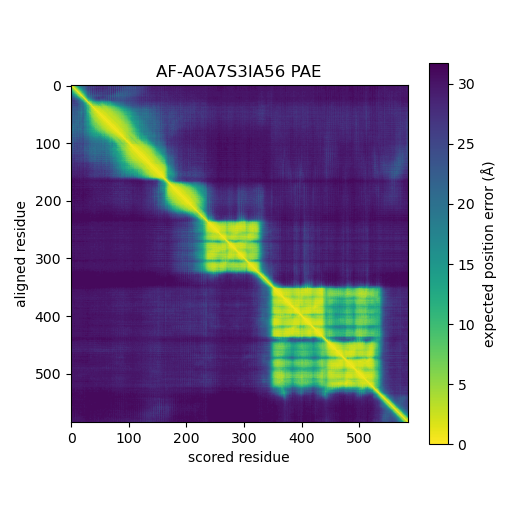N 1
ATOM 3306 C CA . ARG A 1 401 ? -7.863 3.353 15.017 1.00 82.50 401 ARG A CA 1
ATOM 3307 C C . ARG A 1 401 ? -7.545 1.869 15.157 1.00 82.50 401 ARG A C 1
ATOM 3309 O O . ARG A 1 401 ? -7.625 1.104 14.192 1.00 82.50 401 ARG A O 1
ATOM 3316 N N . ILE A 1 402 ? -7.291 1.450 16.390 1.00 82.94 402 ILE A N 1
ATOM 3317 C CA . ILE A 1 402 ? -7.191 0.038 16.759 1.00 82.94 402 ILE A CA 1
ATOM 3318 C C . ILE A 1 402 ? -8.519 -0.359 17.397 1.00 82.94 402 ILE A C 1
ATOM 3320 O O . ILE A 1 402 ? -8.854 0.120 18.477 1.00 82.94 402 ILE A O 1
ATOM 3324 N N . GLU A 1 403 ? -9.304 -1.197 16.721 1.00 78.44 403 GLU A N 1
ATOM 3325 C CA . GLU A 1 403 ? -10.663 -1.561 17.155 1.00 78.44 403 GLU A CA 1
ATOM 3326 C C . GLU A 1 403 ? -10.675 -2.484 18.379 1.00 78.44 403 GLU A C 1
ATOM 3328 O O . GLU A 1 403 ? -11.482 -2.292 19.292 1.00 78.44 403 GLU A O 1
ATOM 3333 N N . ASP A 1 404 ? -9.736 -3.427 18.439 1.00 78.75 404 ASP A N 1
ATOM 3334 C CA . ASP A 1 404 ? -9.665 -4.418 19.508 1.00 78.75 404 ASP A CA 1
ATOM 3335 C C . ASP A 1 404 ? -9.116 -3.796 20.816 1.00 78.75 404 ASP A C 1
ATOM 3337 O O . ASP A 1 404 ? -7.989 -3.282 20.831 1.00 78.75 404 ASP A O 1
ATOM 3341 N N . PRO A 1 405 ? -9.884 -3.823 21.925 1.00 76.81 405 PRO A N 1
ATOM 3342 C CA . PRO A 1 405 ? -9.432 -3.315 23.218 1.00 76.81 405 PRO A CA 1
ATOM 3343 C C . PRO A 1 405 ? -8.204 -4.047 23.769 1.00 76.81 405 PRO A C 1
ATOM 3345 O O . PRO A 1 405 ? -7.356 -3.402 24.382 1.00 76.81 405 PRO A O 1
ATOM 3348 N N . VAL A 1 406 ? -8.065 -5.353 23.529 1.00 80.31 406 VAL A N 1
ATOM 3349 C CA . VAL A 1 406 ? -6.911 -6.144 23.974 1.00 80.31 406 VAL A CA 1
ATOM 3350 C C . VAL A 1 406 ? -5.652 -5.675 23.253 1.00 80.31 406 VAL A C 1
ATOM 3352 O O . VAL A 1 406 ? -4.619 -5.468 23.887 1.00 80.31 406 VAL A O 1
ATOM 3355 N N . HIS A 1 407 ? -5.740 -5.428 21.944 1.00 84.25 407 HIS A N 1
ATOM 3356 C CA . HIS A 1 407 ? -4.615 -4.909 21.161 1.00 84.25 407 HIS A CA 1
ATOM 3357 C C . HIS A 1 407 ? -4.194 -3.507 21.603 1.00 84.25 407 HIS A C 1
ATOM 3359 O O . HIS A 1 407 ? -2.997 -3.232 21.696 1.00 84.25 407 HIS A O 1
ATOM 3365 N N . ARG A 1 408 ? -5.160 -2.633 21.924 1.00 86.31 408 ARG A N 1
ATOM 3366 C CA . ARG A 1 408 ? -4.860 -1.304 22.481 1.00 86.31 408 ARG A CA 1
ATOM 3367 C C . ARG A 1 408 ? -4.131 -1.410 23.813 1.00 86.31 408 ARG A C 1
ATOM 3369 O O . ARG A 1 408 ? -3.098 -0.777 23.976 1.00 86.31 408 ARG A O 1
ATOM 3376 N N . ILE A 1 409 ? -4.619 -2.245 24.731 1.00 82.00 409 ILE A N 1
ATOM 3377 C CA . ILE A 1 409 ? -3.988 -2.434 26.044 1.00 82.00 409 ILE A CA 1
ATOM 3378 C C . ILE A 1 409 ? -2.557 -2.962 25.887 1.00 82.00 409 ILE A C 1
ATOM 3380 O O . ILE A 1 409 ? -1.646 -2.402 26.492 1.00 82.00 409 ILE A O 1
ATOM 3384 N N . LYS A 1 410 ? -2.346 -3.973 25.030 1.00 84.75 410 LYS A N 1
ATOM 3385 C CA . LYS A 1 410 ? -1.013 -4.530 24.739 1.00 84.75 410 LYS A CA 1
ATOM 3386 C C . LYS A 1 410 ? -0.050 -3.469 24.190 1.00 84.75 410 LYS A C 1
ATOM 3388 O O . LYS A 1 410 ? 1.075 -3.366 24.667 1.00 84.75 410 LYS A O 1
ATOM 3393 N N . LEU A 1 411 ? -0.482 -2.656 23.222 1.00 86.31 411 LEU A N 1
ATOM 3394 C CA . LEU A 1 411 ? 0.354 -1.583 22.666 1.00 86.31 411 LEU A CA 1
ATOM 3395 C C . LEU A 1 411 ? 0.633 -0.469 23.671 1.00 86.31 411 LEU A C 1
ATOM 3397 O O . LEU A 1 411 ? 1.747 0.044 23.733 1.00 86.31 411 LEU A O 1
ATOM 3401 N N . THR A 1 412 ? -0.368 -0.085 24.453 1.00 86.12 412 THR A N 1
ATOM 3402 C CA . THR A 1 412 ? -0.223 0.938 25.485 1.00 86.12 412 THR A CA 1
ATOM 3403 C C . THR A 1 412 ? 0.783 0.504 26.548 1.00 86.12 412 THR A C 1
ATOM 3405 O O . THR A 1 412 ? 1.669 1.285 26.888 1.00 86.12 412 THR A O 1
ATOM 3408 N N . ASP A 1 413 ? 0.709 -0.742 27.021 1.00 84.81 413 ASP A N 1
ATOM 3409 C CA . ASP A 1 413 ? 1.680 -1.288 27.976 1.00 84.81 413 ASP A CA 1
ATOM 3410 C C . ASP A 1 413 ? 3.091 -1.382 27.370 1.00 84.81 413 ASP A C 1
ATOM 3412 O O . ASP A 1 413 ? 4.073 -0.992 28.006 1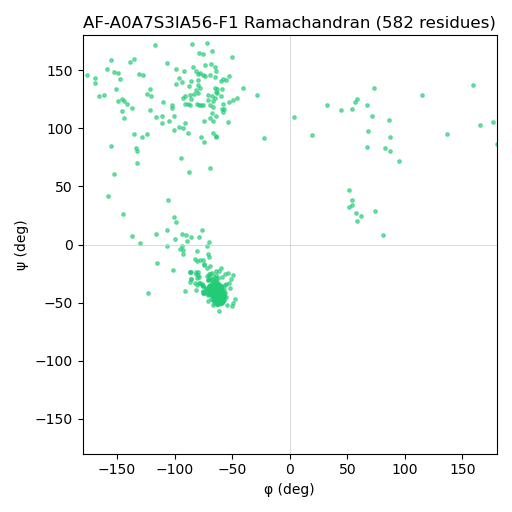.00 84.81 413 ASP A O 1
ATOM 3416 N N . PHE A 1 414 ? 3.185 -1.774 26.094 1.00 87.69 414 PHE A N 1
ATOM 3417 C CA . PHE A 1 414 ? 4.439 -1.789 25.339 1.00 87.69 414 PHE A CA 1
ATOM 3418 C C . PHE A 1 414 ? 5.091 -0.399 25.251 1.00 87.69 414 PHE A C 1
ATOM 3420 O O . PHE A 1 414 ? 6.267 -0.244 25.580 1.00 87.69 414 PHE A O 1
ATOM 3427 N N . PHE A 1 415 ? 4.341 0.636 24.857 1.00 86.19 415 PHE A N 1
ATOM 3428 C CA . PHE A 1 415 ? 4.883 1.994 24.724 1.00 86.19 415 PHE A CA 1
ATOM 3429 C C . PHE A 1 415 ? 5.175 2.667 26.068 1.00 86.19 415 PHE A C 1
ATOM 3431 O O . PHE A 1 415 ? 6.067 3.516 26.137 1.00 86.19 415 PHE A O 1
ATOM 3438 N N . LEU A 1 416 ? 4.462 2.285 27.129 1.00 85.94 416 LEU A N 1
ATOM 3439 C CA . LEU A 1 416 ? 4.746 2.733 28.492 1.00 85.94 416 LEU A CA 1
ATOM 3440 C C . LEU A 1 416 ? 5.864 1.938 29.169 1.00 85.94 416 LEU A C 1
ATOM 3442 O O . LEU A 1 416 ? 6.372 2.384 30.201 1.00 85.94 416 LEU A O 1
ATOM 3446 N N . ASN A 1 417 ? 6.278 0.806 28.592 1.00 83.44 417 ASN A N 1
ATOM 3447 C CA . ASN A 1 417 ? 7.291 -0.089 29.146 1.00 83.44 417 ASN A CA 1
ATOM 3448 C C . ASN A 1 417 ? 6.975 -0.458 30.609 1.00 83.44 417 ASN A C 1
ATOM 3450 O O . ASN A 1 417 ? 7.814 -0.302 31.502 1.00 83.44 417 ASN A O 1
ATOM 3454 N N . SER A 1 418 ? 5.711 -0.822 30.860 1.00 76.88 418 SER A N 1
ATOM 3455 C CA . SER A 1 418 ? 5.166 -1.173 32.181 1.00 76.88 418 SER A CA 1
ATOM 3456 C C . SER A 1 418 ? 5.289 -0.082 33.260 1.00 76.88 418 SER A C 1
ATOM 3458 O O . SER A 1 418 ? 5.200 -0.356 34.460 1.00 76.88 418 SER A O 1
ATOM 3460 N N . ARG A 1 419 ? 5.480 1.184 32.865 1.00 77.88 419 ARG A N 1
ATOM 3461 C CA . ARG A 1 419 ? 5.452 2.342 33.772 1.00 77.88 419 ARG A CA 1
ATOM 3462 C C . ARG A 1 419 ? 4.052 2.944 33.844 1.00 77.88 419 ARG A C 1
ATOM 3464 O O . ARG A 1 419 ? 3.313 2.955 32.869 1.00 77.88 419 ARG A O 1
ATOM 3471 N N . LYS A 1 420 ? 3.710 3.531 34.997 1.00 81.00 420 LYS A N 1
ATOM 3472 C CA . LYS A 1 420 ? 2.425 4.232 35.191 1.00 81.00 420 LYS A CA 1
ATOM 3473 C C . LYS A 1 420 ? 2.279 5.464 34.291 1.00 81.00 420 LYS A C 1
ATOM 3475 O O . LYS A 1 420 ? 1.172 5.782 33.864 1.00 81.00 420 LYS A O 1
ATOM 3480 N N . SER A 1 421 ? 3.384 6.159 34.028 1.00 88.38 421 SER A N 1
ATOM 3481 C CA . SER A 1 421 ? 3.430 7.278 33.095 1.00 88.38 421 SER A CA 1
ATOM 3482 C C . SER A 1 421 ? 4.831 7.492 32.518 1.00 88.38 421 SER A C 1
ATOM 3484 O O . SER A 1 421 ? 5.838 7.071 33.098 1.00 88.38 421 SER A O 1
ATOM 3486 N N . LEU A 1 422 ? 4.889 8.165 31.371 1.00 90.19 422 LEU A N 1
ATOM 3487 C CA . LEU A 1 422 ? 6.113 8.609 30.703 1.00 90.19 422 LEU A CA 1
ATOM 3488 C C . LEU A 1 422 ? 5.964 10.054 30.228 1.00 90.19 422 LEU A C 1
ATOM 3490 O O . LEU A 1 422 ? 4.856 10.560 30.063 1.00 90.19 422 LEU A O 1
ATOM 3494 N N . THR A 1 423 ? 7.083 10.732 29.981 1.00 90.81 423 THR A N 1
ATOM 3495 C CA . THR A 1 423 ? 7.041 12.066 29.376 1.00 90.81 423 THR A CA 1
ATOM 3496 C C . THR A 1 423 ? 6.586 11.975 27.924 1.00 90.81 423 THR A C 1
ATOM 3498 O O . THR A 1 423 ? 6.932 11.030 27.206 1.00 90.81 423 THR A O 1
ATOM 3501 N N . ARG A 1 424 ? 5.853 12.995 27.466 1.00 92.00 424 ARG A N 1
ATOM 3502 C CA . ARG A 1 424 ? 5.397 13.109 26.074 1.00 92.00 424 ARG A CA 1
ATOM 3503 C C . ARG A 1 424 ? 6.515 12.859 25.067 1.00 92.00 424 ARG A C 1
ATOM 3505 O O . ARG A 1 424 ? 6.330 12.092 24.129 1.00 92.00 424 ARG A O 1
ATOM 3512 N N . ASP A 1 425 ? 7.678 13.469 25.275 1.00 89.31 425 ASP A N 1
ATOM 3513 C CA . ASP A 1 425 ? 8.798 13.352 24.340 1.00 89.31 425 ASP A CA 1
ATOM 3514 C C . ASP A 1 425 ? 9.367 11.928 24.297 1.00 89.31 425 ASP A C 1
ATOM 3516 O O . ASP A 1 425 ? 9.693 11.436 23.217 1.00 89.31 425 ASP A O 1
ATOM 3520 N N . SER A 1 426 ? 9.413 11.225 25.436 1.00 88.50 426 SER A N 1
ATOM 3521 C CA . SER A 1 426 ? 9.843 9.824 25.484 1.00 88.50 426 SER A CA 1
ATOM 3522 C C . SER A 1 426 ? 8.873 8.915 24.731 1.00 88.50 426 SER A C 1
ATOM 3524 O O . SER A 1 426 ? 9.315 8.074 23.950 1.00 88.50 426 SER A O 1
ATOM 3526 N N . VAL A 1 427 ? 7.563 9.099 24.921 1.00 89.31 427 VAL A N 1
ATOM 3527 C CA . VAL A 1 427 ? 6.542 8.313 24.211 1.00 89.31 427 VAL A CA 1
ATOM 3528 C C . VAL A 1 427 ? 6.570 8.610 22.714 1.00 89.31 427 VAL A C 1
ATOM 3530 O O . VAL A 1 427 ? 6.545 7.682 21.911 1.00 89.31 427 VAL A O 1
ATOM 3533 N N . LEU A 1 428 ? 6.693 9.881 22.316 1.00 88.31 428 LEU A N 1
ATOM 3534 C CA . LEU A 1 428 ? 6.804 10.266 20.906 1.00 88.31 428 LEU A CA 1
ATOM 3535 C C . LEU A 1 428 ? 8.053 9.681 20.243 1.00 88.31 428 LEU A C 1
ATOM 3537 O O . LEU A 1 428 ? 7.979 9.262 19.089 1.00 88.31 428 LEU A O 1
ATOM 3541 N N . GLN A 1 429 ? 9.187 9.622 20.945 1.00 86.31 429 GLN A N 1
ATOM 3542 C CA . GLN A 1 429 ? 10.385 8.962 20.428 1.00 86.31 429 GLN A CA 1
ATOM 3543 C C . GLN A 1 429 ? 10.185 7.454 20.265 1.00 86.31 429 GLN A C 1
ATOM 3545 O O . GLN A 1 429 ? 10.560 6.921 19.222 1.00 86.31 429 GLN A O 1
ATOM 3550 N N . SER A 1 430 ? 9.558 6.777 21.231 1.00 86.81 430 SER A N 1
ATOM 3551 C CA . SER A 1 430 ? 9.237 5.347 21.125 1.00 86.81 430 SER A CA 1
ATOM 3552 C C . SER A 1 430 ? 8.258 5.063 19.985 1.00 86.81 430 SER A C 1
ATOM 3554 O O . SER A 1 430 ? 8.519 4.187 19.164 1.00 86.81 430 SER A O 1
ATOM 3556 N N . LEU A 1 431 ? 7.182 5.849 19.863 1.00 86.88 431 LEU A N 1
ATOM 3557 C CA . LEU A 1 431 ? 6.237 5.774 18.744 1.00 86.88 431 LEU A CA 1
ATOM 3558 C C . LEU A 1 431 ? 6.958 5.992 17.415 1.00 86.88 431 LEU A C 1
ATOM 3560 O O . LEU A 1 431 ? 6.816 5.189 16.498 1.00 86.88 431 LEU A O 1
ATOM 3564 N N . LYS A 1 432 ? 7.791 7.038 17.318 1.00 84.62 432 LYS A N 1
ATOM 3565 C CA . LYS A 1 432 ? 8.570 7.314 16.108 1.00 84.62 432 LYS A CA 1
ATOM 3566 C C . LYS A 1 432 ? 9.455 6.127 15.744 1.00 84.62 432 LYS A C 1
ATOM 3568 O O . LYS A 1 432 ? 9.480 5.711 14.588 1.00 84.62 432 LYS A O 1
ATOM 3573 N N . LYS A 1 433 ? 10.177 5.602 16.732 1.00 83.56 433 LYS A N 1
ATOM 3574 C CA . LYS A 1 433 ? 11.127 4.514 16.556 1.00 83.56 433 LYS A CA 1
ATOM 3575 C C . LYS A 1 433 ? 10.434 3.227 16.142 1.00 83.56 433 LYS A C 1
ATOM 3577 O O . LYS A 1 433 ? 10.907 2.622 15.204 1.00 83.56 433 LYS A O 1
ATOM 3582 N N . GLU A 1 434 ? 9.353 2.808 16.790 1.00 84.06 434 GLU A N 1
ATOM 3583 C CA . GLU A 1 434 ? 8.758 1.487 16.535 1.00 84.06 434 GLU A CA 1
ATOM 3584 C C . GLU A 1 434 ? 7.747 1.484 15.379 1.00 84.06 434 GLU A C 1
ATOM 3586 O O . GLU A 1 434 ? 7.541 0.452 14.742 1.00 84.06 434 GLU A O 1
ATOM 3591 N N . ILE A 1 435 ? 7.152 2.633 15.047 1.00 80.81 435 ILE A N 1
ATOM 3592 C CA . ILE A 1 435 ? 6.202 2.749 13.932 1.00 80.81 435 ILE A CA 1
ATOM 3593 C C . ILE A 1 435 ? 6.916 3.118 12.626 1.00 80.81 435 ILE A C 1
ATOM 3595 O O . ILE A 1 435 ? 6.589 2.575 11.575 1.00 80.81 435 ILE A O 1
ATOM 3599 N N . PHE A 1 436 ? 7.914 4.006 12.667 1.00 75.81 436 PHE A N 1
ATOM 3600 C CA . PHE A 1 436 ? 8.597 4.494 11.459 1.00 75.81 436 PHE A CA 1
ATOM 3601 C C . PHE A 1 436 ? 10.017 3.933 11.277 1.00 75.81 436 PHE A C 1
ATOM 3603 O O . PHE A 1 436 ? 10.750 4.426 10.422 1.00 75.81 436 PHE A O 1
ATOM 3610 N N . LYS A 1 437 ? 10.400 2.897 12.043 1.00 64.12 437 LYS A N 1
ATOM 3611 C CA . LYS A 1 437 ? 11.752 2.298 12.107 1.00 64.12 437 LYS A CA 1
ATOM 3612 C C . LYS A 1 437 ? 12.392 1.956 10.760 1.00 64.12 437 LYS A C 1
ATOM 3614 O O . LYS A 1 437 ? 13.610 1.871 10.676 1.00 64.12 437 LYS A O 1
ATOM 3619 N N . GLU A 1 438 ? 11.592 1.703 9.726 1.00 55.62 438 GLU A N 1
ATOM 3620 C CA . GLU A 1 438 ? 12.012 0.822 8.631 1.00 55.62 438 GLU A CA 1
ATOM 3621 C C . GLU A 1 438 ? 11.514 1.217 7.230 1.00 55.62 438 GLU A C 1
ATOM 3623 O O . GLU A 1 438 ? 11.434 0.376 6.333 1.00 55.62 438 GLU A O 1
ATOM 3628 N N . PHE A 1 439 ? 11.229 2.497 6.991 1.00 52.94 439 PHE A N 1
ATOM 3629 C CA . PHE A 1 439 ? 10.923 2.988 5.641 1.00 52.94 439 PHE A CA 1
ATOM 3630 C C . PHE A 1 439 ? 12.184 3.538 4.962 1.00 52.94 439 PHE A C 1
ATOM 3632 O O . PHE A 1 439 ? 12.387 4.749 4.865 1.00 52.94 439 PHE A O 1
ATOM 3639 N N . GLY A 1 440 ? 13.053 2.616 4.532 1.00 45.75 440 GLY A N 1
ATOM 3640 C CA . GLY A 1 440 ? 14.187 2.900 3.647 1.00 45.75 440 GLY A CA 1
ATOM 3641 C C . GLY A 1 440 ? 13.725 3.377 2.262 1.00 45.75 440 GLY A C 1
ATOM 3642 O O . GLY A 1 440 ? 12.614 3.074 1.835 1.00 45.75 440 GLY A O 1
ATOM 3643 N N . SER A 1 441 ? 14.570 4.167 1.594 1.00 47.78 441 SER A N 1
ATOM 3644 C CA . SER A 1 441 ? 14.247 5.019 0.435 1.00 47.78 441 SER A CA 1
ATOM 3645 C C . SER A 1 441 ? 13.298 4.414 -0.623 1.00 47.78 441 SER A C 1
ATOM 3647 O O . SER A 1 441 ? 13.473 3.295 -1.102 1.00 47.78 441 SER A O 1
ATOM 3649 N N . VAL A 1 442 ? 12.314 5.211 -1.055 1.00 46.97 442 VAL A N 1
ATOM 3650 C CA . VAL A 1 442 ? 11.245 4.815 -1.995 1.00 46.97 442 VAL A CA 1
ATOM 3651 C C . VAL A 1 442 ? 11.741 4.620 -3.446 1.00 46.97 442 VAL A C 1
ATOM 3653 O O . VAL A 1 442 ? 11.010 4.127 -4.305 1.00 46.97 442 VAL A O 1
ATOM 3656 N N . PHE A 1 443 ? 12.993 4.969 -3.751 1.00 39.84 443 PHE A N 1
ATOM 3657 C CA . PHE A 1 443 ? 13.511 4.940 -5.124 1.00 39.84 443 PHE A CA 1
ATOM 3658 C C . PHE A 1 443 ? 13.953 3.539 -5.590 1.00 39.84 443 PHE A C 1
ATOM 3660 O O . PHE A 1 443 ? 13.616 3.146 -6.708 1.00 39.84 443 PHE A O 1
ATOM 3667 N N . GLU A 1 444 ? 14.589 2.728 -4.735 1.00 49.12 444 GLU A N 1
ATOM 3668 C CA . GLU A 1 444 ? 14.951 1.329 -5.066 1.00 49.12 444 GLU A CA 1
ATOM 3669 C C . GLU A 1 444 ? 13.736 0.380 -5.113 1.00 49.12 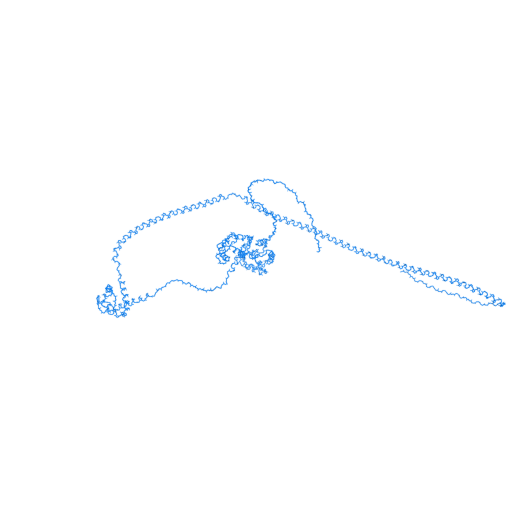444 GLU A C 1
ATOM 3671 O O . GLU A 1 444 ? 13.761 -0.684 -5.737 1.00 49.12 444 GLU A O 1
ATOM 3676 N N . VAL A 1 445 ? 12.639 0.793 -4.478 1.00 56.31 445 VAL A N 1
ATOM 3677 C CA . VAL A 1 445 ? 11.378 0.057 -4.322 1.00 56.31 445 VAL A CA 1
ATOM 3678 C C . VAL A 1 445 ? 10.628 -0.119 -5.648 1.00 56.31 445 VAL A C 1
ATOM 3680 O O . VAL A 1 445 ? 10.011 -1.159 -5.880 1.00 56.31 445 VAL A O 1
ATOM 3683 N N . SER A 1 446 ? 10.693 0.867 -6.549 1.00 60.47 446 SER A N 1
ATOM 3684 C CA . SER A 1 446 ? 9.889 0.864 -7.779 1.00 60.47 446 SER A CA 1
ATOM 3685 C C . SER A 1 446 ? 10.326 -0.203 -8.791 1.00 60.47 446 SER A C 1
ATOM 3687 O O . SER A 1 446 ? 9.479 -0.870 -9.387 1.00 60.47 446 SER A O 1
ATOM 3689 N N . GLU A 1 447 ? 11.633 -0.417 -8.952 1.00 64.75 447 GLU A N 1
ATOM 3690 C CA . GLU A 1 447 ? 12.179 -1.410 -9.885 1.00 64.75 447 GLU A CA 1
ATOM 3691 C C . GLU A 1 447 ? 12.024 -2.838 -9.349 1.00 64.75 447 GLU A C 1
ATOM 3693 O O . GLU A 1 447 ? 11.607 -3.730 -10.093 1.00 64.75 447 GLU A O 1
ATOM 3698 N N . LYS A 1 448 ? 12.233 -3.054 -8.040 1.00 69.81 448 LYS A N 1
ATOM 3699 C CA . LYS A 1 448 ? 11.972 -4.350 -7.385 1.00 69.81 448 LYS A CA 1
ATOM 3700 C C . LYS A 1 448 ? 10.499 -4.754 -7.501 1.00 69.81 448 LYS A C 1
ATOM 3702 O O . LYS A 1 448 ? 10.192 -5.897 -7.838 1.00 69.81 448 LYS A O 1
ATOM 3707 N N . LEU A 1 449 ? 9.579 -3.805 -7.316 1.00 73.81 449 LEU A N 1
ATOM 3708 C CA . LEU A 1 449 ? 8.144 -4.053 -7.438 1.00 73.81 449 LEU A CA 1
ATOM 3709 C C . LEU A 1 449 ? 7.710 -4.315 -8.893 1.00 73.81 449 LEU A C 1
ATOM 3711 O O . LEU A 1 449 ? 6.877 -5.187 -9.146 1.00 73.81 449 LEU A O 1
ATOM 3715 N N . LYS A 1 450 ? 8.295 -3.603 -9.869 1.00 75.31 450 LYS A N 1
ATOM 3716 C CA . LYS A 1 450 ? 8.103 -3.894 -11.303 1.00 75.31 450 LYS A CA 1
ATOM 3717 C C . LYS A 1 450 ? 8.602 -5.293 -11.655 1.00 75.31 450 LYS A C 1
ATOM 3719 O O . LYS A 1 450 ? 7.931 -6.002 -12.407 1.00 75.31 450 LYS A O 1
ATOM 3724 N N . HIS A 1 451 ? 9.753 -5.694 -11.115 1.00 78.75 451 HIS A N 1
ATOM 3725 C CA . HIS A 1 451 ? 10.304 -7.029 -11.314 1.00 78.75 451 HIS A CA 1
ATOM 3726 C C . HIS A 1 451 ? 9.390 -8.108 -10.722 1.00 78.75 451 HIS A C 1
ATOM 3728 O O . HIS A 1 451 ? 8.996 -9.014 -11.453 1.00 78.75 451 HIS A O 1
ATOM 3734 N N . PHE A 1 452 ? 8.959 -7.955 -9.464 1.00 85.19 452 PHE A N 1
ATOM 3735 C CA . PHE A 1 452 ? 7.951 -8.815 -8.830 1.00 85.19 452 PHE A CA 1
ATOM 3736 C C . PHE A 1 452 ? 6.714 -8.972 -9.715 1.00 85.19 452 PHE A C 1
ATOM 3738 O O . PHE A 1 452 ? 6.302 -10.081 -10.042 1.00 85.19 452 PHE A O 1
ATOM 3745 N N . HIS A 1 453 ? 6.173 -7.853 -10.195 1.00 82.75 453 HIS A N 1
ATOM 3746 C CA . HIS A 1 453 ? 5.003 -7.846 -11.057 1.00 82.75 453 HIS A CA 1
ATOM 3747 C C . HIS A 1 453 ? 5.199 -8.577 -12.380 1.00 82.75 453 HIS A C 1
ATOM 3749 O O . HIS A 1 453 ? 4.309 -9.295 -12.840 1.00 82.75 453 HIS A O 1
ATOM 3755 N N . LYS A 1 454 ? 6.362 -8.387 -13.005 1.00 84.25 454 LYS A N 1
ATOM 3756 C CA . LYS A 1 454 ? 6.733 -9.070 -14.241 1.00 84.25 454 LYS A CA 1
ATOM 3757 C C . LYS A 1 454 ? 6.841 -10.578 -14.013 1.00 84.25 454 LYS A C 1
ATOM 3759 O O . LYS A 1 454 ? 6.373 -11.338 -14.856 1.00 84.25 454 LYS A O 1
ATOM 3764 N N . THR A 1 455 ? 7.424 -10.999 -12.895 1.00 85.31 455 THR A N 1
ATOM 3765 C CA . THR A 1 455 ? 7.599 -12.413 -12.541 1.00 85.31 455 THR A CA 1
ATOM 3766 C C . THR A 1 455 ? 6.269 -13.071 -12.182 1.00 85.31 455 THR A C 1
ATOM 3768 O O . THR A 1 455 ? 5.926 -14.082 -12.790 1.00 85.31 455 THR A O 1
ATOM 3771 N N . LEU A 1 456 ? 5.459 -12.449 -11.319 1.00 87.06 456 LEU A N 1
ATOM 3772 C CA . LEU A 1 456 ? 4.124 -12.941 -10.963 1.00 87.06 456 LEU A CA 1
ATOM 3773 C C . LEU A 1 456 ? 3.219 -13.069 -12.196 1.00 87.06 456 LEU A C 1
ATOM 3775 O O . LEU A 1 456 ? 2.498 -14.047 -12.340 1.00 87.06 456 LEU A O 1
ATOM 3779 N N . ARG A 1 457 ? 3.294 -12.120 -13.141 1.00 86.38 457 ARG A N 1
ATOM 3780 C CA . ARG A 1 457 ? 2.525 -12.198 -14.393 1.00 86.38 457 ARG A CA 1
ATOM 3781 C C . ARG A 1 457 ? 2.982 -13.346 -15.294 1.00 86.38 457 ARG A C 1
ATOM 3783 O O . ARG A 1 457 ? 2.141 -13.967 -15.935 1.00 86.38 457 ARG A O 1
ATOM 3790 N N . LYS A 1 458 ? 4.289 -13.623 -15.359 1.00 88.62 458 LYS A N 1
ATOM 3791 C CA . LYS A 1 458 ? 4.824 -14.770 -16.113 1.00 88.62 458 LYS A CA 1
ATOM 3792 C C . LYS A 1 458 ? 4.378 -16.102 -15.511 1.00 88.62 458 LYS A C 1
ATOM 3794 O O . LYS A 1 458 ? 4.099 -17.022 -16.263 1.00 88.62 458 LYS A O 1
ATOM 3799 N N . LYS A 1 459 ? 4.294 -16.177 -14.181 1.00 89.31 459 LYS A N 1
ATOM 3800 C CA . LYS A 1 459 ? 3.899 -17.372 -13.423 1.00 89.31 459 LYS A CA 1
ATOM 3801 C C . LYS A 1 459 ? 2.442 -17.340 -12.958 1.00 89.31 459 LYS A C 1
ATOM 3803 O O . LYS A 1 459 ? 2.085 -17.975 -11.976 1.00 89.31 459 LYS A O 1
ATOM 3808 N N . LYS A 1 460 ? 1.584 -16.577 -13.641 1.00 87.69 460 LYS A N 1
ATOM 3809 C CA . LYS A 1 460 ? 0.214 -16.320 -13.180 1.00 87.69 460 LYS A CA 1
ATOM 3810 C C . LYS A 1 460 ? -0.611 -17.600 -13.054 1.00 87.69 460 LYS A C 1
ATOM 3812 O O . LYS A 1 460 ? -1.365 -17.735 -12.099 1.00 87.69 460 LYS A O 1
ATOM 3817 N N . GLU A 1 461 ? -0.511 -18.500 -14.026 1.00 87.88 461 GLU A N 1
ATOM 3818 C CA . GLU A 1 461 ? -1.295 -19.741 -14.016 1.00 87.88 461 GLU A CA 1
ATOM 3819 C C . GLU A 1 461 ? -0.850 -20.677 -12.891 1.00 87.88 461 GLU A C 1
ATOM 3821 O O . GLU A 1 461 ? -1.701 -21.204 -12.185 1.00 87.88 461 GLU A O 1
ATOM 3826 N N . GLU A 1 462 ? 0.461 -20.787 -12.671 1.00 89.38 462 GLU A N 1
ATOM 3827 C CA . GLU A 1 462 ? 1.065 -21.536 -11.564 1.00 89.38 462 GLU A CA 1
ATOM 3828 C C . GLU A 1 462 ? 0.634 -20.951 -10.210 1.00 89.38 462 GLU A C 1
ATOM 3830 O O . GLU A 1 462 ? 0.062 -21.657 -9.387 1.00 89.38 462 GLU A O 1
ATOM 3835 N N . PHE A 1 463 ? 0.764 -19.629 -10.038 1.00 91.31 463 PHE A N 1
ATOM 3836 C CA . PHE A 1 463 ? 0.312 -18.904 -8.847 1.00 91.31 463 PHE A CA 1
ATOM 3837 C C . PHE A 1 463 ? -1.167 -19.157 -8.532 1.00 91.31 463 PHE A C 1
ATOM 3839 O O . PHE A 1 463 ? -1.528 -19.515 -7.415 1.00 91.31 463 PHE A O 1
ATOM 3846 N N . LEU A 1 464 ? -2.045 -18.964 -9.522 1.00 89.00 464 LEU A N 1
ATOM 3847 C CA . LEU A 1 464 ? -3.484 -19.139 -9.335 1.00 89.00 464 LEU A CA 1
ATOM 3848 C C . LEU A 1 464 ? -3.871 -20.607 -9.140 1.00 89.00 464 LEU A C 1
ATOM 3850 O O . LEU A 1 464 ? -4.876 -20.865 -8.480 1.00 89.00 464 LEU A O 1
ATOM 3854 N N . GLY A 1 465 ? -3.118 -21.541 -9.725 1.00 86.31 465 GLY A N 1
ATOM 3855 C CA . GLY A 1 465 ? -3.259 -22.975 -9.496 1.00 86.31 465 GLY A CA 1
ATOM 3856 C C . GLY A 1 465 ? -2.994 -23.314 -8.034 1.00 86.31 465 GLY A C 1
ATOM 3857 O O . GLY A 1 465 ? -3.907 -23.769 -7.352 1.00 86.31 465 GLY A O 1
ATOM 3858 N N . SER A 1 466 ? -1.811 -22.963 -7.529 1.00 88.31 466 SER A N 1
ATOM 3859 C CA . SER A 1 466 ? -1.433 -23.193 -6.131 1.00 88.31 466 SER A CA 1
ATOM 3860 C C . SER A 1 466 ? -2.371 -22.483 -5.152 1.00 88.31 466 SER A C 1
ATOM 3862 O O . SER A 1 466 ? -2.844 -23.096 -4.202 1.00 88.31 466 SER A O 1
ATOM 3864 N N . CYS A 1 467 ? -2.759 -21.225 -5.401 1.00 86.75 467 CYS A N 1
ATOM 3865 C CA . CYS A 1 467 ? -3.735 -20.547 -4.539 1.00 86.75 467 CYS A CA 1
ATOM 3866 C C . CYS A 1 467 ? -5.088 -21.275 -4.469 1.00 86.75 467 CYS A C 1
ATOM 3868 O O . CYS A 1 467 ? -5.717 -21.266 -3.416 1.00 86.75 467 CYS A O 1
ATOM 3870 N N . LYS A 1 468 ? -5.551 -21.900 -5.560 1.00 85.75 468 LYS A N 1
ATOM 3871 C CA . LYS A 1 468 ? -6.801 -22.680 -5.555 1.00 85.75 468 LYS A CA 1
ATOM 3872 C C . LYS A 1 468 ? -6.681 -23.986 -4.777 1.00 85.75 468 LYS A C 1
ATOM 3874 O O . LYS A 1 468 ? -7.679 -24.432 -4.228 1.00 85.75 468 LYS A O 1
ATOM 3879 N N . GLU A 1 469 ? -5.497 -24.589 -4.740 1.00 85.06 469 GLU A N 1
ATOM 3880 C CA . GLU A 1 469 ? -5.248 -25.793 -3.940 1.00 85.06 469 GLU A CA 1
ATOM 3881 C C . GLU A 1 469 ? -5.352 -25.494 -2.440 1.00 85.06 469 GLU A C 1
ATOM 3883 O O . GLU A 1 469 ? -5.927 -26.288 -1.701 1.00 85.06 469 GLU A O 1
ATOM 3888 N N . PHE A 1 470 ? -4.878 -24.321 -2.003 1.00 80.50 470 PHE A N 1
ATOM 3889 C CA . PHE A 1 470 ? -5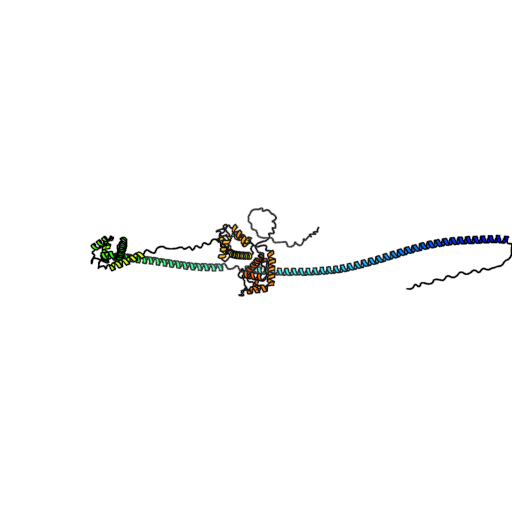.030 -23.860 -0.618 1.00 80.50 470 PHE A CA 1
ATOM 3890 C C . PHE A 1 470 ? -6.423 -23.275 -0.315 1.00 80.50 470 PHE A C 1
ATOM 3892 O O . PHE A 1 470 ? -6.889 -23.331 0.822 1.00 80.50 470 PHE A O 1
ATOM 3899 N N . ASP A 1 471 ? -7.127 -22.749 -1.320 1.00 81.50 471 ASP A N 1
ATOM 3900 C CA . ASP A 1 471 ? -8.504 -22.251 -1.214 1.00 81.50 471 ASP A CA 1
ATOM 3901 C C . ASP A 1 471 ? -9.523 -23.383 -1.439 1.00 81.50 471 ASP A C 1
ATOM 3903 O O . ASP A 1 471 ? -10.330 -23.351 -2.370 1.00 81.50 471 ASP A O 1
ATOM 3907 N N . CYS A 1 472 ? -9.509 -24.392 -0.559 1.00 68.12 472 CYS A N 1
ATOM 3908 C CA . CYS A 1 472 ? -10.375 -25.580 -0.641 1.00 68.12 472 CYS A CA 1
ATOM 3909 C C . CYS A 1 472 ? -11.877 -25.252 -0.751 1.00 68.12 472 CYS A C 1
ATOM 3911 O O . CYS A 1 472 ? -12.663 -26.064 -1.238 1.00 68.12 472 CYS A O 1
ATOM 3913 N N . GLN A 1 473 ? -12.289 -24.071 -0.281 1.00 73.75 473 GLN A N 1
ATOM 3914 C CA . GLN A 1 473 ? -13.677 -23.604 -0.307 1.00 73.75 473 GLN A CA 1
ATOM 3915 C C . GLN A 1 473 ? -14.011 -22.749 -1.541 1.00 73.75 473 GLN A C 1
ATOM 3917 O O . GLN A 1 473 ? -15.155 -22.320 -1.684 1.00 73.75 473 GLN A O 1
ATOM 3922 N N . ASN A 1 474 ? -13.048 -22.494 -2.438 1.00 71.94 474 ASN A N 1
ATOM 3923 C CA . ASN A 1 474 ? -13.188 -21.578 -3.577 1.00 71.94 474 ASN A CA 1
ATOM 3924 C C . ASN A 1 474 ? -13.711 -20.186 -3.173 1.00 71.94 474 ASN A C 1
ATOM 3926 O O . ASN A 1 474 ? -14.416 -19.517 -3.936 1.00 71.94 474 ASN A O 1
ATOM 3930 N N . SER A 1 475 ? -13.357 -19.741 -1.969 1.00 80.62 475 SER A N 1
ATOM 3931 C CA . SER A 1 475 ? -13.761 -18.456 -1.405 1.00 80.62 475 SER A CA 1
ATOM 3932 C C . SER A 1 475 ? -13.208 -17.274 -2.210 1.00 80.62 475 SER A C 1
ATOM 3934 O O . SER A 1 475 ? -13.806 -16.200 -2.238 1.00 80.62 475 SER A O 1
ATOM 3936 N N . GLY A 1 476 ? -12.086 -17.474 -2.905 1.00 84.25 476 GLY A N 1
ATOM 3937 C CA . GLY A 1 476 ? -11.331 -16.430 -3.585 1.00 84.25 476 GLY A CA 1
ATOM 3938 C C . GLY A 1 476 ? -10.411 -15.636 -2.655 1.00 84.25 476 GLY A C 1
ATOM 3939 O O . GLY A 1 476 ? -9.835 -14.646 -3.113 1.00 84.25 476 GLY A O 1
ATOM 3940 N N . PHE A 1 477 ? -10.261 -16.055 -1.393 1.00 87.25 477 PHE A N 1
ATOM 3941 C CA . PHE A 1 477 ? -9.473 -15.366 -0.372 1.00 87.25 477 PHE A CA 1
ATOM 3942 C C . PHE A 1 477 ? -8.464 -16.299 0.296 1.00 87.25 477 PHE A C 1
ATOM 3944 O O . PHE A 1 477 ? -8.738 -17.477 0.492 1.00 87.25 477 PHE A O 1
ATOM 3951 N N . LEU A 1 478 ? -7.307 -15.748 0.658 1.00 83.81 478 LEU A N 1
ATOM 3952 C CA . LEU A 1 478 ? -6.267 -16.420 1.439 1.00 83.81 478 LEU A CA 1
ATOM 3953 C C . LEU A 1 478 ? -5.682 -15.445 2.467 1.00 83.81 478 LEU A C 1
ATOM 3955 O O . LEU A 1 478 ? -5.745 -14.229 2.272 1.00 83.81 478 LEU A O 1
ATOM 3959 N N . ASP A 1 479 ? -5.096 -15.958 3.543 1.00 84.50 479 ASP A N 1
ATOM 3960 C CA . ASP A 1 479 ? -4.334 -15.145 4.490 1.00 84.50 479 ASP A CA 1
ATOM 3961 C C . ASP A 1 479 ? -2.918 -14.835 3.965 1.00 84.50 479 ASP A C 1
ATOM 3963 O O . ASP A 1 479 ? -2.423 -15.443 3.011 1.00 84.50 479 ASP A O 1
ATOM 3967 N N . TRP A 1 480 ? -2.257 -13.859 4.588 1.00 86.38 480 TRP A N 1
ATOM 3968 C CA . TRP A 1 480 ? -0.932 -13.385 4.187 1.00 86.38 480 TRP A CA 1
ATOM 3969 C C . TRP A 1 480 ? 0.130 -14.477 4.170 1.00 86.38 480 TRP A C 1
ATOM 3971 O O . TRP A 1 480 ? 0.910 -14.516 3.222 1.00 86.38 480 TRP A O 1
ATOM 3981 N N . TYR A 1 481 ? 0.168 -15.344 5.180 1.00 85.38 481 TYR A N 1
ATOM 3982 C CA . TYR A 1 481 ? 1.201 -16.372 5.270 1.00 85.38 481 TYR A CA 1
ATOM 3983 C C . TYR A 1 481 ? 1.000 -17.433 4.194 1.00 85.38 481 TYR A C 1
ATOM 3985 O O . TYR A 1 481 ? 1.964 -17.839 3.552 1.00 85.38 481 TYR A O 1
ATOM 3993 N N . THR A 1 482 ? -0.248 -17.796 3.902 1.00 84.00 482 THR A N 1
ATOM 3994 C CA . THR A 1 482 ? -0.549 -18.698 2.786 1.00 84.00 482 THR A CA 1
ATOM 3995 C C . THR A 1 482 ? -0.181 -18.074 1.438 1.00 84.00 482 THR A C 1
ATOM 3997 O O . THR A 1 482 ? 0.450 -18.725 0.608 1.00 84.00 482 THR A O 1
ATOM 4000 N N . VAL A 1 483 ? -0.504 -16.795 1.212 1.00 86.81 483 VAL A N 1
ATOM 4001 C CA . VAL A 1 483 ? -0.090 -16.085 -0.014 1.00 86.81 483 VAL A CA 1
ATOM 4002 C C . VAL A 1 483 ? 1.434 -16.005 -0.122 1.00 86.81 483 VAL A C 1
ATOM 4004 O O . VAL A 1 483 ? 1.970 -16.202 -1.209 1.00 86.81 483 VAL A O 1
ATOM 4007 N N . LEU A 1 484 ? 2.129 -15.724 0.981 1.00 87.75 484 LEU A N 1
ATOM 4008 C CA . LEU A 1 484 ? 3.587 -15.662 1.040 1.00 87.75 484 LEU A CA 1
ATOM 4009 C C . LEU A 1 484 ? 4.216 -17.003 0.647 1.00 87.75 484 LEU A C 1
ATOM 4011 O O . LEU A 1 484 ? 5.042 -17.022 -0.261 1.00 87.75 484 LEU A O 1
ATOM 4015 N N . ASN A 1 485 ? 3.759 -18.100 1.254 1.00 86.06 485 ASN A N 1
ATOM 4016 C CA . ASN A 1 485 ? 4.236 -19.450 0.950 1.00 86.06 485 ASN A CA 1
ATOM 4017 C C . ASN A 1 485 ? 4.036 -19.785 -0.530 1.00 86.06 485 ASN A C 1
ATOM 4019 O O . ASN A 1 485 ? 4.979 -20.184 -1.202 1.00 86.06 485 ASN A O 1
ATOM 4023 N N . VAL A 1 486 ? 2.846 -19.513 -1.078 1.00 88.31 486 VAL A N 1
ATOM 4024 C CA . VAL A 1 486 ? 2.581 -19.746 -2.504 1.00 88.31 486 VAL A CA 1
ATOM 4025 C C . VAL A 1 486 ? 3.517 -18.921 -3.390 1.00 88.31 486 VAL A C 1
ATOM 4027 O O . VAL A 1 486 ? 3.997 -19.422 -4.402 1.00 88.31 486 VAL A O 1
ATOM 4030 N N . LEU A 1 487 ? 3.788 -17.657 -3.041 1.00 88.75 487 LEU A N 1
ATOM 4031 C CA . LEU A 1 487 ? 4.716 -16.811 -3.799 1.00 88.75 487 LEU A CA 1
ATOM 4032 C C . LEU A 1 487 ? 6.151 -17.362 -3.760 1.00 88.75 487 LEU A C 1
ATOM 4034 O O . LEU A 1 487 ? 6.837 -17.337 -4.784 1.00 88.75 487 LEU A O 1
ATOM 4038 N N . GLU A 1 488 ? 6.598 -17.868 -2.614 1.00 87.94 488 GLU A N 1
ATOM 4039 C CA . GLU A 1 488 ? 7.913 -18.495 -2.460 1.00 87.94 488 GLU A CA 1
ATOM 4040 C C . GLU A 1 488 ? 8.009 -19.825 -3.221 1.00 87.94 488 GLU A C 1
ATOM 4042 O O . GLU A 1 488 ? 8.999 -20.042 -3.925 1.00 87.94 488 GLU A O 1
ATOM 4047 N N . ASP A 1 489 ? 6.956 -20.647 -3.191 1.00 85.69 489 ASP A N 1
ATOM 4048 C CA . ASP A 1 489 ? 6.865 -21.931 -3.900 1.00 85.69 489 ASP A CA 1
ATOM 4049 C C . ASP A 1 489 ? 6.955 -21.755 -5.419 1.00 85.69 489 ASP A C 1
ATOM 4051 O O . ASP A 1 489 ? 7.687 -22.474 -6.102 1.00 85.69 489 ASP A O 1
ATOM 4055 N N . ILE A 1 490 ? 6.304 -20.722 -5.965 1.00 86.56 490 ILE A N 1
ATOM 4056 C CA . ILE A 1 490 ? 6.460 -20.364 -7.381 1.00 86.56 490 ILE A CA 1
ATOM 4057 C C . ILE A 1 490 ? 7.793 -19.652 -7.666 1.00 86.56 490 ILE A C 1
ATOM 4059 O O . ILE A 1 490 ? 7.985 -19.086 -8.744 1.00 86.56 490 ILE A O 1
ATOM 4063 N N . GLY A 1 491 ? 8.743 -19.645 -6.734 1.00 81.38 491 GLY A N 1
ATOM 4064 C CA . GLY A 1 491 ? 10.100 -19.139 -6.921 1.00 81.38 491 GLY A CA 1
ATOM 4065 C C . GLY A 1 491 ? 10.218 -17.615 -6.962 1.00 81.38 491 GLY A C 1
ATOM 4066 O O . GLY A 1 491 ? 11.112 -17.097 -7.636 1.00 81.38 491 GLY A O 1
ATOM 4067 N N . ILE A 1 492 ? 9.327 -16.877 -6.292 1.00 84.62 492 ILE A N 1
ATOM 4068 C CA . ILE A 1 492 ? 9.505 -15.439 -6.053 1.00 84.62 492 ILE A CA 1
ATOM 4069 C C . ILE A 1 492 ? 10.242 -15.260 -4.726 1.00 84.62 492 ILE A C 1
ATOM 4071 O O . ILE A 1 492 ? 9.663 -15.382 -3.654 1.00 84.62 492 ILE A O 1
ATOM 4075 N N . THR A 1 493 ? 11.530 -14.922 -4.795 1.00 80.56 493 THR A N 1
ATOM 4076 C CA . THR A 1 493 ? 12.342 -14.674 -3.599 1.00 80.56 493 THR A CA 1
ATOM 4077 C C . THR A 1 493 ? 11.917 -13.385 -2.895 1.00 80.56 493 THR A C 1
ATOM 4079 O O . THR A 1 493 ? 12.015 -12.292 -3.462 1.00 80.56 493 THR A O 1
ATOM 4082 N N . MET A 1 494 ? 11.489 -13.504 -1.639 1.00 79.81 494 MET A N 1
ATOM 4083 C CA . MET A 1 494 ? 11.058 -12.380 -0.811 1.00 79.81 494 MET A CA 1
ATOM 4084 C C . MET A 1 494 ? 12.236 -11.772 -0.052 1.00 79.81 494 MET A C 1
ATOM 4086 O O . MET A 1 494 ? 12.612 -12.227 1.024 1.00 79.81 494 MET A O 1
ATOM 4090 N N . THR A 1 495 ? 12.829 -10.705 -0.596 1.00 77.75 495 THR A N 1
ATOM 4091 C CA . THR A 1 495 ? 13.751 -9.881 0.205 1.00 77.75 495 THR A CA 1
ATOM 4092 C C . THR A 1 495 ? 12.966 -9.132 1.292 1.00 77.75 495 THR A C 1
ATOM 4094 O O . THR A 1 495 ? 11.779 -8.855 1.087 1.00 77.75 495 THR A O 1
ATOM 4097 N N . PRO A 1 496 ? 13.587 -8.739 2.422 1.00 72.88 496 PRO A N 1
ATOM 4098 C CA . PRO A 1 496 ? 12.896 -8.019 3.497 1.00 72.88 496 PRO A CA 1
ATOM 4099 C C . PRO A 1 496 ? 12.146 -6.762 3.024 1.00 72.88 496 PRO A C 1
ATOM 4101 O O . PRO A 1 496 ? 11.078 -6.432 3.540 1.00 72.88 496 PRO A O 1
ATOM 4104 N N . GLU A 1 497 ? 12.669 -6.067 2.010 1.00 69.88 497 GLU A N 1
ATOM 4105 C CA . GLU A 1 497 ? 12.013 -4.895 1.423 1.00 69.88 497 GLU A CA 1
ATOM 4106 C C . GLU A 1 497 ? 10.828 -5.285 0.532 1.00 69.88 497 GLU A C 1
ATOM 4108 O O . GLU A 1 497 ? 9.776 -4.646 0.594 1.00 69.88 497 GLU A O 1
ATOM 4113 N N . LEU A 1 498 ? 10.972 -6.334 -0.288 1.00 75.44 498 LEU A N 1
ATOM 4114 C CA . LEU A 1 498 ? 9.898 -6.805 -1.163 1.00 75.44 498 LEU A CA 1
ATOM 4115 C C . LEU A 1 498 ? 8.734 -7.378 -0.351 1.00 75.44 498 LEU A C 1
ATOM 4117 O O . LEU A 1 498 ? 7.584 -7.059 -0.648 1.00 75.44 498 LEU A O 1
ATOM 4121 N N . HIS A 1 499 ? 9.037 -8.141 0.701 1.00 80.50 499 HIS A N 1
ATOM 4122 C CA . HIS A 1 499 ? 8.057 -8.686 1.636 1.00 80.50 499 HIS A CA 1
ATOM 4123 C C . HIS A 1 499 ? 7.107 -7.588 2.136 1.00 80.50 499 HIS A C 1
ATOM 4125 O O . HIS A 1 499 ? 5.895 -7.699 1.979 1.00 80.50 499 HIS A O 1
ATOM 4131 N N . LYS A 1 500 ? 7.646 -6.475 2.651 1.00 74.50 500 LYS A N 1
ATOM 4132 C CA . LYS A 1 500 ? 6.851 -5.349 3.180 1.00 74.50 500 LYS A CA 1
ATOM 4133 C C . LYS A 1 500 ? 5.965 -4.694 2.126 1.00 74.50 500 LYS A C 1
ATOM 4135 O O . LYS A 1 500 ? 4.821 -4.339 2.400 1.00 74.50 500 LYS A O 1
ATOM 4140 N N . LEU A 1 501 ? 6.480 -4.528 0.911 1.00 75.50 501 LEU A N 1
ATOM 4141 C CA . LEU A 1 501 ? 5.735 -3.906 -0.181 1.00 75.50 501 LEU A CA 1
ATOM 4142 C C . LEU A 1 501 ? 4.584 -4.788 -0.647 1.00 75.50 501 LEU A C 1
ATOM 4144 O O . LEU A 1 501 ? 3.463 -4.310 -0.807 1.00 75.50 501 LEU A O 1
ATOM 4148 N N . VAL A 1 502 ? 4.851 -6.075 -0.851 1.00 80.25 502 VAL A N 1
ATOM 4149 C CA . VAL A 1 502 ? 3.827 -7.039 -1.251 1.00 80.25 502 VAL A CA 1
ATOM 4150 C C . VAL A 1 502 ? 2.796 -7.192 -0.131 1.00 80.25 502 VAL A C 1
ATOM 4152 O O . VAL A 1 502 ? 1.601 -7.173 -0.415 1.00 80.25 502 VAL A O 1
ATOM 4155 N N . GLN A 1 503 ? 3.224 -7.199 1.134 1.00 82.69 503 GLN A N 1
ATOM 4156 C CA . GLN A 1 503 ? 2.333 -7.191 2.295 1.00 82.69 503 GLN A CA 1
ATOM 4157 C C . GLN A 1 503 ? 1.435 -5.946 2.320 1.00 82.69 503 GLN A C 1
ATOM 4159 O O . GLN A 1 503 ? 0.219 -6.069 2.473 1.00 82.69 503 GLN A O 1
ATOM 4164 N N . PHE A 1 504 ? 1.989 -4.749 2.089 1.00 78.19 504 PHE A N 1
ATOM 4165 C CA . PHE A 1 504 ? 1.199 -3.517 1.985 1.00 78.19 504 PHE A CA 1
ATOM 4166 C C . PHE A 1 504 ? 0.216 -3.557 0.817 1.00 78.19 504 PHE A C 1
ATOM 4168 O O . PHE A 1 504 ? -0.934 -3.136 0.953 1.00 78.19 504 PHE A O 1
ATOM 4175 N N . LYS A 1 505 ? 0.621 -4.136 -0.314 1.00 78.38 505 LYS A N 1
ATOM 4176 C CA . LYS A 1 505 ? -0.274 -4.340 -1.448 1.00 78.38 505 LYS A CA 1
ATOM 4177 C C . LYS A 1 505 ? -1.447 -5.253 -1.096 1.00 78.38 505 LYS A C 1
ATOM 4179 O O . LYS A 1 505 ? -2.590 -4.901 -1.382 1.00 78.38 505 LYS A O 1
ATOM 4184 N N . CYS A 1 506 ? -1.166 -6.400 -0.483 1.00 83.25 506 CYS A N 1
ATOM 4185 C CA . CYS A 1 506 ? -2.173 -7.354 -0.030 1.00 83.25 506 CYS A CA 1
ATOM 4186 C C . CYS A 1 506 ? -3.154 -6.693 0.938 1.00 83.25 506 CYS A C 1
ATOM 4188 O O . CYS A 1 506 ? -4.365 -6.757 0.729 1.00 83.25 506 CYS A O 1
ATOM 4190 N N . PHE A 1 507 ? -2.627 -5.962 1.925 1.00 82.25 507 PHE A N 1
ATOM 4191 C CA . PHE A 1 507 ? -3.435 -5.185 2.856 1.00 82.25 507 PHE A CA 1
ATOM 4192 C C . PHE A 1 507 ? -4.327 -4.179 2.123 1.00 82.25 507 PHE A C 1
ATOM 4194 O O . PHE A 1 507 ? -5.514 -4.081 2.416 1.00 82.25 507 PHE A O 1
ATOM 4201 N N . LYS A 1 508 ? -3.813 -3.455 1.124 1.00 77.62 508 LYS A N 1
ATOM 4202 C CA . LYS A 1 508 ? -4.575 -2.415 0.420 1.00 77.62 508 LYS A CA 1
ATOM 4203 C C . LYS A 1 508 ? -5.817 -2.943 -0.311 1.00 77.62 508 LYS A C 1
ATOM 4205 O O . LYS A 1 508 ? -6.789 -2.197 -0.433 1.00 77.62 508 LYS A O 1
ATOM 4210 N N . LEU A 1 509 ? -5.814 -4.198 -0.767 1.00 80.62 509 LEU A N 1
ATOM 4211 C CA . LEU A 1 509 ? -6.928 -4.783 -1.527 1.00 80.62 509 LEU A CA 1
ATOM 4212 C C . LEU A 1 509 ? -8.234 -4.856 -0.716 1.00 80.62 509 LEU A C 1
ATOM 4214 O O . LEU A 1 509 ? -9.303 -4.571 -1.256 1.00 80.62 509 LEU A O 1
ATOM 4218 N N . LYS A 1 510 ? -8.156 -5.217 0.571 1.00 80.06 510 LYS A N 1
ATOM 4219 C CA . LYS A 1 510 ? -9.331 -5.404 1.451 1.00 80.06 510 LYS A CA 1
ATOM 4220 C C . LYS A 1 510 ? -9.191 -4.812 2.857 1.00 80.06 510 LYS A C 1
ATOM 4222 O O . LYS A 1 510 ? -10.072 -5.008 3.684 1.00 80.06 510 LYS A O 1
ATOM 4227 N N . LYS A 1 511 ? -8.118 -4.066 3.127 1.00 80.06 511 LYS A N 1
ATOM 4228 C CA . LYS A 1 511 ? -7.736 -3.549 4.458 1.00 80.06 511 LYS A CA 1
ATOM 4229 C C . LYS A 1 511 ? -7.562 -4.650 5.510 1.00 80.06 511 LYS A C 1
ATOM 4231 O O . LYS A 1 511 ? -7.721 -4.408 6.703 1.00 80.06 511 LYS A O 1
ATOM 4236 N N . SER A 1 512 ? -7.223 -5.860 5.067 1.00 78.25 512 SER A N 1
ATOM 4237 C CA . SER A 1 512 ? -6.990 -7.022 5.920 1.00 78.25 512 SER A CA 1
ATOM 4238 C C . SER A 1 512 ? -5.916 -7.920 5.312 1.00 78.25 512 SER A C 1
ATOM 4240 O O . SER A 1 512 ? -5.846 -8.069 4.093 1.00 78.25 512 SER A O 1
ATOM 4242 N N . LEU A 1 513 ? -5.078 -8.497 6.174 1.00 80.44 513 LEU A N 1
ATOM 4243 C CA . LEU A 1 513 ? -4.108 -9.534 5.814 1.00 80.44 513 LEU A CA 1
ATOM 4244 C C . LEU A 1 513 ? -4.665 -10.952 6.006 1.00 80.44 513 LEU A C 1
ATOM 4246 O O . LEU A 1 513 ? -4.029 -11.907 5.583 1.00 80.44 513 LEU A O 1
ATOM 4250 N N . GLU A 1 514 ? -5.843 -11.096 6.614 1.00 81.06 514 GLU A N 1
ATOM 4251 C CA . GLU A 1 514 ? -6.506 -12.391 6.821 1.00 81.06 514 GLU A CA 1
ATOM 4252 C C . GLU A 1 514 ? -7.359 -12.795 5.609 1.00 81.06 514 GLU A C 1
ATOM 4254 O O . GLU A 1 514 ? -7.637 -13.968 5.401 1.00 81.06 514 GLU A O 1
ATOM 4259 N N . THR A 1 515 ? -7.793 -11.819 4.802 1.00 83.31 515 THR A N 1
ATOM 4260 C CA . THR A 1 515 ? -8.722 -12.023 3.677 1.00 83.31 515 THR A CA 1
ATOM 4261 C C . THR A 1 515 ? -8.231 -11.327 2.409 1.00 83.31 515 THR A C 1
ATOM 4263 O O . THR A 1 515 ? -8.785 -10.329 1.942 1.00 83.31 515 THR A O 1
ATOM 4266 N N . ILE A 1 516 ? -7.155 -11.852 1.827 1.00 84.81 516 ILE A N 1
ATOM 4267 C CA . ILE A 1 516 ? -6.522 -11.293 0.631 1.00 84.81 516 ILE A CA 1
ATOM 4268 C C . ILE A 1 516 ? -7.176 -11.888 -0.620 1.00 84.81 516 ILE A C 1
ATOM 4270 O O . ILE A 1 516 ? -7.109 -13.103 -0.819 1.00 84.81 516 ILE A O 1
ATOM 4274 N N . PRO A 1 517 ? -7.757 -11.068 -1.517 1.00 87.12 517 PRO A N 1
ATOM 4275 C CA . PRO A 1 517 ? -8.269 -11.551 -2.793 1.00 87.12 517 PRO A CA 1
ATOM 4276 C C . PRO A 1 517 ? -7.099 -11.843 -3.744 1.00 87.12 517 PRO A C 1
ATOM 4278 O O . PRO A 1 517 ? -6.667 -10.983 -4.516 1.00 87.12 517 PRO A O 1
ATOM 4281 N N . TYR A 1 518 ? -6.565 -13.065 -3.692 1.00 85.81 518 TYR A N 1
ATOM 4282 C CA . TYR A 1 518 ? -5.342 -13.454 -4.410 1.00 85.81 518 TYR A CA 1
ATOM 4283 C C . TYR A 1 518 ? -5.454 -13.279 -5.934 1.00 85.81 518 TYR A C 1
ATOM 4285 O O . TYR A 1 518 ? -4.465 -12.987 -6.605 1.00 85.81 518 TYR A O 1
ATOM 4293 N N . ARG A 1 519 ? -6.669 -13.366 -6.492 1.00 85.56 519 ARG A N 1
ATOM 4294 C CA . ARG A 1 519 ? -6.932 -13.151 -7.928 1.00 85.56 519 ARG A CA 1
ATOM 4295 C C . ARG A 1 519 ? -6.637 -11.728 -8.399 1.00 85.56 519 ARG A C 1
ATOM 4297 O O . ARG A 1 519 ? -6.403 -11.537 -9.586 1.00 85.56 519 ARG A O 1
ATOM 4304 N N . ASP A 1 520 ? -6.645 -10.754 -7.492 1.00 84.19 520 ASP A N 1
ATOM 4305 C CA . ASP A 1 520 ? -6.384 -9.347 -7.804 1.00 84.19 520 ASP A CA 1
ATOM 4306 C C . ASP A 1 520 ? -4.917 -8.948 -7.582 1.00 84.19 520 ASP A C 1
ATOM 4308 O O . ASP A 1 520 ? -4.518 -7.820 -7.888 1.00 84.19 520 ASP A O 1
ATOM 4312 N N . LEU A 1 521 ? -4.086 -9.868 -7.078 1.00 82.81 521 LEU A N 1
ATOM 4313 C CA . LEU A 1 521 ? -2.686 -9.598 -6.762 1.00 82.81 521 LEU A CA 1
ATOM 4314 C C . LEU A 1 521 ? -1.827 -9.367 -8.019 1.00 82.81 521 LEU A C 1
ATOM 4316 O O . LEU A 1 521 ? -0.832 -8.637 -7.969 1.00 82.81 521 LEU A O 1
ATOM 4320 N N . ASP A 1 522 ? -2.235 -9.917 -9.163 1.00 73.94 522 ASP A N 1
ATOM 4321 C CA . ASP A 1 522 ? -1.556 -9.769 -10.455 1.00 73.94 522 ASP A CA 1
ATOM 4322 C C . ASP A 1 522 ? -1.761 -8.385 -11.104 1.00 73.94 522 ASP A C 1
ATOM 4324 O O . ASP A 1 522 ? -0.991 -7.984 -11.992 1.00 73.94 522 ASP A O 1
ATOM 4328 N N . ARG A 1 523 ? -2.761 -7.621 -10.640 1.00 75.00 523 ARG A N 1
ATOM 4329 C CA . ARG A 1 523 ? -3.070 -6.287 -11.160 1.00 75.00 523 ARG A CA 1
ATOM 4330 C C . ARG A 1 523 ? -1.899 -5.341 -10.889 1.00 75.00 523 ARG A C 1
ATOM 4332 O O . ARG A 1 523 ? -1.406 -5.301 -9.756 1.00 75.00 523 ARG A O 1
ATOM 4339 N N . PRO A 1 524 ? -1.427 -4.582 -11.896 1.00 64.62 524 PRO A N 1
ATOM 4340 C CA . PRO A 1 524 ? -0.288 -3.686 -11.734 1.00 64.62 524 PRO A CA 1
ATOM 4341 C C . PRO A 1 524 ? -0.584 -2.641 -10.658 1.00 64.62 524 PRO A C 1
ATOM 4343 O O . PRO A 1 524 ? -1.610 -1.965 -10.702 1.00 64.62 524 PRO A O 1
ATOM 4346 N N . TRP A 1 525 ? 0.316 -2.521 -9.687 1.00 66.44 525 TRP A N 1
ATOM 4347 C CA . TRP A 1 525 ? 0.199 -1.533 -8.624 1.00 66.44 525 TRP A CA 1
ATOM 4348 C C . TRP A 1 525 ? 0.795 -0.200 -9.084 1.00 66.44 525 TRP A C 1
ATOM 4350 O O . TRP A 1 525 ? 1.938 -0.145 -9.544 1.00 66.44 525 TRP A O 1
ATOM 4360 N N . ILE A 1 526 ? 0.018 0.881 -9.000 1.00 56.28 526 ILE A N 1
ATOM 4361 C CA . ILE A 1 526 ? 0.478 2.214 -9.394 1.00 56.28 526 ILE A CA 1
ATOM 4362 C C . ILE A 1 526 ? 1.428 2.727 -8.305 1.00 56.28 526 ILE A C 1
ATOM 4364 O O . ILE A 1 526 ? 1.002 3.118 -7.222 1.00 56.28 526 ILE A O 1
ATOM 4368 N N . VAL A 1 527 ? 2.728 2.748 -8.606 1.00 48.47 527 VAL A N 1
ATOM 4369 C CA . VAL A 1 527 ? 3.812 3.117 -7.671 1.00 48.47 527 VAL A CA 1
ATOM 4370 C C . VAL A 1 527 ? 3.627 4.518 -7.054 1.00 48.47 527 VAL A C 1
ATOM 4372 O O . VAL A 1 527 ? 4.052 4.746 -5.924 1.00 48.47 527 VAL A O 1
ATOM 4375 N N . HIS A 1 528 ? 2.915 5.437 -7.723 1.00 45.72 528 HIS A N 1
ATOM 4376 C CA . HIS A 1 528 ? 2.559 6.756 -7.168 1.00 45.72 528 HIS A CA 1
ATOM 4377 C C . HIS A 1 528 ? 1.726 6.700 -5.879 1.00 45.72 528 HIS A C 1
ATOM 4379 O O . HIS A 1 528 ? 1.719 7.668 -5.124 1.00 45.72 528 HIS A O 1
ATOM 4385 N N . GLU A 1 529 ? 1.064 5.580 -5.587 1.00 44.16 529 GLU A N 1
ATOM 4386 C CA . GLU A 1 529 ? 0.339 5.394 -4.328 1.00 44.16 529 GLU A CA 1
ATOM 4387 C C . GLU A 1 529 ? 1.253 4.981 -3.162 1.00 44.16 529 GLU A C 1
ATOM 4389 O O . GLU A 1 529 ? 0.918 5.249 -2.014 1.00 44.16 529 GLU A O 1
ATOM 4394 N N . VAL A 1 530 ? 2.413 4.376 -3.447 1.00 44.03 530 VAL A N 1
ATOM 4395 C CA . VAL A 1 530 ? 3.454 4.012 -2.461 1.00 44.03 530 VAL A CA 1
ATOM 4396 C C . VAL A 1 530 ? 4.398 5.193 -2.195 1.00 44.03 530 VAL A C 1
ATOM 4398 O O . VAL A 1 530 ? 4.968 5.312 -1.119 1.00 44.03 530 VAL A O 1
ATOM 4401 N N . LEU A 1 531 ? 4.514 6.133 -3.137 1.00 43.66 531 LEU A N 1
ATOM 4402 C CA . LEU A 1 531 ? 5.337 7.349 -3.021 1.00 43.66 531 LEU A CA 1
ATOM 4403 C C . LEU A 1 531 ? 4.815 8.394 -2.013 1.00 43.66 531 LEU A C 1
ATOM 4405 O O . LEU A 1 531 ? 5.427 9.444 -1.858 1.00 43.66 531 LEU A O 1
ATOM 4409 N N . LYS A 1 532 ? 3.716 8.107 -1.305 1.00 44.44 532 LYS A N 1
ATOM 4410 C CA . LYS A 1 532 ? 3.239 8.887 -0.147 1.00 44.44 532 LYS A CA 1
ATOM 4411 C C . LYS A 1 532 ? 3.644 8.265 1.199 1.00 44.44 532 LYS A C 1
ATOM 4413 O O . LYS A 1 532 ? 3.016 8.536 2.217 1.00 44.44 532 LYS A O 1
ATOM 4418 N N . VAL A 1 533 ? 4.651 7.392 1.195 1.00 42.06 533 VAL A N 1
ATOM 4419 C CA . VAL A 1 533 ? 5.278 6.817 2.395 1.00 42.06 533 VAL A CA 1
ATOM 4420 C C . VAL A 1 533 ? 6.275 7.839 2.981 1.00 42.06 533 VAL A C 1
ATOM 4422 O O . VAL A 1 533 ? 6.859 8.620 2.232 1.00 42.06 533 VAL A O 1
ATOM 4425 N N . PRO A 1 534 ? 6.446 7.896 4.315 1.00 38.19 534 PRO A N 1
ATOM 4426 C CA . PRO A 1 534 ? 6.644 9.138 5.059 1.00 38.19 534 PRO A CA 1
ATOM 4427 C C . PRO A 1 534 ? 8.043 9.768 5.032 1.00 38.19 534 PRO A C 1
ATOM 4429 O O . PRO A 1 534 ? 8.240 10.764 5.715 1.00 38.19 534 PRO A O 1
ATOM 4432 N N . ASN A 1 535 ? 8.993 9.256 4.248 1.00 40.59 535 ASN A N 1
ATOM 4433 C CA . ASN A 1 535 ? 10.336 9.827 4.187 1.00 40.59 535 ASN A CA 1
ATOM 4434 C C . ASN A 1 535 ? 10.709 10.261 2.766 1.00 40.59 535 ASN A C 1
ATOM 4436 O O . ASN A 1 535 ? 10.597 9.490 1.814 1.00 40.59 535 ASN A O 1
ATOM 4440 N N . TYR A 1 536 ? 11.264 11.475 2.704 1.00 35.28 536 TYR A N 1
ATOM 4441 C CA . TYR A 1 536 ? 11.945 12.125 1.580 1.00 35.28 536 TYR A CA 1
ATOM 4442 C C . TYR A 1 536 ? 11.063 12.901 0.592 1.00 35.28 536 TYR A C 1
ATOM 4444 O O . TYR A 1 536 ? 10.842 12.495 -0.545 1.00 35.28 536 TYR A O 1
ATOM 4452 N N . ALA A 1 537 ? 10.713 14.129 0.980 1.00 25.45 537 ALA A N 1
ATOM 4453 C CA . ALA A 1 537 ? 10.972 15.246 0.077 1.00 25.45 537 ALA A CA 1
ATOM 4454 C C . ALA A 1 537 ? 12.411 15.720 0.355 1.00 25.45 537 ALA A C 1
ATOM 4456 O O . ALA A 1 537 ? 12.687 16.111 1.492 1.00 25.45 537 ALA A O 1
ATOM 4457 N N . PRO A 1 538 ? 13.350 15.707 -0.609 1.00 26.05 538 PRO A N 1
ATOM 4458 C CA . PRO A 1 538 ? 14.447 16.647 -0.521 1.00 26.05 538 PRO A CA 1
ATOM 4459 C C . PRO A 1 538 ? 13.809 18.029 -0.645 1.00 26.05 538 PRO A C 1
ATOM 4461 O O . PRO A 1 538 ? 13.287 18.388 -1.702 1.00 26.05 538 PRO A O 1
ATOM 4464 N N . LEU A 1 539 ? 13.806 18.785 0.455 1.00 25.41 539 LEU A N 1
ATOM 4465 C CA . LEU A 1 539 ? 13.774 20.233 0.352 1.00 25.41 539 LEU A CA 1
ATOM 4466 C C . LEU A 1 539 ? 14.944 20.602 -0.564 1.00 25.41 539 LEU A C 1
ATOM 4468 O O . LEU A 1 539 ? 16.102 20.556 -0.152 1.00 25.41 539 LEU A O 1
ATOM 4472 N N . VAL A 1 540 ? 14.645 20.970 -1.807 1.00 24.41 540 VAL A N 1
ATOM 4473 C CA . VAL A 1 540 ? 15.453 21.992 -2.455 1.00 24.41 540 VAL A CA 1
ATOM 4474 C C . VAL A 1 540 ? 15.156 23.244 -1.645 1.00 24.41 540 VAL A C 1
ATOM 4476 O O . VAL A 1 540 ? 14.109 23.869 -1.790 1.00 24.41 540 VAL A O 1
ATOM 4479 N N . VAL A 1 541 ? 16.035 23.510 -0.682 1.00 26.64 541 VAL A N 1
ATOM 4480 C CA . VAL A 1 541 ? 16.167 24.822 -0.068 1.00 26.64 541 VAL A CA 1
ATOM 4481 C C . VAL A 1 541 ? 16.627 25.732 -1.202 1.00 26.64 541 VAL A C 1
ATOM 4483 O O . VAL A 1 541 ? 17.813 25.793 -1.509 1.00 26.64 541 VAL A O 1
ATOM 4486 N N . GLU A 1 542 ? 15.690 26.389 -1.882 1.00 25.92 542 GLU A N 1
ATOM 4487 C CA . GLU A 1 542 ? 16.016 27.702 -2.423 1.00 25.92 542 GLU A CA 1
ATOM 4488 C C . GLU A 1 542 ? 16.208 28.596 -1.202 1.00 25.92 542 GLU A C 1
ATOM 4490 O O . GLU A 1 542 ? 15.265 28.883 -0.460 1.00 25.92 542 GLU A O 1
ATOM 4495 N N . GLU A 1 543 ? 17.470 28.925 -0.932 1.00 24.56 543 GLU A N 1
ATOM 4496 C CA . GLU A 1 543 ? 17.842 29.912 0.069 1.00 24.56 543 GLU A CA 1
ATOM 4497 C C . GLU A 1 543 ? 17.006 31.180 -0.158 1.00 24.56 543 GLU A C 1
ATOM 4499 O O . GLU A 1 543 ? 17.016 31.737 -1.264 1.00 24.56 543 GLU A O 1
ATOM 4504 N N . PRO A 1 544 ? 16.264 31.661 0.853 1.00 26.73 544 PRO A N 1
ATOM 4505 C CA . PRO A 1 544 ? 15.602 32.941 0.741 1.00 26.73 544 PRO A CA 1
ATOM 4506 C C . PRO A 1 544 ? 16.692 34.009 0.697 1.00 26.73 544 PRO A C 1
ATOM 4508 O O . PRO A 1 544 ? 17.399 34.230 1.680 1.00 26.73 544 PRO A O 1
ATOM 4511 N N . ARG A 1 545 ? 16.823 34.678 -0.455 1.00 27.97 545 ARG A N 1
ATOM 4512 C CA . ARG A 1 545 ? 17.553 35.942 -0.531 1.00 27.97 545 ARG A CA 1
ATOM 4513 C C . ARG A 1 545 ? 16.973 36.872 0.524 1.00 27.97 545 ARG A C 1
ATOM 4515 O O . ARG A 1 545 ? 15.770 37.127 0.554 1.00 27.97 545 ARG A O 1
ATOM 4522 N N . GLU A 1 546 ? 17.861 37.312 1.399 1.00 31.00 546 GLU A N 1
ATOM 4523 C CA . GLU A 1 546 ? 17.605 38.239 2.483 1.00 31.00 546 GLU A CA 1
ATOM 4524 C C . GLU A 1 546 ? 16.771 39.424 1.994 1.00 31.00 546 GLU A C 1
ATOM 4526 O O . GLU A 1 546 ? 17.148 40.139 1.066 1.00 31.00 546 GLU A O 1
ATOM 4531 N N . THR A 1 547 ? 15.652 39.693 2.657 1.00 27.97 547 THR A N 1
ATOM 4532 C CA . THR A 1 547 ? 15.223 41.080 2.812 1.00 27.97 547 THR A CA 1
ATOM 4533 C C . THR A 1 547 ? 14.590 41.251 4.184 1.00 27.97 547 THR A C 1
ATOM 4535 O O . THR A 1 547 ? 13.541 40.705 4.514 1.00 27.97 547 THR A O 1
ATOM 4538 N N . ILE A 1 548 ? 15.363 41.960 4.994 1.00 28.92 548 ILE A N 1
ATOM 4539 C CA . ILE A 1 548 ? 15.128 42.511 6.322 1.00 28.92 548 ILE A CA 1
ATOM 4540 C C . ILE A 1 548 ? 13.650 42.843 6.583 1.00 28.92 548 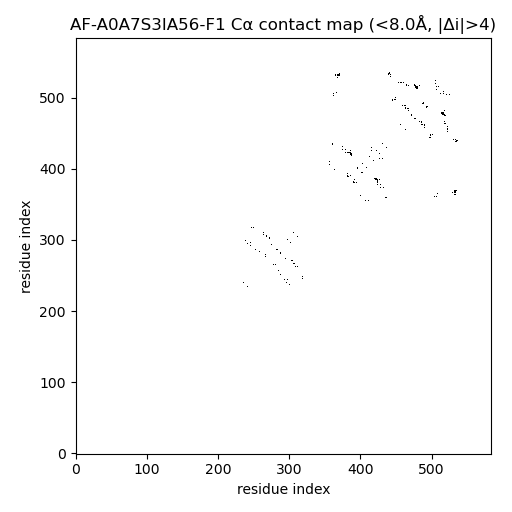ILE A C 1
ATOM 4542 O O . ILE A 1 548 ? 13.019 43.589 5.838 1.00 28.92 548 ILE A O 1
ATOM 4546 N N . ARG A 1 549 ? 13.130 42.337 7.710 1.00 25.98 549 ARG A N 1
ATOM 4547 C CA . ARG A 1 549 ? 11.947 42.900 8.365 1.00 25.98 549 ARG A CA 1
ATOM 4548 C C . ARG A 1 549 ? 12.310 44.244 8.985 1.00 25.98 549 ARG A C 1
ATOM 4550 O O . ARG A 1 549 ? 13.154 44.272 9.871 1.00 25.98 549 ARG A O 1
ATOM 4557 N N . SER A 1 550 ? 11.563 45.266 8.601 1.00 26.62 550 SER A N 1
ATOM 4558 C CA . SER A 1 550 ? 10.989 46.287 9.484 1.00 26.62 550 SER A CA 1
ATOM 4559 C C . SER A 1 550 ? 9.694 46.691 8.772 1.00 26.62 550 SER A C 1
ATOM 4561 O O . SER A 1 550 ? 9.724 46.981 7.584 1.00 26.62 550 SER A O 1
ATOM 4563 N N . ILE A 1 551 ? 8.510 46.613 9.365 1.00 28.09 551 ILE A N 1
ATOM 4564 C CA . ILE A 1 551 ? 7.990 47.643 10.263 1.00 28.09 551 ILE A CA 1
ATOM 4565 C C . ILE A 1 551 ? 6.740 47.072 10.951 1.00 28.09 551 ILE A C 1
ATOM 4567 O O . ILE A 1 551 ? 5.931 46.366 10.347 1.00 28.09 551 ILE A O 1
ATOM 4571 N N . GLU A 1 552 ? 6.638 47.373 12.237 1.00 27.89 552 GLU A N 1
ATOM 4572 C CA . GLU A 1 552 ? 5.497 47.134 13.107 1.00 27.89 552 GLU A CA 1
ATOM 4573 C C . GLU A 1 552 ? 4.249 47.921 12.673 1.00 27.89 552 GLU A C 1
ATOM 4575 O O . GLU A 1 552 ? 4.349 49.044 12.197 1.00 27.89 552 GLU A O 1
ATOM 4580 N N . SER A 1 553 ? 3.085 47.328 12.960 1.00 27.72 553 SER A N 1
ATOM 4581 C CA . SER A 1 553 ? 1.846 47.984 13.407 1.00 27.72 553 SER A CA 1
ATOM 4582 C C . SER A 1 553 ? 1.260 49.126 12.563 1.00 27.72 553 SER A C 1
ATOM 4584 O O . SER A 1 553 ? 1.786 50.229 12.552 1.00 27.72 553 SER A O 1
ATOM 4586 N N . THR A 1 554 ? 0.050 48.937 12.021 1.00 25.62 554 THR A N 1
ATOM 4587 C CA . THR A 1 554 ? -1.211 49.564 12.503 1.00 25.62 554 THR A CA 1
ATOM 4588 C C . THR A 1 554 ? -2.320 49.582 11.429 1.00 25.62 554 THR A C 1
ATOM 4590 O O . THR A 1 554 ? -2.085 49.884 10.269 1.00 25.62 554 THR A O 1
ATOM 4593 N N . THR A 1 555 ? -3.538 49.257 11.888 1.00 26.59 555 THR A N 1
ATOM 4594 C CA . THR A 1 555 ? -4.865 49.803 11.509 1.00 26.59 555 THR A CA 1
ATOM 4595 C C . THR A 1 555 ? -5.379 49.798 10.057 1.00 26.59 555 THR A C 1
ATOM 4597 O O . THR A 1 555 ? -4.837 50.453 9.181 1.00 26.59 555 THR A O 1
ATOM 4600 N N . LEU A 1 556 ? -6.549 49.151 9.908 1.00 29.67 556 LEU A N 1
ATOM 4601 C CA . LEU A 1 556 ? -7.794 49.625 9.267 1.00 29.67 556 LEU A CA 1
ATOM 4602 C C . LEU A 1 556 ? -7.682 50.591 8.073 1.00 29.67 556 LEU A C 1
ATOM 4604 O O . LEU A 1 556 ? -7.336 51.750 8.270 1.00 29.67 556 LEU A O 1
ATOM 4608 N N . LEU A 1 557 ? -8.203 50.181 6.909 1.00 26.11 557 LEU A N 1
ATOM 4609 C CA . LEU A 1 557 ? -9.377 50.818 6.289 1.00 26.11 557 LEU A CA 1
ATOM 4610 C C . LEU A 1 557 ? -9.810 50.095 5.006 1.00 26.11 557 LEU A C 1
ATOM 4612 O O . LEU A 1 557 ? -9.004 49.549 4.258 1.00 26.11 557 LEU A O 1
ATOM 4616 N N . GLU A 1 558 ? -11.123 50.102 4.816 1.00 33.47 558 GLU A N 1
ATOM 4617 C CA . GLU A 1 558 ? -11.871 49.717 3.624 1.00 33.47 558 GLU A CA 1
ATOM 4618 C C . GLU A 1 558 ? -11.369 50.449 2.371 1.00 33.47 558 GLU A C 1
ATOM 4620 O O . GLU A 1 558 ? -11.040 51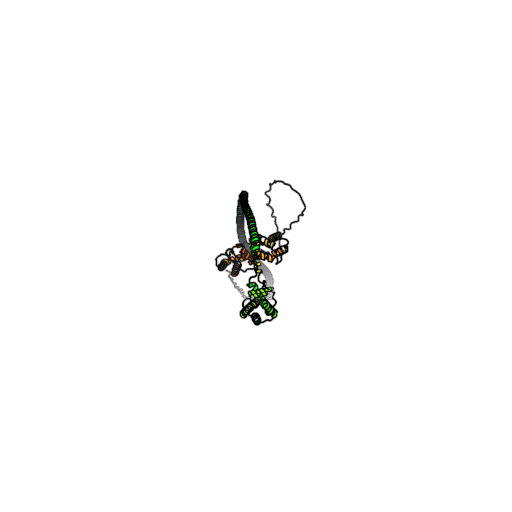.633 2.442 1.00 33.47 558 GLU A O 1
ATOM 4625 N N . THR A 1 559 ? -11.380 49.788 1.210 1.00 27.44 559 THR A N 1
ATOM 4626 C CA . THR A 1 559 ? -11.873 50.384 -0.048 1.00 27.44 559 THR A CA 1
ATOM 4627 C C . THR A 1 559 ? -12.030 49.335 -1.151 1.00 27.44 559 THR A C 1
ATOM 4629 O O . THR A 1 559 ? -11.282 48.364 -1.247 1.00 27.44 559 THR A O 1
ATOM 4632 N N . GLU A 1 560 ? -13.085 49.550 -1.929 1.00 27.11 560 GLU A N 1
ATOM 4633 C CA . GLU A 1 560 ? -13.618 48.772 -3.048 1.00 27.11 560 GLU A CA 1
ATOM 4634 C C . GLU A 1 560 ? -12.761 48.828 -4.338 1.00 27.11 560 GLU A C 1
ATOM 4636 O O . GLU A 1 560 ? -11.764 49.551 -4.384 1.00 27.11 560 GLU A O 1
ATOM 4641 N N . PRO A 1 561 ? -13.104 48.025 -5.372 1.00 41.88 561 PRO A N 1
ATOM 4642 C CA . PRO A 1 561 ? -12.214 47.660 -6.467 1.00 41.88 561 PRO A CA 1
ATOM 4643 C C . PRO A 1 561 ? -12.367 48.590 -7.671 1.00 41.88 561 PRO A C 1
ATOM 4645 O O . PRO A 1 561 ? -13.485 48.872 -8.078 1.00 41.88 561 PRO A O 1
ATOM 4648 N N . ASP A 1 562 ? -11.262 48.960 -8.320 1.00 28.52 562 ASP A N 1
ATOM 4649 C CA . ASP A 1 562 ? -11.303 49.390 -9.718 1.00 28.52 562 ASP A CA 1
ATOM 4650 C C . ASP A 1 562 ? -9.939 49.268 -10.412 1.00 28.52 562 ASP A C 1
ATOM 4652 O O . ASP A 1 562 ? -8.884 49.393 -9.792 1.00 28.52 562 ASP A O 1
ATOM 4656 N N . HIS A 1 563 ? -10.013 49.049 -11.730 1.00 29.05 563 HIS A N 1
ATOM 4657 C CA . HIS A 1 563 ? -8.938 49.008 -12.738 1.00 29.05 563 HIS A CA 1
ATOM 4658 C C . HIS A 1 563 ? -8.340 47.636 -13.101 1.00 29.05 563 HIS A C 1
ATOM 4660 O O . HIS A 1 563 ? -7.168 47.339 -12.881 1.00 29.05 563 HIS A O 1
ATOM 4666 N N . LEU A 1 564 ? -9.140 46.844 -13.825 1.00 31.88 564 LEU A N 1
ATOM 4667 C CA . LEU A 1 564 ? -8.645 45.946 -14.873 1.00 31.88 564 LEU A CA 1
ATOM 4668 C C . LEU A 1 564 ? -8.778 46.641 -16.233 1.00 31.88 564 LEU A C 1
ATOM 4670 O O . LEU A 1 564 ? -9.864 46.637 -16.801 1.00 31.88 564 LEU A O 1
ATOM 4674 N N . MET A 1 565 ? -7.685 47.179 -16.773 1.00 28.95 565 MET A N 1
ATOM 4675 C CA . MET A 1 565 ? -7.508 47.388 -18.214 1.00 28.95 565 MET A CA 1
ATOM 4676 C C . MET A 1 565 ? -6.016 47.315 -18.564 1.00 28.95 565 MET A C 1
ATOM 4678 O O . MET A 1 565 ? -5.196 47.945 -17.910 1.00 28.95 565 MET A O 1
ATOM 4682 N N . GLU A 1 566 ? -5.732 46.569 -19.637 1.00 30.42 566 GLU A N 1
ATOM 4683 C CA . GLU A 1 566 ? -4.516 46.605 -20.468 1.00 30.42 566 GLU A CA 1
ATOM 4684 C C . GLU A 1 566 ? -3.227 46.050 -19.827 1.00 30.42 566 GLU A C 1
ATOM 4686 O O . GLU A 1 566 ? -2.601 46.625 -18.953 1.00 30.42 566 GLU A O 1
ATOM 4691 N N . THR A 1 567 ? -2.703 44.911 -20.274 1.00 29.61 567 THR A N 1
ATOM 4692 C CA . THR A 1 567 ? -2.103 44.809 -21.609 1.00 29.61 567 THR A CA 1
ATOM 4693 C C . THR A 1 567 ? -1.906 43.343 -22.003 1.00 29.61 567 THR A C 1
ATOM 4695 O O . THR A 1 567 ? -1.313 42.535 -21.290 1.00 29.61 567 THR A O 1
ATOM 4698 N N . ARG A 1 568 ? -2.421 43.012 -23.187 1.00 32.88 568 ARG A N 1
ATOM 4699 C CA . ARG A 1 568 ? -2.098 41.818 -23.967 1.00 32.88 568 ARG A CA 1
ATOM 4700 C C . ARG A 1 568 ? -1.032 42.244 -24.981 1.00 32.88 568 ARG A C 1
ATOM 4702 O O . ARG A 1 568 ? -1.120 43.349 -25.501 1.00 32.88 568 ARG A O 1
ATOM 4709 N N . ASP A 1 569 ? -0.087 41.346 -25.243 1.00 31.77 569 ASP A N 1
ATOM 4710 C CA . ASP A 1 569 ? 1.011 41.432 -26.222 1.00 31.77 569 ASP A CA 1
ATOM 4711 C C . ASP A 1 569 ? 2.312 42.096 -25.746 1.00 31.77 569 ASP A C 1
ATOM 4713 O O . ASP A 1 569 ? 2.523 43.291 -25.911 1.00 31.77 569 ASP A O 1
ATOM 4717 N N . SER A 1 570 ? 3.243 41.271 -25.246 1.00 32.47 570 SER A N 1
ATOM 4718 C CA . SER A 1 570 ? 4.682 41.343 -25.579 1.00 32.47 570 SER A CA 1
ATOM 4719 C C . SER A 1 570 ? 5.476 40.270 -24.837 1.00 32.47 570 SER A C 1
ATOM 4721 O O . SER A 1 570 ? 6.024 40.545 -23.785 1.00 32.47 570 SER A O 1
ATOM 4723 N N . LEU A 1 571 ? 5.573 39.054 -25.386 1.00 28.66 571 LEU A N 1
ATOM 4724 C CA . LEU A 1 571 ? 6.690 38.131 -25.111 1.00 28.66 571 LEU A CA 1
ATOM 4725 C C . LEU A 1 571 ? 6.890 37.183 -26.314 1.00 28.66 571 LEU A C 1
ATOM 4727 O O . LEU A 1 571 ? 6.772 35.962 -26.232 1.00 28.66 571 LEU A O 1
ATOM 4731 N N . LEU A 1 572 ? 7.189 37.778 -27.471 1.00 33.38 572 LEU A N 1
ATOM 4732 C CA . LEU A 1 572 ? 7.950 37.139 -28.544 1.00 33.38 572 LEU A CA 1
ATOM 4733 C C . LEU A 1 572 ? 9.245 37.933 -28.694 1.00 33.38 572 LEU A C 1
ATOM 4735 O O . LEU A 1 572 ? 9.221 39.062 -29.167 1.00 33.38 572 LEU A O 1
ATOM 4739 N N . GLY A 1 573 ? 10.364 37.329 -28.302 1.00 29.41 573 GLY A N 1
ATOM 4740 C CA . GLY A 1 573 ? 11.693 37.865 -28.584 1.00 29.41 573 GLY A CA 1
ATOM 4741 C C . GLY A 1 573 ? 12.629 37.778 -27.392 1.00 29.41 573 GLY A C 1
ATOM 4742 O O . GLY A 1 573 ? 12.612 38.658 -26.548 1.00 29.41 573 GLY A O 1
ATOM 4743 N N . GLN A 1 574 ? 13.424 36.706 -27.346 1.00 31.00 574 GLN A N 1
ATOM 4744 C CA . GLN A 1 574 ? 14.868 36.713 -27.062 1.00 31.00 574 GLN A CA 1
ATOM 4745 C C . GLN A 1 574 ? 15.324 35.281 -26.748 1.00 31.00 574 GLN A C 1
ATOM 4747 O O . GLN A 1 574 ? 15.101 34.736 -25.670 1.00 31.00 574 GLN A O 1
ATOM 4752 N N . ARG A 1 575 ? 15.966 34.646 -27.730 1.00 28.52 575 ARG A N 1
ATOM 4753 C CA . ARG A 1 575 ? 16.921 33.560 -27.500 1.00 28.52 575 ARG A CA 1
ATOM 4754 C C . ARG A 1 575 ? 18.181 33.937 -28.254 1.00 28.52 575 ARG A C 1
ATOM 4756 O O . ARG A 1 575 ? 18.286 33.679 -29.450 1.00 28.52 575 ARG A O 1
ATOM 4763 N N . GLU A 1 576 ? 19.080 34.602 -27.543 1.00 30.75 576 GLU A N 1
ATOM 4764 C CA . GLU A 1 576 ? 20.469 34.731 -27.951 1.00 30.75 576 GLU A CA 1
ATOM 4765 C C . GLU A 1 576 ? 21.252 33.472 -27.565 1.00 30.75 576 GLU A C 1
ATOM 4767 O O . GLU A 1 576 ? 20.924 32.732 -26.636 1.00 30.75 576 GLU A O 1
ATOM 4772 N N . SER A 1 577 ? 22.244 33.232 -28.405 1.00 31.30 577 SER A N 1
ATOM 4773 C CA . SER A 1 577 ? 23.223 32.160 -28.476 1.00 31.30 577 SER A CA 1
ATOM 4774 C C . SER A 1 577 ? 24.044 31.946 -27.206 1.00 31.30 577 SER A C 1
ATOM 4776 O O . SER A 1 577 ? 24.552 32.904 -26.633 1.00 31.30 577 SER A O 1
ATOM 4778 N N . VAL A 1 578 ? 24.312 30.679 -26.876 1.00 28.44 578 VAL A N 1
ATOM 4779 C CA . VAL A 1 578 ? 25.489 30.294 -26.086 1.00 28.44 578 VAL A CA 1
ATOM 4780 C C . VAL A 1 578 ? 26.317 29.313 -26.910 1.00 28.44 578 VAL A C 1
ATOM 4782 O O . VAL A 1 578 ? 25.853 28.238 -27.294 1.00 28.44 578 VAL A O 1
ATOM 4785 N N . THR A 1 579 ? 27.517 29.775 -27.232 1.00 33.28 579 THR A N 1
ATOM 4786 C CA . THR A 1 579 ? 28.633 29.126 -27.914 1.00 33.28 579 THR A CA 1
ATOM 4787 C C . THR A 1 579 ? 29.373 28.136 -27.012 1.00 33.28 579 THR A C 1
ATOM 4789 O O . THR A 1 579 ? 29.487 28.347 -25.810 1.00 33.28 579 THR A O 1
ATOM 4792 N N . GLU A 1 580 ? 29.855 27.074 -27.662 1.00 30.00 580 GLU A N 1
ATOM 4793 C CA . GLU A 1 580 ? 31.148 26.385 -27.497 1.00 30.00 580 GLU A CA 1
ATOM 4794 C C . GLU A 1 580 ? 31.679 26.072 -26.086 1.00 30.00 580 GLU A C 1
ATOM 4796 O O . GLU A 1 580 ? 32.113 26.941 -25.338 1.00 30.00 580 GLU A O 1
ATOM 4801 N N . PHE A 1 581 ? 31.785 24.769 -25.805 1.00 27.98 581 PHE A N 1
ATOM 4802 C CA . PHE A 1 581 ? 32.781 24.211 -24.893 1.00 27.98 581 PHE A CA 1
ATOM 4803 C C . PHE A 1 581 ? 33.784 23.407 -25.729 1.00 27.98 581 PHE A C 1
ATOM 4805 O O . PHE A 1 581 ? 33.437 22.364 -26.288 1.00 27.98 581 PHE A O 1
ATOM 4812 N N . GLU A 1 582 ? 35.008 23.922 -25.832 1.00 35.81 582 GLU A N 1
ATOM 4813 C CA . GLU A 1 582 ? 36.171 23.202 -26.345 1.00 35.81 582 GLU A CA 1
ATOM 4814 C C . GLU A 1 582 ? 36.762 22.284 -25.269 1.00 35.81 582 GLU A C 1
ATOM 4816 O O . GLU A 1 582 ? 36.828 22.618 -24.085 1.00 35.81 582 GLU A O 1
ATOM 4821 N N . PHE A 1 583 ? 37.194 21.113 -25.731 1.00 29.56 583 PHE A N 1
ATOM 4822 C CA . PHE A 1 583 ? 38.041 20.160 -25.027 1.00 29.56 583 PHE A CA 1
ATOM 4823 C C . PHE A 1 583 ? 39.502 20.637 -25.054 1.00 29.56 583 PHE A C 1
ATOM 4825 O O . PHE A 1 583 ? 40.017 20.948 -26.127 1.00 29.56 583 PHE A O 1
ATOM 4832 N N . ASN A 1 584 ? 40.172 20.571 -23.903 1.00 37.38 584 ASN A N 1
ATOM 4833 C CA . ASN A 1 584 ? 41.583 20.197 -23.774 1.00 37.38 584 ASN A CA 1
ATOM 4834 C C . ASN A 1 584 ? 41.749 19.349 -22.516 1.00 37.38 584 ASN A C 1
ATOM 4836 O O . ASN A 1 584 ? 41.260 19.796 -21.452 1.00 37.38 584 ASN A O 1
#

pLDDT: mean 70.06, std 21.06, range [24.41, 93.81]

Nearest PDB structures (foldseek):
  8to0-assembly1_Ez  TM=4.898E-01  e=1.046E-01  Mus musculus
  7rro-assembly1_t  TM=3.879E-01  e=2.401E-01  Bos taurus